Protein 1HKH (pdb70)

Secondary structure (DSSP, 8-state):
-EEEEEEETTEEEEEEEEEESSSEEEEEEPPTT--GGGGHHHHHHHHHTTEEEEEEPPTTSTTS---SS--SHHHHHHHHHHHHHHHT--SEEEEEETHHHHHHHHHHHHH-STTEEEEEEES---SB-B-BTTBTTSB-HHHHHHHHHHHHH-HHHHHHHHHHHHHTHHHHBTTTB-HHHHHHHHHHHHTS-TTHHHHTHHHHT-B-HHHHHHHHHH---EEEEEETT-SSS-TTTTHHHHHHH-TTSEEEEETT--TTHHHHTHHHHHHHHHHHHH-/-EEEEEEETTEEEEEEEEEEESSEEEEEEPPTT--GGGGHHHHHHHHHTTEEEEEEPPTTSTTS---SS--SHHHHHHHHHHHHHHHT--SEEEEEETHHHHHHHHHHHHH-STTEEEEEEES---SB-B-BTTBTTSBPHHHHHHHHHHHHH-HHHHHHHHHHHHHTHHHHBTTTB-HHHHHHHHHHHHTS-TTHHHHTHHHHT-B-HHHHHHHHHH---EEEEEETT-SSS-TTTTHHHHHHHSTTSEEEEETT--TTHHHHTHHHHHHHHHHHHH-

Organism: NCBI:txid191216

Nearest PDB structures (foldseek):
  1hkh-assembly1_A  TM=1.004E+00  e=1.654E-62  Microbacterium
  1a8u-assembly1_B  TM=9.931E-01  e=9.295E-49  Kitasatospora aureofaciens
  1brt-assembly1_A  TM=9.909E-01  e=6.986E-48  Kitasatospora aureofaciens
  5h3h-assembly1_A  TM=9.441E-01  e=5.767E-27  Exiguobacterium antarcticum B7
  7jqx-assembly1_A  TM=7.399E-01  e=2.344E-17  Burkholderia cenocepacia J2315

B-factor: mean 16.14, std 8.52, range [4.95, 80.89]

Radius of gyration: 26.36 Å; Cα contacts (8 Å, |Δi|>4): 1163; chains: 2; bounding box: 48×46×86 Å

CATH classification: 3.40.50.1820

InterPro domains:
  IPR000073 Alpha/beta hydrolase fold-1 [PF00561] (26-267)
  IPR000073 Alpha/beta hydrolase fold-1 [PR00111] (51-66)
  IPR000073 Alpha/beta hydrolase fold-1 [PR00111] (95-108)
  IPR000073 Alpha/beta hydrolase fold-1 [PR00111] (223-237)
  IPR000639 Epoxide hydrolase-like [PR00412] (31-49)
  IPR000639 Epoxide hydrolase-like [PR00412] (51-66)
  IPR000639 Epoxide hydrolase-like [PR00412] (255-277)
  IPR029058 Alpha/Beta hydrolase fold [G3DSA:3.40.50.1820] (2-278)
  IPR029058 Alpha/Beta hydrolase fold [SSF53474] (3-279)
  IPR050471 AB hydrolase [PTHR43433] (10-278)

Sequence (558 aa):
GYITVGNENSTPIELYYEDQGSGQPVVLIHGYPLDGHSWERQTRELLAQGYRVITYDRRGFGGSSKVNTGYDYDTFAADLHTVLETLDLRDVVLVGFSMGTGELARYVARYGHERVAKLAFLASLEPFLVQRDDNPEGVPQEVFDGIEAAAKGDRFAWFTDFYKNFYNLDENLGSRISEQAVTGSWNVAIGSAPVAAYAVVPAWIEDFRSDVEAVRAAGKPTLILHGTKDNILPIDATARRFHQAVPEADYVEVEGAPHGLLWTHADEVNAALKTFLAKGYITVGNENSTPIELYYEDQGSGQPVVLIHGYPLDGHSWERQTRELLAQGYRVITYDRRGFGGSSKVNTGYDYDTFAADLHTVLETLDLRDVVLVGFSMGTGELARYVARYGHERVAKLAFLASLEPFLVQRDDNPEGVPQEVFDGIEAAAKGDRFAWFTDFYKNFYNLDENLGSRISEQAVTGSWNVAIGSAPVAAYAVVPAWIEDFRSDVEAVRAAGKPTLILHGTKDNILPIDATARRFHQAVPEADYVEVEGAPHGLLWTHADEVNAALKTFLAK

Foldseek 3Di:
DWFFQQDDVPGTWIKAKDKDFADAEEEEEEAPPFFQCLLVLQVVLCRVVGYTYMYIGQDQFFPTPNDQDDLAQVSSLSSVVRVCVVVVAAQYEYEYAQLGLSNVLSNCVPPNDRRYQEYEYELHLPAFAEDDPVQNLHDHPVVLVVQLCLLLVPVLVSLVVVVCQQFVCVPPDPPQDDPVVSVVRSVRNVPGRSNSSRSNSVNSRDHSNVSLVSVLVSPHAYAYEYECAARVRHCSSHRVVSCVSRVNYHYYYHYPGYSSCCRRVVVVVNVVVVVRVVD/DWFFLQDDVPGTWIKDKDKDAADAEEEEEEAPPFFQCLLVLQVVLVNVVRYTYMYIGQGQFFPTPNDQDDLAQLSSLSSVVRVCVVVVAACYEYEYAQLGLSNVLSNCVPPNCGRYQEYEYELDLPAFAEDDPVQNLHDHPVVLVVQLCLLLVPVLVSLVVVVCLQFVCVPPDPPQDDPVVSVVRSVRNVPGRSNSSRVNSVNSRDHSLVSLLSVQVSPHAYAYEYECAARPRHCSSHRVVSCVSNVNYHYYYHYPGYSSCCRRVVVVVNVVVVVSVVD

Solvent-accessible surface area: 21507 Å² total; per-residue (Å²): 54,128,7,77,27,33,105,39,136,113,72,72,6,62,0,58,36,34,63,76,57,88,46,50,14,0,0,0,0,0,0,4,1,14,18,6,104,26,0,83,67,0,20,136,68,3,55,88,61,44,26,64,2,0,8,2,4,2,10,0,0,20,37,1,28,95,3,104,66,16,18,51,0,57,33,1,0,37,5,0,54,38,0,0,76,84,34,80,2,129,88,0,0,0,0,0,2,8,2,0,0,0,1,0,0,20,6,3,10,121,78,24,17,158,19,4,13,17,0,0,0,0,0,0,4,0,9,16,4,1,76,103,160,93,1,85,102,8,25,65,49,125,72,9,65,41,39,65,64,45,2,138,62,70,37,94,50,23,0,64,78,14,1,113,82,3,10,16,21,163,87,5,74,71,87,103,6,50,112,139,26,25,76,35,11,70,90,49,0,50,46,2,2,84,29,0,0,58,20,0,4,72,2,21,19,40,50,0,45,23,6,4,19,2,2,82,30,12,68,60,63,10,3,0,0,0,0,46,96,8,96,49,5,52,13,92,8,0,0,93,36,0,66,156,38,4,73,121,9,48,56,49,62,7,156,17,0,0,1,3,0,10,58,7,8,10,115,75,0,23,59,14,1,122,88,4,7,83,156,53,132,5,75,25,26,109,46,148,112,70,61,8,62,0,58,36,36,61,77,56,88,46,57,15,0,0,0,0,0,0,5,0,12,18,6,101,25,0,83,68,0,20,140,69,2,56,86,60,45,26,65,2,0,8,2,4,2,12,0,0,20,40,1,26,94,3,94,84,15,15,53,0,59,33,0,0,34,4,0,55,37,0,0,70,84,35,85,3,124,97,0,1,0,0,0,3,9,3,0,0,0,1,0,0,20,2,6,42,136,68,27,82,116,9,4,22,19,0,0,0,0,0,0,5,0,7,16,3,0,77,103,156,94,0,85,80,7,22,56,52,124,71,10,70,42,39,65,65,46,2,138,64,72,37,94,51,23,0,65,76,12,1,110,81,3,9,15,20,164,90,5,71,72,87,104,6,52,112,139,26,24,76,34,11,70,88,50,0,50,46,3,2,84,31,0,0,55,22,0,5,72,1,20,18,40,63,0,69,80,11,1,117,33,2,133,90,16,65,58,67,6,3,0,0,0,0,42,101,9,100,48,6,48,12,53,5,0,0,6,42,0,5,56,34,6,56,161,8,47,37,48,20,5,114,22,0,0,1,2,0,9,61,7,9,9,116,76,0,24,60,15,1,121,87,3,6,86,155

Structure (mmCIF, N/CA/C/O backbone):
data_1HKH
#
_entry.id   1HKH
#
_cell.length_a   240.874
_cell.length_b   240.874
_cell.length_c   240.874
_cell.angle_alpha   90.00
_cell.angle_beta   90.00
_cell.angle_gamma   90.00
#
_symmetry.space_group_name_H-M   'F 2 3'
#
loop_
_entity.id
_entity.type
_entity.pdbx_description
1 polymer 'GAMMA LACTAMASE'
2 non-polymer 'SULFATE ION'
3 water water
#
loop_
_atom_site.group_PDB
_atom_site.id
_atom_site.type_symbol
_atom_site.label_atom_id
_atom_site.label_alt_id
_atom_site.label_comp_id
_atom_site.label_asym_id
_atom_site.label_entity_id
_atom_site.label_seq_id
_atom_site.pdbx_PDB_ins_code
_atom_site.Cartn_x
_atom_site.Cartn_y
_atom_site.Cartn_z
_atom_site.occupancy
_atom_site.B_iso_or_equiv
_atom_site.auth_seq_id
_atom_site.auth_comp_id
_atom_site.auth_asym_id
_atom_site.auth_atom_id
_atom_site.pdbx_PDB_model_num
ATOM 1 N N . GLY A 1 1 ? 97.970 33.254 86.897 1.00 11.34 1 GLY A N 1
ATOM 2 C CA . GLY A 1 1 ? 97.113 33.533 85.704 1.00 11.86 1 GLY A CA 1
ATOM 3 C C . GLY A 1 1 ? 96.612 32.220 85.123 1.00 11.55 1 GLY A C 1
ATOM 4 O O . GLY A 1 1 ? 97.156 31.160 85.433 1.00 11.05 1 GLY A O 1
ATOM 5 N N . TYR A 1 2 ? 95.602 32.302 84.255 1.00 11.72 2 TYR A N 1
ATOM 6 C CA . TYR A 1 2 ? 95.146 31.126 83.499 1.00 12.12 2 TYR A CA 1
ATOM 7 C C . TYR A 1 2 ? 94.919 31.459 82.049 1.00 12.18 2 TYR A C 1
ATOM 8 O O . TYR A 1 2 ? 94.435 32.563 81.714 1.00 12.85 2 TYR A O 1
ATOM 17 N N . ILE A 1 3 ? 95.238 30.484 81.201 1.00 12.02 3 ILE A N 1
ATOM 18 C CA . ILE A 1 3 ? 94.958 30.550 79.768 1.00 11.92 3 ILE A CA 1
ATOM 19 C C . ILE A 1 3 ? 94.121 29.337 79.379 1.00 12.23 3 ILE A C 1
ATOM 20 O O . ILE A 1 3 ? 94.473 28.196 79.692 1.00 12.16 3 ILE A O 1
ATOM 25 N N . THR A 1 4 ? 92.987 29.601 78.733 1.00 11.79 4 THR A N 1
ATOM 26 C CA . THR A 1 4 ? 92.108 28.525 78.293 1.00 12.48 4 THR A CA 1
ATOM 27 C C . THR A 1 4 ? 92.626 27.901 76.998 1.00 12.20 4 THR A C 1
ATOM 28 O O . THR A 1 4 ? 92.869 28.627 76.023 1.00 12.25 4 THR A O 1
ATOM 32 N N . VAL A 1 5 ? 92.737 26.575 76.975 1.00 10.94 5 VAL A N 1
ATOM 33 C CA . VAL A 1 5 ? 93.326 25.880 75.828 1.00 12.15 5 VAL A CA 1
ATOM 34 C C . VAL A 1 5 ? 92.383 24.865 75.195 1.00 12.93 5 VAL A C 1
ATOM 35 O O . VAL A 1 5 ? 92.729 24.216 74.194 1.00 14.31 5 VAL A O 1
ATOM 39 N N . GLY A 1 6 ? 91.197 24.718 75.771 1.00 12.71 6 GLY A N 1
ATOM 40 C CA . GLY A 1 6 ? 90.266 23.723 75.269 1.00 12.72 6 GLY A CA 1
ATOM 41 C C . GLY A 1 6 ? 89.145 23.469 76.255 1.00 13.02 6 GLY A C 1
ATOM 42 O O . GLY A 1 6 ? 88.909 24.290 77.158 1.00 12.57 6 GLY A O 1
ATOM 43 N N . ASN A 1 7 ? 88.430 22.361 76.044 1.00 13.26 7 ASN A N 1
ATOM 44 C CA . ASN A 1 7 ? 87.378 21.949 76.978 1.00 13.55 7 ASN A CA 1
ATOM 45 C C . ASN A 1 7 ? 87.422 20.463 77.210 1.00 13.32 7 ASN A C 1
ATOM 46 O O . ASN A 1 7 ? 87.760 19.692 76.298 1.00 13.68 7 ASN A O 1
ATOM 55 N N . GLU A 1 8 ? 87.079 20.066 78.434 1.00 12.63 8 GLU A N 1
ATOM 56 C CA . GLU A 1 8 ? 86.871 18.660 78.734 1.00 12.19 8 GLU A CA 1
ATOM 57 C C . GLU A 1 8 ? 85.436 18.578 79.215 1.00 12.11 8 GLU A C 1
ATOM 58 O O . GLU A 1 8 ? 85.112 19.074 80.297 1.00 11.67 8 GLU A O 1
ATOM 64 N N . ASN A 1 9 ? 84.562 18.037 78.363 1.00 11.84 9 ASN A N 1
ATOM 65 C CA . ASN A 1 9 ? 83.121 18.041 78.651 1.00 12.30 9 ASN A CA 1
ATOM 66 C C . ASN A 1 9 ? 82.655 19.462 79.020 1.00 12.46 9 ASN A C 1
ATOM 67 O O . ASN A 1 9 ? 82.944 20.401 78.268 1.00 12.27 9 ASN A O 1
ATOM 72 N N . SER A 1 10 ? 81.989 19.643 80.164 1.00 11.57 10 SER A N 1
ATOM 73 C CA . SER A 1 10 ? 81.440 20.944 80.554 1.00 12.57 10 SER A CA 1
ATOM 74 C C . SER A 1 10 ? 82.471 21.923 81.142 1.00 12.59 10 SER A C 1
ATOM 75 O O . SER A 1 10 ? 82.104 23.044 81.518 1.00 13.46 10 SER A O 1
ATOM 78 N N . THR A 1 11 ? 83.736 21.516 81.217 1.00 12.03 11 THR A N 1
ATOM 79 C CA . THR A 1 11 ? 84.753 22.348 81.898 1.00 12.01 11 THR A CA 1
ATOM 80 C C . THR A 1 11 ? 85.784 22.892 80.927 1.00 12.55 11 THR A C 1
ATOM 81 O O . THR A 1 11 ? 86.281 22.163 80.085 1.00 13.38 11 THR A O 1
ATOM 85 N N . PRO A 1 12 ? 86.161 24.153 81.080 1.00 12.66 12 PRO A N 1
ATOM 86 C CA . PRO A 1 12 ? 87.271 24.678 80.281 1.00 12.40 12 PRO A CA 1
ATOM 87 C C . PRO A 1 12 ? 88.584 24.057 80.761 1.00 11.82 12 PRO A C 1
ATOM 88 O O . PRO A 1 12 ? 88.735 23.780 81.966 1.00 11.45 12 PRO A O 1
ATOM 92 N N . ILE A 1 13 ? 89.502 23.806 79.828 1.00 11.29 13 ILE A N 1
ATOM 93 C CA . ILE A 1 13 ? 90.839 23.346 80.214 1.00 10.83 13 ILE A CA 1
ATOM 94 C C . ILE A 1 13 ? 91.690 24.607 80.351 1.00 10.86 13 ILE A C 1
ATOM 95 O O . ILE A 1 13 ? 91.863 25.354 79.384 1.00 10.83 13 ILE A O 1
ATOM 100 N N . GLU A 1 14 ? 92.129 24.880 81.576 1.00 11.14 14 GLU A N 1
ATOM 101 C CA . GLU A 1 14 ? 92.837 26.118 81.895 1.00 11.61 14 GLU A CA 1
ATOM 102 C C . GLU A 1 14 ? 94.241 25.764 82.358 1.00 11.29 14 GLU A C 1
ATOM 103 O O . GLU A 1 14 ? 94.403 24.902 83.246 1.00 11.95 14 GLU A O 1
ATOM 109 N N . LEU A 1 15 ? 95.235 26.438 81.777 1.00 9.82 15 LEU A N 1
ATOM 110 C CA . LEU A 1 15 ? 96.620 26.260 82.211 1.00 9.72 15 LEU A CA 1
ATOM 111 C C . LEU A 1 15 ? 97.015 27.409 83.112 1.00 9.57 15 LEU A C 1
ATOM 112 O O . LEU A 1 15 ? 96.828 28.590 82.767 1.00 9.10 15 LEU A O 1
ATOM 117 N N . TYR A 1 16 ? 97.526 27.053 84.290 1.00 8.80 16 TYR A N 1
ATOM 118 C CA . TYR A 1 16 ? 98.047 28.051 85.214 1.00 9.07 16 TYR A CA 1
ATOM 119 C C . TYR A 1 16 ? 99.362 28.569 84.644 1.00 9.27 16 TYR A C 1
ATOM 120 O O . TYR A 1 16 ? 100.185 27.777 84.132 1.00 10.24 16 TYR A O 1
ATOM 129 N N . TYR A 1 17 ? 99.581 29.885 84.735 1.00 9.83 17 TYR A N 1
ATOM 130 C CA . TYR A 1 17 ? 100.864 30.430 84.288 1.00 9.66 17 TYR A CA 1
ATOM 131 C C . TYR A 1 17 ? 101.255 31.665 85.078 1.00 9.78 17 TYR A C 1
ATOM 132 O O . TYR A 1 17 ? 100.415 32.275 85.768 1.00 10.18 17 TYR A O 1
ATOM 141 N N . GLU A 1 18 ? 102.546 31.994 84.999 1.00 9.93 18 GLU A N 1
ATOM 142 C CA . GLU A 1 18 ? 103.111 33.163 85.665 1.00 10.21 18 GLU A CA 1
ATOM 143 C C . GLU A 1 18 ? 103.872 33.952 84.621 1.00 10.29 18 GLU A C 1
ATOM 144 O O . GLU A 1 18 ? 104.456 33.368 83.711 1.00 10.38 18 GLU A O 1
ATOM 150 N N . ASP A 1 19 ? 103.874 35.274 84.758 1.00 10.28 19 ASP A N 1
ATOM 151 C CA . ASP A 1 19 ? 104.417 36.146 83.710 1.00 10.42 19 ASP A CA 1
ATOM 152 C C . ASP A 1 19 ? 105.084 37.301 84.433 1.00 11.15 19 ASP A C 1
ATOM 153 O O . ASP A 1 19 ? 104.401 38.186 84.967 1.00 11.06 19 ASP A O 1
ATOM 158 N N . GLN A 1 20 ? 106.416 37.274 84.468 1.00 11.39 20 GLN A N 1
ATOM 159 C CA . GLN A 1 20 ? 107.164 38.127 85.397 1.00 11.44 20 GLN A CA 1
ATOM 160 C C . GLN A 1 20 ? 108.300 38.859 84.698 1.00 12.88 20 GLN A C 1
ATOM 161 O O . GLN A 1 20 ? 108.853 38.363 83.725 1.00 12.33 20 GLN A O 1
ATOM 167 N N . GLY A 1 21 ? 108.649 40.041 85.215 1.00 13.59 21 GLY A N 1
ATOM 168 C CA . GLY A 1 21 ? 109.778 40.787 84.669 1.00 15.27 21 GLY A CA 1
ATOM 169 C C . GLY A 1 21 ? 109.486 41.541 83.382 1.00 16.11 21 GLY A C 1
ATOM 170 O O . GLY A 1 21 ? 108.331 41.671 82.947 1.00 16.43 21 GLY A O 1
ATOM 171 N N . SER A 1 22 ? 110.551 42.042 82.758 1.00 16.44 22 SER A N 1
ATOM 172 C CA . SER A 1 22 ? 110.427 42.749 81.481 1.00 17.28 22 SER A CA 1
ATOM 173 C C . SER A 1 22 ? 111.638 42.413 80.633 1.00 17.15 22 SER A C 1
ATOM 174 O O . SER A 1 22 ? 112.706 42.117 81.175 1.00 18.70 22 SER A O 1
ATOM 179 N N . GLY A 1 23 ? 111.478 42.480 79.325 1.00 16.82 23 GLY A N 1
ATOM 180 C CA . GLY A 1 23 ? 112.572 42.151 78.424 1.00 16.58 23 GLY A CA 1
ATOM 181 C C . GLY A 1 23 ? 112.122 41.091 77.448 1.00 16.28 23 GLY A C 1
ATOM 182 O O . GLY A 1 23 ? 110.927 40.840 77.289 1.00 16.35 23 GLY A O 1
ATOM 183 N N . GLN A 1 24 ? 113.090 40.466 76.788 1.00 15.51 24 GLN A N 1
ATOM 184 C CA . GLN A 1 24 ? 112.783 39.433 75.821 1.00 14.92 24 GLN A CA 1
ATOM 185 C C . GLN A 1 24 ? 112.081 38.299 76.584 1.00 14.33 24 GLN A C 1
ATOM 186 O O . GLN A 1 24 ? 112.542 37.921 77.671 1.00 14.39 24 GLN A O 1
ATOM 192 N N . PRO A 1 25 ? 111.001 37.754 76.028 1.00 14.21 25 PRO A N 1
ATOM 193 C CA . PRO A 1 25 ? 110.267 36.679 76.720 1.00 13.53 25 PRO A CA 1
ATOM 194 C C . PRO A 1 25 ? 110.983 35.348 76.657 1.00 13.33 25 PRO A C 1
ATOM 195 O O . PRO A 1 25 ? 111.542 34.976 75.612 1.00 13.21 25 PRO A O 1
ATOM 199 N N . VAL A 1 26 ? 110.957 34.637 77.783 1.00 12.00 26 VAL A N 1
ATOM 200 C CA . VAL A 1 26 ? 111.563 33.322 77.890 1.00 12.50 26 VAL A CA 1
ATOM 201 C C . VAL A 1 26 ? 110.484 32.469 78.527 1.00 11.74 26 VAL A C 1
ATOM 202 O O . VAL A 1 26 ? 109.969 32.831 79.594 1.00 12.71 26 VAL A O 1
ATOM 206 N N . VAL A 1 27 ? 110.131 31.367 77.868 1.00 10.50 27 VAL A N 1
ATOM 207 C CA . VAL A 1 27 ? 109.077 30.486 78.383 1.00 10.40 27 VAL A CA 1
ATOM 208 C C . VAL A 1 27 ? 109.746 29.208 78.858 1.00 10.57 27 VAL A C 1
ATOM 209 O O . VAL A 1 27 ? 110.434 28.551 78.080 1.00 11.09 27 VAL A O 1
ATOM 213 N N . LEU A 1 28 ? 109.557 28.865 80.137 1.00 9.98 28 LEU A N 1
ATOM 214 C CA . LEU A 1 28 ? 110.176 27.668 80.723 1.00 9.74 28 LEU A CA 1
ATOM 215 C C . LEU A 1 28 ? 109.082 26.627 80.926 1.00 10.15 28 LEU A C 1
ATOM 216 O O . LEU A 1 28 ? 108.035 26.935 81.505 1.00 10.60 28 LEU A O 1
ATOM 221 N N . ILE A 1 29 ? 109.330 25.421 80.415 1.00 9.13 29 ILE A N 1
ATOM 222 C CA . ILE A 1 29 ? 108.319 24.353 80.376 1.00 9.07 29 ILE A CA 1
ATOM 223 C C . ILE A 1 29 ? 108.836 23.174 81.195 1.00 8.97 29 ILE A C 1
ATOM 224 O O . ILE A 1 29 ? 109.780 22.477 80.805 1.00 9.09 29 ILE A O 1
ATOM 229 N N . HIS A 1 30 ? 108.199 22.982 82.349 1.00 8.83 30 HIS A N 1
ATOM 230 C CA . HIS A 1 30 ? 108.681 22.069 83.393 1.00 8.74 30 HIS A CA 1
ATOM 231 C C . HIS A 1 30 ? 108.573 20.584 83.054 1.00 9.10 30 HIS A C 1
ATOM 232 O O . HIS A 1 30 ? 107.900 20.188 82.073 1.00 9.80 30 HIS A O 1
ATOM 239 N N . GLY A 1 31 ? 109.216 19.768 83.895 1.00 9.10 31 GLY A N 1
ATOM 240 C CA . GLY A 1 31 ? 109.184 18.319 83.742 1.00 9.66 31 GLY A CA 1
ATOM 241 C C . GLY A 1 31 ? 108.171 17.641 84.642 1.00 9.74 31 GLY A C 1
ATOM 242 O O . GLY A 1 31 ? 107.601 18.246 85.544 1.00 9.39 31 GLY A O 1
ATOM 243 N N . TYR A 1 32 ? 107.990 16.344 84.408 1.00 10.43 32 TYR A N 1
ATOM 244 C CA . TYR A 1 32 ? 107.113 15.516 85.235 1.00 10.40 32 TYR A CA 1
ATOM 245 C C . TYR A 1 32 ? 107.794 15.223 86.569 1.00 10.69 32 TYR A C 1
ATOM 246 O O . TYR A 1 32 ? 109.009 14.944 86.582 1.00 11.33 32 TYR A O 1
ATOM 255 N N . PRO A 1 33 ? 107.062 15.214 87.692 1.00 10.79 33 PRO A N 1
ATOM 256 C CA . PRO A 1 33 ? 105.648 15.576 87.823 1.00 10.72 33 PRO A CA 1
ATOM 257 C C . PRO A 1 33 ? 105.505 16.891 88.615 1.00 10.85 33 PRO A C 1
ATOM 258 O O . PRO A 1 33 ? 104.696 17.008 89.557 1.00 11.82 33 PRO A O 1
ATOM 262 N N . LEU A 1 34 ? 106.310 17.876 88.219 1.00 10.26 34 LEU A N 1
ATOM 263 C CA . LEU A 1 34 ? 106.474 19.112 88.983 1.00 9.78 34 LEU A CA 1
ATOM 264 C C . LEU A 1 34 ? 105.578 20.201 88.400 1.00 10.27 34 LEU A C 1
ATOM 265 O O . LEU A 1 34 ? 104.519 19.897 87.835 1.00 11.15 34 LEU A O 1
ATOM 270 N N . ASP A 1 35 ? 105.961 21.459 88.594 1.00 9.80 35 ASP A N 1
ATOM 271 C CA . ASP A 1 35 ? 105.201 22.583 88.045 1.00 9.31 35 ASP A CA 1
ATOM 272 C C . ASP A 1 35 ? 106.148 23.738 87.754 1.00 9.19 35 ASP A C 1
ATOM 273 O O . ASP A 1 35 ? 107.372 23.561 87.835 1.00 9.64 35 ASP A O 1
ATOM 278 N N . GLY A 1 36 ? 105.605 24.905 87.399 1.00 9.36 36 GLY A N 1
ATOM 279 C CA . GLY A 1 36 ? 106.468 26.019 86.984 1.00 9.53 36 GLY A CA 1
ATOM 280 C C . GLY A 1 36 ? 107.438 26.508 88.063 1.00 9.78 36 GLY A C 1
ATOM 281 O O . GLY A 1 36 ? 108.488 27.080 87.744 1.00 9.22 36 GLY A O 1
ATOM 282 N N . HIS A 1 37 ? 107.103 26.285 89.333 1.00 9.31 37 HIS A N 1
ATOM 283 C CA . HIS A 1 37 ? 107.994 26.709 90.436 1.00 8.87 37 HIS A CA 1
ATOM 284 C C . HIS A 1 37 ? 109.259 25.865 90.526 1.00 9.54 37 HIS A C 1
ATOM 285 O O . HIS A 1 37 ? 110.227 26.275 91.179 1.00 10.14 37 HIS A O 1
ATOM 292 N N . SER A 1 38 ? 109.273 24.713 89.853 1.00 8.94 38 SER A N 1
ATOM 293 C CA . SER A 1 38 ? 110.476 23.871 89.850 1.00 9.20 38 SER A CA 1
ATOM 294 C C . SER A 1 38 ? 111.656 24.576 89.185 1.00 10.01 38 SER A C 1
ATOM 295 O O . SER A 1 38 ? 112.798 24.182 89.412 1.00 10.13 38 SER A O 1
ATOM 298 N N . TRP A 1 39 ? 111.361 25.621 88.403 1.00 9.54 39 TRP A N 1
ATOM 299 C CA . TRP A 1 39 ? 112.373 26.437 87.734 1.00 9.56 39 TRP A CA 1
ATOM 300 C C . TRP A 1 39 ? 112.966 27.523 88.624 1.00 9.72 39 TRP A C 1
ATOM 301 O O . TRP A 1 39 ? 113.777 28.321 88.162 1.00 10.43 39 TRP A O 1
ATOM 312 N N . GLU A 1 40 ? 112.584 27.563 89.901 1.00 9.48 40 GLU A N 1
ATOM 313 C CA . GLU A 1 40 ? 112.880 28.758 90.701 1.00 9.77 40 GLU A CA 1
ATOM 314 C C . GLU A 1 40 ? 114.363 29.202 90.684 1.00 9.69 40 GLU A C 1
ATOM 315 O O . GLU A 1 40 ? 114.641 30.403 90.658 1.00 10.13 40 GLU A O 1
ATOM 321 N N . ARG A 1 41 ? 115.296 28.251 90.689 1.00 9.70 41 ARG A N 1
ATOM 322 C CA . ARG A 1 41 ? 116.715 28.631 90.682 1.00 10.27 41 ARG A CA 1
ATOM 323 C C . ARG A 1 41 ? 117.172 29.208 89.342 1.00 10.41 41 ARG A C 1
ATOM 324 O O . ARG A 1 41 ? 118.154 29.973 89.297 1.00 11.54 41 ARG A O 1
ATOM 339 N N . GLN A 1 42 ? 116.447 28.886 88.271 1.00 10.45 42 GLN A N 1
ATOM 340 C CA . GLN A 1 42 ? 116.710 29.477 86.960 1.00 10.71 42 GLN A CA 1
ATOM 341 C C . GLN A 1 42 ? 115.932 30.779 86.763 1.00 11.03 42 GLN A C 1
ATOM 342 O O . GLN A 1 42 ? 116.462 31.760 86.253 1.00 11.54 42 GLN A O 1
ATOM 348 N N . THR A 1 43 ? 114.655 30.765 87.127 1.00 10.78 43 THR A N 1
ATOM 349 C CA . THR A 1 43 ? 113.791 31.932 86.973 1.00 10.82 43 THR A CA 1
ATOM 350 C C . THR A 1 43 ? 114.415 33.183 87.572 1.00 11.79 43 THR A C 1
ATOM 351 O O . THR A 1 43 ? 114.490 34.236 86.911 1.00 12.21 43 THR A O 1
ATOM 355 N N . ARG A 1 44 ? 114.886 33.076 88.809 1.00 12.09 44 ARG A N 1
ATOM 356 C CA . ARG A 1 44 ? 115.361 34.278 89.470 1.00 12.53 44 ARG A CA 1
ATOM 357 C C . ARG A 1 44 ? 116.610 34.855 88.797 1.00 13.38 44 ARG A C 1
ATOM 358 O O . ARG A 1 44 ? 116.787 36.090 88.804 1.00 12.68 44 ARG A O 1
ATOM 366 N N . GLU A 1 45 ? 117.443 33.984 88.202 1.00 13.33 45 GLU A N 1
ATOM 367 C CA . GLU A 1 45 ? 118.626 34.460 87.483 1.00 14.51 45 GLU A CA 1
ATOM 368 C C . GLU A 1 45 ? 118.251 35.102 86.153 1.00 14.29 45 GLU A C 1
ATOM 369 O O . GLU A 1 45 ? 118.795 36.144 85.775 1.00 14.27 45 GLU A O 1
ATOM 375 N N . LEU A 1 46 ? 117.303 34.496 85.440 1.00 13.18 46 LEU A N 1
ATOM 376 C CA . LEU A 1 46 ? 116.878 35.076 84.176 1.00 13.56 46 LEU A CA 1
ATOM 377 C C . LEU A 1 46 ? 116.203 36.416 84.377 1.00 13.62 46 LEU A C 1
ATOM 378 O O . LEU A 1 46 ? 116.413 37.329 83.589 1.00 14.14 46 LEU A O 1
ATOM 383 N N . LEU A 1 47 ? 115.413 36.540 85.441 1.00 13.61 47 LEU A N 1
ATOM 384 C CA . LEU A 1 47 ? 114.804 37.829 85.757 1.00 14.25 47 LEU A CA 1
ATOM 385 C C . LEU A 1 47 ? 115.893 38.877 86.036 1.00 15.73 47 LEU A C 1
ATOM 386 O O . LEU A 1 47 ? 115.814 40.007 85.520 1.00 16.07 47 LEU A O 1
ATOM 391 N N . ALA A 1 48 ? 116.905 38.494 86.817 1.00 16.39 48 ALA A N 1
ATOM 392 C CA . ALA A 1 48 ? 118.006 39.420 87.151 1.00 17.50 48 ALA A CA 1
ATOM 393 C C . ALA A 1 48 ? 118.799 39.847 85.910 1.00 18.22 48 ALA A C 1
ATOM 394 O O . ALA A 1 48 ? 119.363 40.955 85.892 1.00 19.55 48 ALA A O 1
ATOM 396 N N . GLN A 1 49 ? 118.822 38.996 84.883 1.00 17.46 49 GLN A N 1
ATOM 397 C CA . GLN A 1 49 ? 119.516 39.275 83.622 1.00 18.23 49 GLN A CA 1
ATOM 398 C C . GLN A 1 49 ? 118.696 40.143 82.679 1.00 18.27 49 GLN A C 1
ATOM 399 O O . GLN A 1 49 ? 119.157 40.475 81.581 1.00 19.10 49 GLN A O 1
ATOM 405 N N . GLY A 1 50 ? 117.474 40.487 83.074 1.00 17.39 50 GLY A N 1
ATOM 406 C CA . GLY A 1 50 ? 116.642 41.362 82.262 1.00 17.02 50 GLY A CA 1
ATOM 407 C C . GLY A 1 50 ? 115.785 40.676 81.218 1.00 16.56 50 GLY A C 1
ATOM 408 O O . GLY A 1 50 ? 115.520 41.246 80.151 1.00 17.14 50 GLY A O 1
ATOM 409 N N . TYR A 1 51 ? 115.345 39.450 81.516 1.00 14.94 51 TYR A N 1
ATOM 410 C CA . TYR A 1 51 ? 114.374 38.755 80.676 1.00 14.31 51 TYR A CA 1
ATOM 411 C C . TYR A 1 51 ? 113.002 38.771 81.326 1.00 13.71 51 TYR A C 1
ATOM 412 O O . TYR A 1 51 ? 112.891 38.892 82.550 1.00 15.11 51 TYR A O 1
ATOM 421 N N . ARG A 1 52 ? 111.975 38.662 80.491 1.00 13.22 52 ARG A N 1
ATOM 422 C CA . ARG A 1 52 ? 110.613 38.458 80.948 1.00 13.33 52 ARG A CA 1
ATOM 423 C C . ARG A 1 52 ? 110.419 36.946 81.027 1.00 12.70 52 ARG A C 1
ATOM 424 O O . ARG A 1 52 ? 110.504 36.262 79.999 1.00 13.94 52 ARG A O 1
ATOM 432 N N . VAL A 1 53 ? 110.172 36.418 82.224 1.00 12.18 53 VAL A N 1
ATOM 433 C CA . VAL A 1 53 ? 110.144 34.957 82.388 1.00 10.98 53 VAL A CA 1
ATOM 434 C C . VAL A 1 53 ? 108.710 34.492 82.600 1.00 11.03 53 VAL A C 1
ATOM 435 O O . VAL A 1 53 ? 108.029 34.949 83.525 1.00 11.15 53 VAL A O 1
ATOM 439 N N . ILE A 1 54 ? 108.268 33.584 81.737 1.00 10.04 54 ILE A N 1
ATOM 440 C CA . ILE A 1 54 ? 106.924 33.022 81.790 1.00 10.18 54 ILE A CA 1
ATOM 441 C C . ILE A 1 54 ? 107.091 31.530 82.052 1.00 10.15 54 ILE A C 1
ATOM 442 O O . ILE A 1 54 ? 107.931 30.868 81.417 1.00 10.65 54 ILE A O 1
ATOM 447 N N . THR A 1 55 ? 106.311 31.005 82.992 1.00 9.12 55 THR A N 1
ATOM 448 C CA . THR A 1 55 ? 106.193 29.549 83.119 1.00 9.44 55 THR A CA 1
ATOM 449 C C . THR A 1 55 ? 104.738 29.210 83.060 1.00 9.30 55 THR A C 1
ATOM 450 O O . THR A 1 55 ? 103.887 30.040 83.377 1.00 9.70 55 THR A O 1
ATOM 454 N N . TYR A 1 56 ? 104.425 27.994 82.636 1.00 9.61 56 TYR A N 1
ATOM 455 C CA . TYR A 1 56 ? 103.064 27.519 82.801 1.00 9.33 56 TYR A CA 1
ATOM 456 C C . TYR A 1 56 ? 103.099 26.077 83.241 1.00 9.70 56 TYR A C 1
ATOM 457 O O . TYR A 1 56 ? 104.133 25.413 83.127 1.00 9.97 56 TYR A O 1
ATOM 466 N N . ASP A 1 57 ? 101.971 25.606 83.768 1.00 9.28 57 ASP A N 1
ATOM 467 C CA . ASP A 1 57 ? 101.898 24.228 84.239 1.00 8.87 57 ASP A CA 1
ATOM 468 C C . ASP A 1 57 ? 101.210 23.374 83.185 1.00 8.63 57 ASP A C 1
ATOM 469 O O . ASP A 1 57 ? 100.130 23.724 82.684 1.00 8.77 57 ASP A O 1
ATOM 474 N N . ARG A 1 58 ? 101.848 22.262 82.835 1.00 8.05 58 ARG A N 1
ATOM 475 C CA . ARG A 1 58 ? 101.286 21.342 81.848 1.00 8.38 58 ARG A CA 1
ATOM 476 C C . ARG A 1 58 ? 99.922 20.842 82.325 1.00 9.21 58 ARG A C 1
ATOM 477 O O . ARG A 1 58 ? 99.704 20.640 83.534 1.00 8.94 58 ARG A O 1
ATOM 485 N N . ARG A 1 59 ? 99.001 20.625 81.379 1.00 8.87 59 ARG A N 1
ATOM 486 C CA . ARG A 1 59 ? 97.706 20.058 81.766 1.00 9.30 59 ARG A CA 1
ATOM 487 C C . ARG A 1 59 ? 97.896 18.825 82.653 1.00 9.68 59 ARG A C 1
ATOM 488 O O . ARG A 1 59 ? 98.773 17.989 82.412 1.00 9.43 59 ARG A O 1
ATOM 496 N N . GLY A 1 60 ? 97.057 18.730 83.680 1.00 9.59 60 GLY A N 1
ATOM 497 C CA . GLY A 1 60 ? 97.156 17.670 84.668 1.00 9.26 60 GLY A CA 1
ATOM 498 C C . GLY A 1 60 ? 98.092 17.926 85.836 1.00 9.75 60 GLY A C 1
ATOM 499 O O . GLY A 1 60 ? 98.041 17.169 86.811 1.00 9.71 60 GLY A O 1
ATOM 500 N N . PHE A 1 61 ? 98.931 18.961 85.741 1.00 9.15 61 PHE A N 1
ATOM 501 C CA . PHE A 1 61 ? 99.973 19.213 86.744 1.00 9.30 61 PHE A CA 1
ATOM 502 C C . PHE A 1 61 ? 99.833 20.571 87.408 1.00 9.82 61 PHE A C 1
ATOM 503 O O . PHE A 1 61 ? 99.228 21.482 86.844 1.00 9.39 61 PHE A O 1
ATOM 511 N N . GLY A 1 62 ? 100.401 20.701 88.607 1.00 9.69 62 GLY A N 1
ATOM 512 C CA . GLY A 1 62 ? 100.454 22.015 89.245 1.00 9.93 62 GLY A CA 1
ATOM 513 C C . GLY A 1 62 ? 99.069 22.630 89.400 1.00 10.33 62 GLY A C 1
ATOM 514 O O . GLY A 1 62 ? 98.139 21.970 89.895 1.00 10.96 62 GLY A O 1
ATOM 515 N N . GLY A 1 63 ? 98.938 23.880 88.959 1.00 9.49 63 GLY A N 1
ATOM 516 C CA . GLY A 1 63 ? 97.676 24.596 89.045 1.00 10.30 63 GLY A CA 1
ATOM 517 C C . GLY A 1 63 ? 96.738 24.449 87.861 1.00 9.91 63 GLY A C 1
ATOM 518 O O . GLY A 1 63 ? 95.685 25.098 87.821 1.00 9.78 63 GLY A O 1
ATOM 519 N N . SER A 1 64 ? 97.101 23.599 86.898 1.00 9.66 64 SER A N 1
ATOM 520 C CA . SER A 1 64 ? 96.310 23.475 85.667 1.00 9.18 64 SER A CA 1
ATOM 521 C C . SER A 1 64 ? 95.181 22.442 85.765 1.00 8.63 64 SER A C 1
ATOM 522 O O . SER A 1 64 ? 95.171 21.609 86.671 1.00 9.77 64 SER A O 1
ATOM 525 N N . SER A 1 65 ? 94.232 22.506 84.832 1.00 8.83 65 SER A N 1
ATOM 526 C CA . SER A 1 65 ? 93.086 21.594 84.867 1.00 9.26 65 SER A CA 1
ATOM 527 C C . SER A 1 65 ? 93.507 20.131 85.004 1.00 9.02 65 SER A C 1
ATOM 528 O O . SER A 1 65 ? 94.428 19.662 84.311 1.00 9.50 65 SER A O 1
ATOM 531 N N . LYS A 1 66 ? 92.812 19.408 85.878 1.00 8.77 66 LYS A N 1
ATOM 532 C CA . LYS A 1 66 ? 93.178 18.024 86.184 1.00 9.10 66 LYS A CA 1
ATOM 533 C C . LYS A 1 66 ? 92.378 17.105 85.255 1.00 10.13 66 LYS A C 1
ATOM 534 O O . LYS A 1 66 ? 91.474 16.366 85.679 1.00 11.22 66 LYS A O 1
ATOM 540 N N . VAL A 1 67 ? 92.724 17.170 83.969 1.00 10.56 67 VAL A N 1
ATOM 541 C CA . VAL A 1 67 ? 91.974 16.487 82.929 1.00 11.27 67 VAL A CA 1
ATOM 542 C C . VAL A 1 67 ? 92.258 14.994 82.838 1.00 11.13 67 VAL A C 1
ATOM 543 O O . VAL A 1 67 ? 93.239 14.484 83.391 1.00 11.45 67 VAL A O 1
ATOM 547 N N . ASN A 1 68 ? 91.396 14.300 82.110 1.00 11.18 68 ASN A N 1
ATOM 548 C CA . ASN A 1 68 ? 91.609 12.891 81.822 1.00 11.72 68 ASN A CA 1
ATOM 549 C C . ASN A 1 68 ? 92.146 12.667 80.416 1.00 13.09 68 ASN A C 1
ATOM 550 O O . ASN A 1 68 ? 92.707 11.601 80.126 1.00 14.80 68 ASN A O 1
ATOM 555 N N . THR A 1 69 ? 91.982 13.672 79.568 1.00 14.41 69 THR A N 1
ATOM 556 C CA . THR A 1 69 ? 92.194 13.527 78.132 1.00 15.55 69 THR A CA 1
ATOM 557 C C . THR A 1 69 ? 93.379 14.372 77.653 1.00 13.29 69 THR A C 1
ATOM 558 O O . THR A 1 69 ? 93.688 15.401 78.246 1.00 12.66 69 THR A O 1
ATOM 562 N N . GLY A 1 70 ? 94.040 13.929 76.582 1.00 12.66 70 GLY A N 1
ATOM 563 C CA . GLY A 1 70 ? 95.016 14.756 75.895 1.00 11.61 70 GLY A CA 1
ATOM 564 C C . GLY A 1 70 ? 96.444 14.671 76.410 1.00 11.46 70 GLY A C 1
ATOM 565 O O . GLY A 1 70 ? 97.218 15.615 76.216 1.00 11.71 70 GLY A O 1
ATOM 566 N N . TYR A 1 71 ? 96.794 13.565 77.068 1.00 10.78 71 TYR A N 1
ATOM 567 C CA . TYR A 1 71 ? 98.173 13.374 77.525 1.00 10.78 71 TYR A CA 1
ATOM 568 C C . TYR A 1 71 ? 98.990 12.787 76.383 1.00 11.20 71 TYR A C 1
ATOM 569 O O . TYR A 1 71 ? 99.382 11.608 76.399 1.00 11.98 71 TYR A O 1
ATOM 578 N N . ASP A 1 72 ? 99.214 13.637 75.381 1.00 10.76 72 ASP A N 1
ATOM 579 C CA . ASP A 1 72 ? 99.999 13.284 74.208 1.00 10.72 72 ASP A CA 1
ATOM 580 C C . ASP A 1 72 ? 100.646 14.542 73.677 1.00 10.10 72 ASP A C 1
ATOM 581 O O . ASP A 1 72 ? 100.155 15.643 73.929 1.00 10.48 72 ASP A O 1
ATOM 586 N N . TYR A 1 73 ? 101.758 14.405 72.957 1.00 9.48 73 TYR A N 1
ATOM 587 C CA . TYR A 1 73 ? 102.485 15.604 72.557 1.00 10.04 73 TYR A CA 1
ATOM 588 C C . TYR A 1 73 ? 101.803 16.469 71.492 1.00 10.10 73 TYR A C 1
ATOM 589 O O . TYR A 1 73 ? 102.046 17.676 71.456 1.00 10.59 73 TYR A O 1
ATOM 598 N N . ASP A 1 74 ? 100.928 15.893 70.656 1.00 10.50 74 ASP A N 1
ATOM 599 C CA . ASP A 1 74 ? 100.159 16.775 69.754 1.00 10.78 74 ASP A CA 1
ATOM 600 C C . ASP A 1 74 ? 99.322 17.759 70.582 1.00 10.69 74 ASP A C 1
ATOM 601 O O . ASP A 1 74 ? 99.262 18.957 70.288 1.00 10.86 74 ASP A O 1
ATOM 606 N N . THR A 1 75 ? 98.711 17.249 71.643 1.00 10.17 75 THR A N 1
ATOM 607 C CA . THR A 1 75 ? 97.904 18.100 72.519 1.00 10.24 75 THR A CA 1
ATOM 608 C C . THR A 1 75 ? 98.790 19.042 73.333 1.00 10.15 75 THR A C 1
ATOM 609 O O . THR A 1 75 ? 98.486 20.237 73.463 1.00 9.82 75 THR A O 1
ATOM 613 N N . PHE A 1 76 ? 99.881 18.515 73.890 1.00 10.46 76 PHE A N 1
ATOM 614 C CA . PHE A 1 76 ? 100.772 19.383 74.686 1.00 9.73 76 PHE A CA 1
ATOM 615 C C . PHE A 1 76 ? 101.330 20.519 73.831 1.00 9.94 76 PHE A C 1
ATOM 616 O O . PHE A 1 76 ? 101.491 21.654 74.307 1.00 9.97 76 PHE A O 1
ATOM 624 N N . ALA A 1 77 ? 101.624 20.227 72.558 1.00 10.42 77 ALA A N 1
ATOM 625 C CA . ALA A 1 77 ? 102.103 21.273 71.654 1.00 10.24 77 ALA A CA 1
ATOM 626 C C . ALA A 1 77 ? 101.012 22.279 71.289 1.00 10.04 77 ALA A C 1
ATOM 627 O O . ALA A 1 77 ? 101.287 23.474 71.162 1.00 10.34 77 ALA A O 1
ATOM 629 N N . ALA A 1 78 ? 99.785 21.796 71.119 1.00 9.86 78 ALA A N 1
ATOM 630 C CA . ALA A 1 78 ? 98.660 22.692 70.851 1.00 10.61 78 ALA A CA 1
ATOM 631 C C . ALA A 1 78 ? 98.421 23.614 72.041 1.00 10.52 78 ALA A C 1
ATOM 632 O O . ALA A 1 78 ? 98.064 24.764 71.873 1.00 10.87 78 ALA A O 1
ATOM 634 N N . ASP A 1 79 ? 98.600 23.091 73.258 1.00 10.17 79 ASP A N 1
ATOM 635 C CA . ASP A 1 79 ? 98.486 23.915 74.461 1.00 9.65 79 ASP A CA 1
ATOM 636 C C . ASP A 1 79 ? 99.533 25.041 74.434 1.00 9.69 79 ASP A C 1
ATOM 637 O O . ASP A 1 79 ? 99.210 26.214 74.694 1.00 10.58 79 ASP A O 1
ATOM 642 N N . LEU A 1 80 ? 100.779 24.677 74.119 1.00 10.27 80 LEU A N 1
ATOM 643 C CA . LEU A 1 80 ? 101.854 25.659 74.045 1.00 10.34 80 LEU A CA 1
ATOM 644 C C . LEU A 1 80 ? 101.533 26.702 72.964 1.00 11.03 80 LEU A C 1
ATOM 645 O O . LEU A 1 80 ? 101.677 27.912 73.190 1.00 10.89 80 LEU A O 1
ATOM 650 N N . HIS A 1 81 ? 101.072 26.227 71.813 1.00 10.94 81 HIS A N 1
ATOM 651 C CA . HIS A 1 81 ? 100.652 27.131 70.735 1.00 12.07 81 HIS A CA 1
ATOM 652 C C . HIS A 1 81 ? 99.644 28.165 71.244 1.00 12.46 81 HIS A C 1
ATOM 653 O O . HIS A 1 81 ? 99.789 29.374 71.024 1.00 11.69 81 HIS A O 1
ATOM 660 N N . THR A 1 82 ? 98.634 27.694 71.961 1.00 11.59 82 THR A N 1
ATOM 661 C CA . THR A 1 82 ? 97.626 28.601 72.502 1.00 12.23 82 THR A CA 1
ATOM 662 C C . THR A 1 82 ? 98.225 29.599 73.502 1.00 12.14 82 THR A C 1
ATOM 663 O O . THR A 1 82 ? 97.868 30.781 73.501 1.00 12.22 82 THR A O 1
ATOM 667 N N . VAL A 1 83 ? 99.163 29.139 74.329 1.00 11.97 83 VAL A N 1
ATOM 668 C CA . VAL A 1 83 ? 99.834 30.059 75.255 1.00 12.11 83 VAL A CA 1
ATOM 669 C C . VAL A 1 83 ? 100.568 31.163 74.488 1.00 12.30 83 VAL A C 1
ATOM 670 O O . VAL A 1 83 ? 100.419 32.353 74.792 1.00 12.20 83 VAL A O 1
ATOM 674 N N . LEU A 1 84 ? 101.351 30.771 73.480 1.00 11.93 84 LEU A N 1
ATOM 675 C CA . LEU A 1 84 ? 102.135 31.748 72.734 1.00 12.46 84 LEU A CA 1
ATOM 676 C C . LEU A 1 84 ? 101.238 32.713 71.939 1.00 12.86 84 LEU A C 1
ATOM 677 O O . LEU A 1 84 ? 101.537 33.899 71.858 1.00 13.62 84 LEU A O 1
ATOM 682 N N . GLU A 1 85 ? 100.163 32.200 71.362 1.00 13.38 85 GLU A N 1
ATOM 683 C CA . GLU A 1 85 ? 99.230 33.052 70.603 1.00 14.47 85 GLU A CA 1
ATOM 684 C C . GLU A 1 85 ? 98.449 33.989 71.517 1.00 14.48 85 GLU A C 1
ATOM 685 O O . GLU A 1 85 ? 98.291 35.191 71.215 1.00 14.76 85 GLU A O 1
ATOM 691 N N . THR A 1 86 ? 97.985 33.456 72.645 1.00 14.15 86 THR A N 1
ATOM 692 C CA . THR A 1 86 ? 97.214 34.264 73.602 1.00 14.19 86 THR A CA 1
ATOM 693 C C . THR A 1 86 ? 98.025 35.426 74.142 1.00 14.09 86 THR A C 1
ATOM 694 O O . THR A 1 86 ? 97.515 36.576 74.236 1.00 14.89 86 THR A O 1
ATOM 698 N N . LEU A 1 87 ? 99.280 35.156 74.486 1.00 13.75 87 LEU A N 1
ATOM 699 C CA . LEU A 1 87 ? 100.157 36.197 75.021 1.00 13.76 87 LEU A CA 1
ATOM 700 C C . LEU A 1 87 ? 100.836 36.993 73.905 1.00 14.55 87 LEU A C 1
ATOM 701 O O . LEU A 1 87 ? 101.516 37.989 74.178 1.00 14.37 87 LEU A O 1
ATOM 706 N N . ASP A 1 88 ? 100.648 36.542 72.667 1.00 15.28 88 ASP A N 1
ATOM 707 C CA . ASP A 1 88 ? 101.261 37.164 71.483 1.00 16.54 88 ASP A CA 1
ATOM 708 C C . ASP A 1 88 ? 102.754 37.387 71.682 1.00 16.84 88 ASP A C 1
ATOM 709 O O . ASP A 1 88 ? 103.299 38.499 71.479 1.00 17.51 88 ASP A O 1
ATOM 714 N N . LEU A 1 89 ? 103.438 36.330 72.101 1.00 16.27 89 LEU A N 1
ATOM 715 C CA . LEU A 1 89 ? 104.865 36.442 72.345 1.00 16.12 89 LEU A CA 1
ATOM 716 C C . LEU A 1 89 ? 105.657 36.402 71.044 1.00 16.97 89 LEU A C 1
ATOM 717 O O . LEU A 1 89 ? 105.396 35.559 70.172 1.00 17.60 89 LEU A O 1
ATOM 722 N N . ARG A 1 90 ? 106.629 37.302 70.940 1.00 16.79 90 ARG A N 1
ATOM 723 C CA . ARG A 1 90 ? 107.522 37.347 69.783 1.00 18.23 90 ARG A CA 1
ATOM 724 C C . ARG A 1 90 ? 108.964 37.270 70.237 1.00 17.27 90 ARG A C 1
ATOM 725 O O . ARG A 1 90 ? 109.300 37.698 71.353 1.00 16.93 90 ARG A O 1
ATOM 733 N N . ASP A 1 91 ? 109.824 36.738 69.358 1.00 16.77 91 ASP A N 1
ATOM 734 C CA . ASP A 1 91 ? 111.246 36.550 69.648 1.00 17.23 91 ASP A CA 1
ATOM 735 C C . ASP A 1 91 ? 111.429 35.816 70.971 1.00 16.22 91 ASP A C 1
ATOM 736 O O . ASP A 1 91 ? 112.248 36.180 71.805 1.00 16.24 91 ASP A O 1
ATOM 745 N N . VAL A 1 92 ? 110.631 34.775 71.148 1.00 14.78 92 VAL A N 1
ATOM 746 C CA . VAL A 1 92 ? 110.611 34.055 72.421 1.00 14.00 92 VAL A CA 1
ATOM 747 C C . VAL A 1 92 ? 111.716 33.007 72.502 1.00 13.76 92 VAL A C 1
ATOM 748 O O . VAL A 1 92 ? 111.983 32.299 71.525 1.00 14.05 92 VAL A O 1
ATOM 755 N N . VAL A 1 93 ? 112.339 32.888 73.675 1.00 13.05 93 VAL A N 1
ATOM 756 C CA . VAL A 1 93 ? 113.257 31.785 73.944 1.00 13.07 93 VAL A CA 1
ATOM 757 C C . VAL A 1 93 ? 112.437 30.689 74.607 1.00 13.20 93 VAL A C 1
ATOM 758 O O . VAL A 1 93 ? 111.853 30.926 75.664 1.00 13.57 93 VAL A O 1
ATOM 762 N N . LEU A 1 94 ? 112.370 29.510 73.987 1.00 11.49 94 LEU A N 1
ATOM 763 C CA . LEU A 1 94 ? 111.674 28.375 74.605 1.00 11.10 94 LEU A CA 1
ATOM 764 C C . LEU A 1 94 ? 112.695 27.498 75.293 1.00 10.93 94 LEU A C 1
ATOM 765 O O . LEU A 1 94 ? 113.711 27.135 74.688 1.00 11.22 94 LEU A O 1
ATOM 770 N N . VAL A 1 95 ? 112.409 27.125 76.540 1.00 10.03 95 VAL A N 1
ATOM 771 C CA . VAL A 1 95 ? 113.310 26.269 77.311 1.00 10.18 95 VAL A CA 1
ATOM 772 C C . VAL A 1 95 ? 112.468 25.130 77.873 1.00 10.29 95 VAL A C 1
ATOM 773 O O . VAL A 1 95 ? 111.486 25.371 78.584 1.00 10.74 95 VAL A O 1
ATOM 777 N N . GLY A 1 96 ? 112.844 23.898 77.530 1.00 10.05 96 GLY A N 1
ATOM 778 C CA . GLY A 1 96 ? 112.135 22.736 78.057 1.00 9.73 96 GLY A CA 1
ATOM 779 C C . GLY A 1 96 ? 113.040 21.919 78.965 1.00 9.53 96 GLY A C 1
ATOM 780 O O . GLY A 1 96 ? 114.241 21.847 78.736 1.00 10.07 96 GLY A O 1
ATOM 781 N N . PHE A 1 97 ? 112.459 21.320 80.009 1.00 9.10 97 PHE A N 1
ATOM 782 C CA . PHE A 1 97 ? 113.182 20.372 80.847 1.00 9.70 97 PHE A CA 1
ATOM 783 C C . PHE A 1 97 ? 112.395 19.060 80.849 1.00 10.03 97 PHE A C 1
ATOM 784 O O . PHE A 1 97 ? 111.185 19.055 81.128 1.00 9.54 97 PHE A O 1
ATOM 792 N N . SER A 1 98 ? 113.091 17.959 80.566 1.00 10.04 98 SER A N 1
ATOM 793 C CA . SER A 1 98 ? 112.501 16.621 80.608 1.00 10.37 98 SER A CA 1
ATOM 794 C C . SER A 1 98 ? 111.217 16.582 79.731 1.00 10.66 98 SER A C 1
ATOM 795 O O . SER A 1 98 ? 111.335 16.817 78.537 1.00 10.36 98 SER A O 1
ATOM 800 N N . MET A 1 99 ? 110.015 16.358 80.270 1.00 9.54 99 MET A N 1
ATOM 801 C CA . MET A 1 99 ? 108.824 16.417 79.398 1.00 8.97 99 MET A CA 1
ATOM 802 C C . MET A 1 99 ? 108.741 17.685 78.538 1.00 9.36 99 MET A C 1
ATOM 803 O O . MET A 1 99 ? 108.249 17.619 77.424 1.00 9.45 99 MET A O 1
ATOM 808 N N . GLY A 1 100 ? 109.225 18.819 79.059 1.00 9.11 100 GLY A N 1
ATOM 809 C CA . GLY A 1 100 ? 109.133 20.077 78.344 1.00 9.03 100 GLY A CA 1
ATOM 810 C C . GLY A 1 100 ? 109.921 20.070 77.039 1.00 9.24 100 GLY A C 1
ATOM 811 O O . GLY A 1 100 ? 109.624 20.864 76.140 1.00 10.59 100 GLY A O 1
ATOM 812 N N . THR A 1 101 ? 110.927 19.200 76.931 1.00 9.28 101 THR A N 1
ATOM 813 C CA . THR A 1 101 ? 111.670 19.116 75.659 1.00 10.02 101 THR A CA 1
ATOM 814 C C . THR A 1 101 ? 110.808 18.566 74.531 1.00 10.39 101 THR A C 1
ATOM 815 O O . THR A 1 101 ? 111.102 18.817 73.357 1.00 10.47 101 THR A O 1
ATOM 819 N N . GLY A 1 102 ? 109.769 17.808 74.887 1.00 9.63 102 GLY A N 1
ATOM 820 C CA . GLY A 1 102 ? 108.812 17.314 73.908 1.00 10.14 102 GLY A CA 1
ATOM 821 C C . GLY A 1 102 ? 107.962 18.442 73.348 1.00 10.60 102 GLY A C 1
ATOM 822 O O . GLY A 1 102 ? 107.736 18.503 72.129 1.00 10.62 102 GLY A O 1
ATOM 823 N N . GLU A 1 103 ? 107.462 19.346 74.213 1.00 9.52 103 GLU A N 1
ATOM 824 C CA . GLU A 1 103 ? 106.697 20.486 73.693 1.00 9.42 103 GLU A CA 1
ATOM 825 C C . GLU A 1 103 ? 107.509 21.259 72.658 1.00 9.88 103 GLU A C 1
ATOM 826 O O . GLU A 1 103 ? 106.958 21.651 71.621 1.00 10.52 103 GLU A O 1
ATOM 832 N N . LEU A 1 104 ? 108.791 21.509 72.935 1.00 9.93 104 LEU A N 1
ATOM 833 C CA . LEU A 1 104 ? 109.582 22.361 72.040 1.00 10.05 104 LEU A CA 1
ATOM 834 C C . LEU A 1 104 ? 109.640 21.781 70.634 1.00 10.60 104 LEU A C 1
ATOM 835 O O . LEU A 1 104 ? 109.371 22.482 69.652 1.00 10.17 104 LEU A O 1
ATOM 840 N N . ALA A 1 105 ? 109.983 20.504 70.540 1.00 10.06 105 ALA A N 1
ATOM 841 C CA . ALA A 1 105 ? 110.168 19.904 69.220 1.00 10.41 105 ALA A CA 1
ATOM 842 C C . ALA A 1 105 ? 108.842 19.717 68.495 1.00 10.94 105 ALA A C 1
ATOM 843 O O . ALA A 1 105 ? 108.731 19.995 67.283 1.00 10.54 105 ALA A O 1
ATOM 845 N N . ARG A 1 106 ? 107.823 19.260 69.221 1.00 9.84 106 ARG A N 1
ATOM 846 C CA . ARG A 1 106 ? 106.530 19.026 68.572 1.00 10.50 106 ARG A CA 1
ATOM 847 C C . ARG A 1 106 ? 105.915 20.350 68.146 1.00 10.59 106 ARG A C 1
ATOM 848 O O . ARG A 1 106 ? 105.294 20.426 67.080 1.00 10.81 106 ARG A O 1
ATOM 856 N N . TYR A 1 107 ? 106.101 21.401 68.953 1.00 10.74 107 TYR A N 1
ATOM 857 C CA . TYR A 1 107 ? 105.589 22.724 68.587 1.00 10.72 107 TYR A CA 1
ATOM 858 C C . TYR A 1 107 ? 106.197 23.211 67.260 1.00 11.35 107 TYR A C 1
ATOM 859 O O . TYR A 1 107 ? 105.471 23.679 66.356 1.00 11.08 107 TYR A O 1
ATOM 868 N N . VAL A 1 108 ? 107.515 23.098 67.141 1.00 10.75 108 VAL A N 1
ATOM 869 C CA . VAL A 1 108 ? 108.169 23.591 65.923 1.00 12.03 108 VAL A CA 1
ATOM 870 C C . VAL A 1 108 ? 107.640 22.764 64.750 1.00 11.85 108 VAL A C 1
ATOM 871 O O . VAL A 1 108 ? 107.295 23.309 63.692 1.00 11.92 108 VAL A O 1
ATOM 875 N N . ALA A 1 109 ? 107.541 21.451 64.941 1.00 11.74 109 ALA A N 1
ATOM 876 C CA . ALA A 1 109 ? 107.060 20.576 63.866 1.00 12.47 109 ALA A CA 1
ATOM 877 C C . ALA A 1 109 ? 105.651 20.920 63.395 1.00 13.01 109 ALA A C 1
ATOM 878 O O . ALA A 1 109 ? 105.363 20.893 62.184 1.00 13.76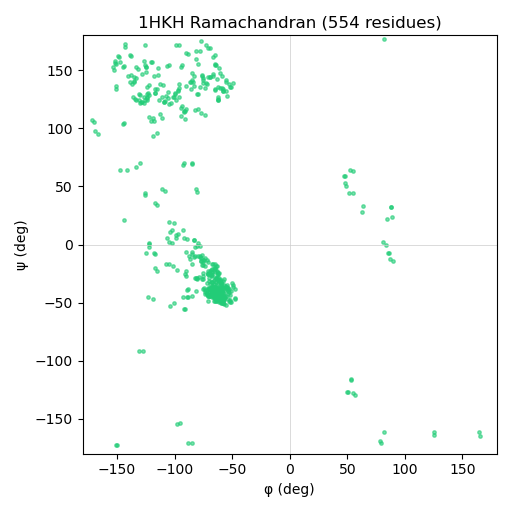 109 ALA A O 1
ATOM 880 N N . ARG A 1 110 ? 104.761 21.226 64.339 1.00 12.36 110 ARG A N 1
ATOM 881 C CA . ARG A 1 110 ? 103.357 21.408 63.997 1.00 13.19 110 ARG A CA 1
ATOM 882 C C . ARG A 1 110 ? 102.993 22.833 63.642 1.00 13.12 110 ARG A C 1
ATOM 883 O O . ARG A 1 110 ? 102.035 23.042 62.869 1.00 13.73 110 ARG A O 1
ATOM 898 N N . TYR A 1 111 ? 103.731 23.797 64.188 1.00 13.25 111 TYR A N 1
ATOM 899 C CA . TYR A 1 111 ? 103.361 25.205 64.078 1.00 13.52 111 TYR A CA 1
ATOM 900 C C . TYR A 1 111 ? 104.416 26.119 63.497 1.00 13.56 111 TYR A C 1
ATOM 901 O O . TYR A 1 111 ? 104.130 27.301 63.255 1.00 14.65 111 TYR A O 1
ATOM 910 N N . GLY A 1 112 ? 105.624 25.605 63.277 1.00 13.92 112 GLY A N 1
ATOM 911 C CA . GLY A 1 112 ? 106.725 26.429 62.808 1.00 13.77 112 GLY A CA 1
ATOM 912 C C . GLY A 1 112 ? 107.399 27.198 63.927 1.00 14.56 112 GLY A C 1
ATOM 913 O O . GLY A 1 112 ? 107.272 26.841 65.111 1.00 15.15 112 GLY A O 1
ATOM 914 N N . HIS A 1 113 ? 108.143 28.237 63.566 1.00 14.75 113 HIS A N 1
ATOM 915 C CA . HIS A 1 113 ? 109.018 28.893 64.529 1.00 14.92 113 HIS A CA 1
ATOM 916 C C . HIS A 1 113 ? 109.105 30.414 64.351 1.00 15.02 113 HIS A C 1
ATOM 917 O O . HIS A 1 113 ? 110.050 31.032 64.825 1.00 15.44 113 HIS A O 1
ATOM 924 N N . GLU A 1 114 ? 108.108 30.998 63.695 1.00 16.28 114 GLU A N 1
ATOM 925 C CA . GLU A 1 114 ? 108.064 32.445 63.466 1.00 17.64 114 GLU A CA 1
ATOM 926 C C . GLU A 1 114 ? 108.194 33.239 64.771 1.00 17.19 114 GLU A C 1
ATOM 927 O O . GLU A 1 114 ? 108.854 34.281 64.801 1.00 17.61 114 GLU A O 1
ATOM 938 N N . ARG A 1 115 ? 107.584 32.742 65.845 1.00 16.10 115 ARG A N 1
ATOM 939 C CA . ARG A 1 115 ? 107.627 33.455 67.123 1.00 15.91 115 ARG A CA 1
ATOM 940 C C . ARG A 1 115 ? 108.902 33.185 67.922 1.00 16.13 115 ARG A C 1
ATOM 941 O O . ARG A 1 115 ? 109.158 33.859 68.918 1.00 16.59 115 ARG A O 1
ATOM 949 N N . VAL A 1 116 ? 109.688 32.198 67.499 1.00 15.19 116 VAL A N 1
ATOM 950 C CA . VAL A 1 116 ? 110.772 31.657 68.325 1.00 15.44 116 VAL A CA 1
ATOM 951 C C . VAL A 1 116 ? 112.159 32.214 67.991 1.00 15.57 116 VAL A C 1
ATOM 952 O O . VAL A 1 116 ? 112.604 32.144 66.832 1.00 16.74 116 VAL A O 1
ATOM 956 N N . ALA A 1 117 ? 112.831 32.771 68.993 1.00 15.23 117 ALA A N 1
ATOM 957 C CA . ALA A 1 117 ? 114.224 33.232 68.837 1.00 14.55 117 ALA A CA 1
ATOM 958 C C . ALA A 1 117 ? 115.239 32.104 69.043 1.00 14.38 117 ALA A C 1
ATOM 959 O O . ALA A 1 117 ? 116.204 31.984 68.272 1.00 14.80 117 ALA A O 1
ATOM 961 N N . LYS A 1 118 ? 115.040 31.277 70.084 1.00 13.17 118 LYS A N 1
ATOM 962 C CA . LYS A 1 118 ? 116.036 30.272 70.474 1.00 12.79 118 LYS A CA 1
ATOM 963 C C . LYS A 1 118 ? 115.328 29.103 71.126 1.00 12.70 118 LYS A C 1
ATOM 964 O O . LYS A 1 118 ? 114.228 29.267 71.646 1.00 12.62 118 LYS A O 1
ATOM 970 N N . LEU A 1 119 ? 115.981 27.943 71.127 1.00 11.99 119 LEU A N 1
ATOM 971 C CA . LEU A 1 119 ? 115.425 26.734 71.727 1.00 12.17 119 LEU A CA 1
ATOM 972 C C . LEU A 1 119 ? 116.472 26.133 72.657 1.00 12.16 119 LEU A C 1
ATOM 973 O O . LEU A 1 119 ? 117.609 25.920 72.231 1.00 13.30 119 LEU A O 1
ATOM 978 N N . ALA A 1 120 ? 116.092 25.837 73.912 1.00 11.19 120 ALA A N 1
ATOM 979 C CA . ALA A 1 120 ? 117.005 25.146 74.817 1.00 10.57 120 ALA A CA 1
ATOM 980 C C . ALA A 1 120 ? 116.343 23.882 75.332 1.00 10.86 120 ALA A C 1
ATOM 981 O O . ALA A 1 120 ? 115.249 23.939 75.896 1.00 10.46 120 ALA A O 1
ATOM 983 N N . PHE A 1 121 ? 117.026 22.759 75.130 1.00 10.25 121 PHE A N 1
ATOM 984 C CA . PHE A 1 121 ? 116.523 21.427 75.491 1.00 10.61 121 PHE A CA 1
ATOM 985 C C . PHE A 1 121 ? 117.362 20.909 76.646 1.00 10.35 121 PHE A C 1
ATOM 986 O O . PHE A 1 121 ? 118.541 20.587 76.470 1.00 10.21 121 PHE A O 1
ATOM 994 N N . LEU A 1 122 ? 116.765 20.842 77.841 1.00 9.97 122 LEU A N 1
ATOM 995 C CA . LEU A 1 122 ? 117.494 20.386 79.027 1.00 10.31 122 LEU A CA 1
ATOM 996 C C . LEU A 1 122 ? 116.944 19.027 79.455 1.00 10.57 122 LEU A C 1
ATOM 997 O O . LEU A 1 122 ? 115.735 18.897 79.655 1.00 10.39 122 LEU A O 1
ATOM 1002 N N . ALA A 1 123 ? 117.826 18.029 79.617 1.00 10.41 123 ALA A N 1
ATOM 1003 C CA . ALA A 1 123 ? 117.413 16.657 79.959 1.00 10.69 123 ALA A CA 1
ATOM 1004 C C . ALA A 1 123 ? 116.339 16.169 78.972 1.00 11.54 123 ALA A C 1
ATOM 1005 O O . ALA A 1 123 ? 115.190 15.890 79.353 1.00 11.75 123 ALA A O 1
ATOM 1007 N N . SER A 1 124 ? 116.741 16.057 77.705 1.00 11.40 124 SER A N 1
ATOM 1008 C CA . SER A 1 124 ? 115.824 15.815 76.571 1.00 11.40 124 SER A CA 1
ATOM 1009 C C . SER A 1 124 ? 115.305 14.380 76.443 1.00 11.57 124 SER A C 1
ATOM 1010 O O . SER A 1 124 ? 116.028 13.410 76.705 1.00 11.75 124 SER A O 1
ATOM 1013 N N . LEU A 1 125 ? 114.054 14.264 75.994 1.00 10.26 125 LEU A N 1
ATOM 1014 C CA . LEU A 1 125 ? 113.453 12.975 75.612 1.00 10.57 125 LEU A CA 1
ATOM 1015 C C . LEU A 1 125 ? 113.955 12.508 74.253 1.00 10.40 125 LEU A C 1
ATOM 1016 O O . LEU A 1 125 ? 114.002 11.303 73.987 1.00 11.16 125 LEU A O 1
ATOM 1021 N N . GLU A 1 126 ? 114.296 13.481 73.402 1.00 10.56 126 GLU A N 1
ATOM 1022 C CA . GLU A 1 126 ? 114.613 13.224 71.987 1.00 10.68 126 GLU A CA 1
ATOM 1023 C C . GLU A 1 126 ? 115.823 12.312 71.855 1.00 10.89 126 GLU A C 1
ATOM 1024 O O . GLU A 1 126 ? 116.714 12.353 72.688 1.00 11.01 126 GLU A O 1
ATOM 1030 N N . PRO A 1 127 ? 115.911 11.549 70.772 1.00 11.05 127 PRO A N 1
ATOM 1031 C CA . PRO A 1 127 ? 114.951 11.542 69.663 1.00 11.41 127 PRO A CA 1
ATOM 1032 C C . PRO A 1 127 ? 113.784 10.568 69.718 1.00 11.26 127 PRO A C 1
ATOM 1033 O O . PRO A 1 127 ? 112.792 10.826 69.025 1.00 11.61 127 PRO A O 1
ATOM 1037 N N . PHE A 1 128 ? 113.920 9.454 70.436 1.00 10.36 128 PHE A N 1
ATOM 1038 C CA . PHE A 1 128 ? 112.896 8.408 70.462 1.00 10.64 128 PHE A CA 1
ATOM 1039 C C . PHE A 1 128 ? 113.314 7.418 71.526 1.00 10.65 128 PHE A C 1
ATOM 1040 O O . PHE A 1 128 ? 114.275 6.675 71.351 1.00 10.63 128 PHE A O 1
ATOM 1048 N N . LEU A 1 129 ? 112.608 7.420 72.653 1.00 11.28 129 LEU A N 1
ATOM 1049 C CA . LEU A 1 129 ? 113.149 6.792 73.862 1.00 11.35 129 LEU A CA 1
ATOM 1050 C C . LEU A 1 129 ? 112.993 5.278 73.921 1.00 12.19 129 LEU A C 1
ATOM 1051 O O . LEU A 1 129 ? 113.823 4.603 74.545 1.00 12.78 129 LEU A O 1
ATOM 1056 N N . VAL A 1 130 ? 111.944 4.745 73.290 1.00 12.29 130 VAL A N 1
ATOM 1057 C CA . VAL A 1 130 ? 111.630 3.329 73.450 1.00 12.21 130 VAL A CA 1
ATOM 1058 C C . VAL A 1 130 ? 112.214 2.488 72.305 1.00 13.10 130 VAL A C 1
ATOM 1059 O O . VAL A 1 130 ? 112.110 2.855 71.136 1.00 12.89 130 VAL A O 1
ATOM 1063 N N . GLN A 1 131 ? 112.828 1.365 72.662 1.00 13.55 131 GLN A N 1
ATOM 1064 C CA . GLN A 1 131 ? 113.417 0.480 71.666 1.00 15.01 131 GLN A CA 1
ATOM 1065 C C . GLN A 1 131 ? 112.356 -0.118 70.749 1.00 15.54 131 GLN A C 1
ATOM 1066 O O . GLN A 1 131 ? 111.298 -0.595 71.213 1.00 16.11 131 GLN A O 1
ATOM 1072 N N . ARG A 1 132 ? 112.638 -0.081 69.441 1.00 15.43 132 ARG A N 1
ATOM 1073 C CA . ARG A 1 132 ? 111.781 -0.694 68.423 1.00 16.07 132 ARG A CA 1
ATOM 1074 C C . ARG A 1 132 ? 112.696 -1.286 67.358 1.00 16.43 132 ARG A C 1
ATOM 1075 O O . ARG A 1 132 ? 113.888 -1.009 67.331 1.00 15.65 132 ARG A O 1
ATOM 1083 N N . ASP A 1 133 ? 112.124 -2.073 66.448 1.00 17.60 133 ASP A N 1
ATOM 1084 C CA . ASP A 1 133 ? 112.940 -2.637 65.368 1.00 18.67 133 ASP A CA 1
ATOM 1085 C C . ASP A 1 133 ? 113.685 -1.550 64.575 1.00 18.04 133 ASP A C 1
ATOM 1086 O O . ASP A 1 133 ? 114.840 -1.752 64.158 1.00 18.67 133 ASP A O 1
ATOM 1091 N N . ASP A 1 134 ? 113.040 -0.395 64.387 1.00 16.85 134 ASP A N 1
ATOM 1092 C CA . ASP A 1 134 ? 113.644 0.727 63.663 1.00 16.43 134 ASP A CA 1
ATOM 1093 C C . ASP A 1 134 ? 114.280 1.766 64.594 1.00 15.37 134 ASP A C 1
ATOM 1094 O O . ASP A 1 134 ? 114.681 2.849 64.147 1.00 15.08 134 ASP A O 1
ATOM 1099 N N . ASN A 1 135 ? 114.368 1.421 65.880 1.00 14.38 135 ASN A N 1
ATOM 1100 C CA . ASN A 1 135 ? 114.983 2.290 66.881 1.00 13.77 135 ASN A CA 1
ATOM 1101 C C . ASN A 1 135 ? 115.787 1.468 67.889 1.00 13.99 135 ASN A C 1
ATOM 1102 O O . ASN A 1 135 ? 115.446 1.382 69.083 1.00 13.00 135 ASN A O 1
ATOM 1107 N N . PRO A 1 136 ? 116.838 0.804 67.415 1.00 14.33 136 PRO A N 1
ATOM 1108 C CA . PRO A 1 136 ? 117.580 -0.121 68.277 1.00 14.01 136 PRO A CA 1
ATOM 1109 C C . PRO A 1 136 ? 118.281 0.561 69.461 1.00 14.55 136 PRO A C 1
ATOM 1110 O O . PRO A 1 136 ? 118.635 -0.134 70.421 1.00 14.50 136 PRO A O 1
ATOM 1114 N N . GLU A 1 137 ? 118.484 1.881 69.400 1.00 14.22 137 GLU A N 1
ATOM 1115 C CA . GLU A 1 137 ? 119.179 2.597 70.479 1.00 14.68 137 GLU A CA 1
ATOM 1116 C C . GLU A 1 137 ? 118.310 2.871 71.715 1.00 14.79 137 GLU A C 1
ATOM 1117 O O . GLU A 1 137 ? 118.817 3.297 72.773 1.00 15.29 137 GLU A O 1
ATOM 1128 N N . GLY A 1 138 ? 117.011 2.625 71.582 1.00 14.32 138 GLY A N 1
ATOM 1129 C CA . GLY A 1 138 ? 116.069 2.956 72.642 1.00 14.38 138 GLY A CA 1
ATOM 1130 C C . GLY A 1 138 ? 116.084 1.982 73.808 1.00 13.93 138 GLY A C 1
ATOM 1131 O O . GLY A 1 138 ? 116.779 0.958 73.798 1.00 15.14 138 GLY A O 1
ATOM 1132 N N . VAL A 1 139 ? 115.313 2.326 74.831 1.00 13.68 139 VAL A N 1
ATOM 1133 C CA . VAL A 1 139 ? 115.196 1.554 76.067 1.00 13.26 139 VAL A CA 1
ATOM 1134 C C . VAL A 1 139 ? 114.058 0.545 75.909 1.00 13.28 139 VAL A C 1
ATOM 1135 O O . VAL A 1 139 ? 112.996 0.917 75.402 1.00 12.99 139 VAL A O 1
ATOM 1139 N N . PRO A 1 140 ? 114.223 -0.716 76.332 1.00 13.90 140 PRO A N 1
ATOM 1140 C CA . PRO A 1 140 ? 113.143 -1.706 76.138 1.00 14.24 140 PRO A CA 1
ATOM 1141 C C . PRO A 1 140 ? 111.792 -1.281 76.736 1.00 14.47 140 PRO A C 1
ATOM 1142 O O . PRO A 1 140 ? 111.735 -0.692 77.817 1.00 14.27 140 PRO A O 1
ATOM 1146 N N . GLN A 1 141 ? 110.730 -1.580 75.991 1.00 14.38 141 GLN A N 1
ATOM 1147 C CA . GLN A 1 141 ? 109.353 -1.233 76.351 1.00 15.56 141 GLN A CA 1
ATOM 1148 C C . GLN A 1 141 ? 108.992 -1.625 77.785 1.00 16.21 141 GLN A C 1
ATOM 1149 O O . GLN A 1 141 ? 108.234 -0.932 78.470 1.00 15.06 141 GLN A O 1
ATOM 1160 N N . GLU A 1 142 ? 109.523 -2.761 78.226 1.00 16.49 142 GLU A N 1
ATOM 1161 C CA . GLU A 1 142 ? 109.167 -3.306 79.528 1.00 17.43 142 GLU A CA 1
ATOM 1162 C C . GLU A 1 142 ? 109.449 -2.326 80.666 1.00 16.34 142 GLU A C 1
ATOM 1163 O O . GLU A 1 142 ? 108.742 -2.329 81.690 1.00 16.17 142 GLU A O 1
ATOM 1174 N N . VAL A 1 143 ? 110.459 -1.475 80.485 1.00 15.01 143 VAL A N 1
ATOM 1175 C CA . VAL A 1 143 ? 110.783 -0.445 81.469 1.00 14.91 143 VAL A CA 1
ATOM 1176 C C . VAL A 1 143 ? 109.580 0.482 81.646 1.00 14.40 143 VAL A C 1
ATOM 1177 O O . VAL A 1 143 ? 109.198 0.795 82.781 1.00 13.71 143 VAL A O 1
ATOM 1181 N N . PHE A 1 144 ? 108.981 0.878 80.521 1.00 13.79 144 PHE A N 1
ATOM 1182 C CA . PHE A 1 144 ? 107.872 1.834 80.537 1.00 13.59 144 PHE A CA 1
ATOM 1183 C C . PHE A 1 144 ? 106.599 1.161 81.000 1.00 13.82 144 PHE A C 1
ATOM 1184 O O . PHE A 1 144 ? 105.818 1.753 81.759 1.00 13.79 144 PHE A O 1
ATOM 1192 N N . ASP A 1 145 ? 106.396 -0.088 80.591 1.00 13.75 145 ASP A N 1
ATOM 1193 C CA . ASP A 1 145 ? 105.270 -0.853 81.134 1.00 14.80 145 ASP A CA 1
ATOM 1194 C C . ASP A 1 145 ? 105.320 -0.946 82.652 1.00 14.84 145 ASP A C 1
ATOM 1195 O O . ASP A 1 145 ? 104.281 -0.805 83.313 1.00 15.06 145 ASP A O 1
ATOM 1200 N N . GLY A 1 146 ? 106.519 -1.179 83.201 1.00 15.09 146 GLY A N 1
ATOM 1201 C CA . GLY A 1 146 ? 106.699 -1.272 84.642 1.00 14.99 146 GLY A CA 1
ATOM 1202 C C . GLY A 1 146 ? 106.421 0.049 85.335 1.00 14.92 146 GLY A C 1
ATOM 1203 O O . GLY A 1 146 ? 105.795 0.078 86.406 1.00 14.37 146 GLY A O 1
ATOM 1204 N N . ILE A 1 147 ? 106.891 1.143 84.734 1.00 14.26 147 ILE A N 1
ATOM 1205 C CA . ILE A 1 147 ? 106.647 2.467 85.293 1.00 14.56 147 ILE A CA 1
ATOM 1206 C C . ILE A 1 147 ? 105.154 2.793 85.284 1.00 14.20 147 ILE A C 1
ATOM 1207 O O . ILE A 1 147 ? 104.601 3.296 86.278 1.00 14.04 147 ILE A O 1
ATOM 1212 N N . GLU A 1 148 ? 104.508 2.537 84.151 1.00 13.55 148 GLU A N 1
ATOM 1213 C CA . GLU A 1 148 ? 103.083 2.791 84.034 1.00 15.21 148 GLU A CA 1
ATOM 1214 C C . GLU A 1 148 ? 102.328 2.008 85.109 1.00 14.52 148 GLU A C 1
ATOM 1215 O O . GLU A 1 148 ? 101.443 2.557 85.772 1.00 14.87 148 GLU A O 1
ATOM 1221 N N . ALA A 1 149 ? 102.686 0.736 85.300 1.00 14.10 149 ALA A N 1
ATOM 1222 C CA . ALA A 1 149 ? 102.010 -0.088 86.313 1.00 14.53 149 ALA A CA 1
ATOM 1223 C C . ALA A 1 149 ? 102.242 0.415 87.738 1.00 14.34 149 ALA A C 1
ATOM 1224 O O . ALA A 1 149 ? 101.337 0.326 88.579 1.00 14.53 149 ALA A O 1
ATOM 1226 N N . ALA A 1 150 ? 103.447 0.906 88.014 1.00 13.98 150 ALA A N 1
ATOM 1227 C CA . ALA A 1 150 ? 103.763 1.417 89.351 1.00 14.20 150 ALA A CA 1
ATOM 1228 C C . ALA A 1 150 ? 103.017 2.715 89.639 1.00 14.06 150 ALA A C 1
ATOM 1229 O O . ALA A 1 150 ? 102.488 2.902 90.750 1.00 13.76 150 ALA A O 1
ATOM 1231 N N . ALA A 1 151 ? 103.001 3.612 88.648 1.00 13.29 151 ALA A N 1
ATOM 1232 C CA . ALA A 1 151 ? 102.361 4.929 88.783 1.00 13.15 151 ALA A CA 1
ATOM 1233 C C . ALA A 1 151 ? 100.841 4.789 88.890 1.00 13.75 151 ALA A C 1
ATOM 1234 O O . ALA A 1 151 ? 100.188 5.533 89.637 1.00 14.54 151 ALA A O 1
ATOM 1236 N N . LYS A 1 152 ? 100.286 3.828 88.158 1.00 12.93 152 LYS A N 1
ATOM 1237 C CA . LYS A 1 152 ? 98.859 3.504 88.289 1.00 13.67 152 LYS A CA 1
ATOM 1238 C C . LYS A 1 152 ? 98.581 2.741 89.592 1.00 13.96 152 LYS A C 1
ATOM 1239 O O . LYS A 1 152 ? 97.557 2.986 90.258 1.00 15.47 152 LYS A O 1
ATOM 1245 N N . GLY A 1 153 ? 99.504 1.869 89.972 1.00 13.72 153 GLY A N 1
ATOM 1246 C CA . GLY A 1 153 ? 99.360 1.019 91.147 1.00 13.95 153 GLY A CA 1
ATOM 1247 C C . GLY A 1 153 ? 99.217 1.754 92.475 1.00 14.28 153 GLY A C 1
ATOM 1248 O O . GLY A 1 153 ? 98.386 1.370 93.320 1.00 14.99 153 GLY A O 1
ATOM 1249 N N . ASP A 1 154 ? 100.031 2.790 92.670 1.00 12.34 154 ASP A N 1
ATOM 1250 C CA . ASP A 1 154 ? 99.934 3.623 93.869 1.00 11.51 154 ASP A CA 1
ATOM 1251 C C . ASP A 1 154 ? 100.818 4.819 93.560 1.00 11.21 154 ASP A C 1
ATOM 1252 O O . ASP A 1 154 ? 102.047 4.750 93.718 1.00 11.24 154 ASP A O 1
ATOM 1257 N N . ARG A 1 155 ? 100.204 5.910 93.122 1.00 9.91 155 ARG A N 1
ATOM 1258 C CA . ARG A 1 155 ? 101.012 7.045 92.657 1.00 9.88 155 ARG A CA 1
ATOM 1259 C C . ARG A 1 155 ? 101.780 7.681 93.806 1.00 9.74 155 ARG A C 1
ATOM 1260 O O . ARG A 1 155 ? 102.852 8.258 93.592 1.00 9.91 155 ARG A O 1
ATOM 1268 N N . PHE A 1 156 ? 101.242 7.562 95.019 1.00 9.30 156 PHE A N 1
ATOM 1269 C CA . PHE A 1 156 ? 101.873 8.169 96.199 1.00 9.32 156 PHE A CA 1
ATOM 1270 C C . PHE A 1 156 ? 103.216 7.508 96.495 1.00 9.90 156 PHE A C 1
ATOM 1271 O O . PHE A 1 156 ? 104.219 8.185 96.672 1.00 10.83 156 PHE A O 1
ATOM 1279 N N . ALA A 1 157 ? 103.221 6.182 96.523 1.00 10.39 157 ALA A N 1
ATOM 1280 C CA . ALA A 1 157 ? 104.463 5.436 96.749 1.00 10.92 157 ALA A CA 1
ATOM 1281 C C . ALA A 1 157 ? 105.371 5.564 95.531 1.00 10.71 157 ALA A C 1
ATOM 1282 O O . ALA A 1 157 ? 106.593 5.659 95.665 1.00 11.13 157 ALA A O 1
ATOM 1284 N N . TRP A 1 158 ? 104.773 5.550 94.339 1.00 10.58 158 TRP A N 1
ATOM 1285 C CA . TRP A 1 158 ? 105.536 5.704 93.097 1.00 10.54 158 TRP A CA 1
ATOM 1286 C C . TRP A 1 158 ? 106.339 7.009 93.101 1.00 10.86 158 TRP A C 1
ATOM 1287 O O . TRP A 1 158 ? 107.520 7.021 92.729 1.00 10.76 158 TRP A O 1
ATOM 1298 N N . PHE A 1 159 ? 105.725 8.119 93.509 1.00 10.28 159 PHE A N 1
ATOM 1299 C CA . PHE A 1 159 ? 106.489 9.374 93.405 1.00 10.50 159 PHE A CA 1
ATOM 1300 C C . PHE A 1 159 ? 107.724 9.355 94.302 1.00 10.91 159 PHE A C 1
ATOM 1301 O O . PHE A 1 159 ? 108.780 9.883 93.933 1.00 11.04 159 PHE A O 1
ATOM 1309 N N . THR A 1 160 ? 107.598 8.736 95.473 1.00 11.33 160 THR A N 1
ATOM 1310 C CA . THR A 1 160 ? 108.762 8.564 96.343 1.00 12.51 160 THR A CA 1
ATOM 1311 C C . THR A 1 160 ? 109.870 7.805 95.623 1.00 12.74 160 THR A C 1
ATOM 1312 O O . THR A 1 160 ? 111.039 8.238 95.621 1.00 12.84 160 THR A O 1
ATOM 1316 N N . ASP A 1 161 ? 109.522 6.670 95.030 1.00 12.10 161 ASP A N 1
ATOM 1317 C CA . ASP A 1 161 ? 110.523 5.858 94.335 1.00 13.17 161 ASP A CA 1
ATOM 1318 C C . ASP A 1 161 ? 111.121 6.613 93.159 1.00 13.33 161 ASP A C 1
ATOM 1319 O O . ASP A 1 161 ? 112.332 6.562 92.927 1.00 13.74 161 ASP A O 1
ATOM 1324 N N . PHE A 1 162 ? 110.269 7.317 92.426 1.00 12.25 162 PHE A N 1
ATOM 1325 C CA . PHE A 1 162 ? 110.703 8.069 91.248 1.00 12.52 162 PHE A CA 1
ATOM 1326 C C . PHE A 1 162 ? 111.723 9.148 91.624 1.00 12.47 162 PHE A C 1
ATOM 1327 O O . PHE A 1 162 ? 112.762 9.281 90.972 1.00 12.29 162 PHE A O 1
ATOM 1335 N N . TYR A 1 163 ? 111.454 9.888 92.696 1.00 11.49 163 TYR A N 1
ATOM 1336 C CA . TYR A 1 163 ? 112.354 10.975 93.056 1.00 11.56 163 TYR A CA 1
ATOM 1337 C C . TYR A 1 163 ? 113.738 10.500 93.522 1.00 11.65 163 TYR A C 1
ATOM 1338 O O . TYR A 1 163 ? 114.725 11.212 93.369 1.00 11.96 163 TYR A O 1
ATOM 1347 N N . LYS A 1 164 ? 113.808 9.284 94.061 1.00 12.75 164 LYS A N 1
ATOM 1348 C CA . LYS A 1 164 ? 115.107 8.710 94.417 1.00 13.95 164 LYS A CA 1
ATOM 1349 C C . LYS A 1 164 ? 115.997 8.649 93.184 1.00 14.04 164 LYS A C 1
ATOM 1350 O O . LYS A 1 164 ? 117.160 9.040 93.236 1.00 14.67 164 LYS A O 1
ATOM 1356 N N . ASN A 1 165 ? 115.433 8.176 92.076 1.00 13.77 165 ASN A N 1
ATOM 1357 C CA . ASN A 1 165 ? 116.185 8.070 90.833 1.00 14.78 165 ASN A CA 1
ATOM 1358 C C . ASN A 1 165 ? 116.281 9.396 90.107 1.00 13.88 165 ASN A C 1
ATOM 1359 O O . ASN A 1 165 ? 117.233 9.631 89.375 1.00 14.63 165 ASN A O 1
ATOM 1364 N N . PHE A 1 166 ? 115.280 10.260 90.295 1.00 11.85 166 PHE A N 1
ATOM 1365 C CA . PHE A 1 166 ? 115.270 11.583 89.659 1.00 10.98 166 PHE A CA 1
ATOM 1366 C C . PHE A 1 166 ? 116.477 12.407 90.125 1.00 10.97 166 PHE A C 1
ATOM 1367 O O . PHE A 1 166 ? 117.162 13.072 89.314 1.00 10.32 166 PHE A O 1
ATOM 1375 N N . TYR A 1 167 ? 116.722 12.377 91.433 1.00 10.98 167 TYR A N 1
ATOM 1376 C CA . TYR A 1 167 ? 117.755 13.218 92.002 1.00 11.21 167 TYR A CA 1
ATOM 1377 C C . TYR A 1 167 ? 119.059 12.476 92.317 1.00 12.03 167 TYR A C 1
ATOM 1378 O O . TYR A 1 167 ? 119.987 13.105 92.820 1.00 11.97 167 TYR A O 1
ATOM 1387 N N . ASN A 1 168 ? 119.121 11.169 92.018 1.00 12.00 168 ASN A N 1
ATOM 1388 C CA . ASN A 1 168 ? 120.203 10.287 92.524 1.00 12.73 168 ASN A CA 1
ATOM 1389 C C . ASN A 1 168 ? 120.414 10.489 94.016 1.00 12.75 168 ASN A C 1
ATOM 1390 O O . ASN A 1 168 ? 121.504 10.873 94.461 1.00 13.32 168 ASN A O 1
ATOM 1395 N N . LEU A 1 169 ? 119.367 10.255 94.799 1.00 12.51 169 LEU A N 1
ATOM 1396 C CA . LEU A 1 169 ? 119.424 10.581 96.220 1.00 13.01 169 LEU A CA 1
ATOM 1397 C C . LEU A 1 169 ? 120.512 9.869 97.031 1.00 14.03 169 LEU A C 1
ATOM 1398 O O . LEU A 1 169 ? 121.035 10.441 97.979 1.00 14.27 169 LEU A O 1
ATOM 1403 N N . ASP A 1 170 ? 120.854 8.632 96.655 1.00 15.53 170 ASP A N 1
ATOM 1404 C CA . ASP A 1 170 ? 121.939 7.927 97.346 1.00 17.64 170 ASP A CA 1
ATOM 1405 C C . ASP A 1 170 ? 123.220 8.768 97.331 1.00 17.49 170 ASP A C 1
ATOM 1406 O O . ASP A 1 170 ? 123.982 8.775 98.309 1.00 18.64 170 ASP A O 1
ATOM 1411 N N . GLU A 1 171 ? 123.448 9.475 96.229 1.00 16.08 171 GLU A N 1
ATOM 1412 C CA . GLU A 1 171 ? 124.616 10.332 96.082 1.00 16.52 171 GLU A CA 1
ATOM 1413 C C . GLU A 1 171 ? 124.367 11.762 96.575 1.00 16.16 171 GLU A C 1
ATOM 1414 O O . GLU A 1 171 ? 125.248 12.386 97.184 1.00 16.39 171 GLU A O 1
ATOM 1420 N N . ASN A 1 172 ? 123.174 12.287 96.302 1.00 14.92 172 ASN A N 1
ATOM 1421 C CA . ASN A 1 172 ? 122.948 13.728 96.426 1.00 14.43 172 ASN A CA 1
ATOM 1422 C C . ASN A 1 172 ? 122.159 14.227 97.624 1.00 14.35 172 ASN A C 1
ATOM 1423 O O . ASN A 1 172 ? 122.182 15.414 97.906 1.00 14.65 172 ASN A O 1
ATOM 1428 N N . LEU A 1 173 ? 121.435 13.342 98.294 1.00 14.83 173 LEU A N 1
ATOM 1429 C CA . LEU A 1 173 ? 120.656 13.759 99.463 1.00 15.37 173 LEU A CA 1
ATOM 1430 C C . LEU A 1 173 ? 121.613 14.276 100.537 1.00 16.67 173 LEU A C 1
ATOM 1431 O O . LEU A 1 173 ? 122.571 13.578 100.910 1.00 17.17 173 LEU A O 1
ATOM 1436 N N . GLY A 1 174 ? 121.354 15.488 101.024 1.00 16.79 174 GLY A N 1
ATOM 1437 C CA . GLY A 1 174 ? 122.189 16.108 102.041 1.00 17.72 174 GLY A CA 1
ATOM 1438 C C . GLY A 1 174 ? 123.414 16.855 101.528 1.00 18.28 174 GLY A C 1
ATOM 1439 O O . GLY A 1 174 ? 124.099 17.502 102.329 1.00 19.50 174 GLY A O 1
ATOM 1440 N N . SER A 1 175 ? 123.709 16.770 100.225 1.00 17.82 175 SER A N 1
ATOM 1441 C CA . SER A 1 175 ? 124.842 17.491 99.634 1.00 17.29 175 SER A CA 1
ATOM 1442 C C . SER A 1 175 ? 124.406 18.400 98.498 1.00 16.93 175 SER A C 1
ATOM 1443 O O . SER A 1 175 ? 124.839 19.555 98.422 1.00 17.88 175 SER A O 1
ATOM 1446 N N . ARG A 1 176 ? 123.559 17.883 97.609 1.00 14.96 176 ARG A N 1
ATOM 1447 C CA . ARG A 1 176 ? 123.018 18.733 96.551 1.00 14.04 176 ARG A CA 1
ATOM 1448 C C . ARG A 1 176 ? 121.500 18.896 96.593 1.00 13.81 176 ARG A C 1
ATOM 1449 O O . ARG A 1 176 ? 120.952 19.684 95.825 1.00 14.06 176 ARG A O 1
ATOM 1457 N N . ILE A 1 177 ? 120.824 18.156 97.462 1.00 13.17 177 ILE A N 1
ATOM 1458 C CA . ILE A 1 177 ? 119.394 18.448 97.699 1.00 12.47 177 ILE A CA 1
ATOM 1459 C C . ILE A 1 177 ? 119.014 18.057 99.114 1.00 12.54 177 ILE A C 1
ATOM 1460 O O . ILE A 1 177 ? 119.414 17.010 99.596 1.00 12.63 177 ILE A O 1
ATOM 1465 N N . SER A 1 178 ? 118.245 18.911 99.790 1.00 11.84 178 SER A N 1
ATOM 1466 C CA . SER A 1 178 ? 117.845 18.612 101.159 1.00 11.76 178 SER A CA 1
ATOM 1467 C C . SER A 1 178 ? 116.655 17.666 101.200 1.00 11.67 178 SER A C 1
ATOM 1468 O O . SER A 1 178 ? 115.898 17.546 100.229 1.00 11.33 178 SER A O 1
ATOM 1471 N N . GLU A 1 179 ? 116.474 17.010 102.343 1.00 11.20 179 GLU A N 1
ATOM 1472 C CA . GLU A 1 179 ? 115.294 16.174 102.550 1.00 12.50 179 GLU A CA 1
ATOM 1473 C C . GLU A 1 179 ? 114.019 17.010 102.354 1.00 11.60 179 GLU A C 1
ATOM 1474 O O . GLU A 1 179 ? 113.024 16.533 101.783 1.00 10.24 179 GLU A O 1
ATOM 1485 N N . GLN A 1 180 ? 114.069 18.259 102.809 1.00 10.95 180 GLN A N 1
ATOM 1486 C CA . GLN A 1 180 ? 112.910 19.147 102.717 1.00 10.96 180 GLN A CA 1
ATOM 1487 C C . GLN A 1 180 ? 112.561 19.517 101.276 1.00 10.41 180 GLN A C 1
ATOM 1488 O O . GLN A 1 180 ? 111.375 19.579 100.923 1.00 11.16 180 GLN A O 1
ATOM 1494 N N . ALA A 1 181 ? 113.577 19.752 100.450 1.00 10.68 181 ALA A N 1
ATOM 1495 C CA . ALA A 1 181 ? 113.324 20.013 99.037 1.00 10.13 181 ALA A CA 1
ATOM 1496 C C . ALA A 1 181 ? 112.727 18.769 98.348 1.00 11.06 181 ALA A C 1
ATOM 1497 O O . ALA A 1 181 ? 111.835 18.898 97.497 1.00 10.68 181 ALA A O 1
ATOM 1499 N N . VAL A 1 182 ? 113.195 17.575 98.722 1.00 10.29 182 VAL A N 1
ATOM 1500 C CA . VAL A 1 182 ? 112.609 16.352 98.183 1.00 11.34 182 VAL A CA 1
ATOM 1501 C C . VAL A 1 182 ? 111.135 16.268 98.571 1.00 11.62 182 VAL A C 1
ATOM 1502 O O . VAL A 1 182 ? 110.287 15.935 97.741 1.00 10.98 182 VAL A O 1
ATOM 1506 N N . THR A 1 183 ? 110.835 16.577 99.831 1.00 11.01 183 THR A N 1
ATOM 1507 C CA . THR A 1 183 ? 109.446 16.569 100.277 1.00 11.12 183 THR A CA 1
ATOM 1508 C C . THR A 1 183 ? 108.604 17.582 99.488 1.00 10.63 183 THR A C 1
ATOM 1509 O O . THR A 1 183 ? 107.471 17.271 99.089 1.00 10.56 183 THR A O 1
ATOM 1513 N N . GLY A 1 184 ? 109.160 18.759 99.218 1.00 10.33 184 GLY A N 1
ATOM 1514 C CA . GLY A 1 184 ? 108.466 19.742 98.392 1.00 10.81 184 GLY A CA 1
ATOM 1515 C C . GLY A 1 184 ? 108.145 19.195 96.996 1.00 10.76 184 GLY A C 1
ATOM 1516 O O . GLY A 1 184 ? 107.049 19.435 96.459 1.00 10.83 184 GLY A O 1
ATOM 1517 N N . SER A 1 185 ? 109.088 18.458 96.405 1.00 10.87 185 SER A N 1
ATOM 1518 C CA . SER A 1 185 ? 108.838 17.816 95.111 1.00 10.53 185 SER A CA 1
ATOM 1519 C C . SER A 1 185 ? 107.681 16.816 95.198 1.00 10.45 185 SER A C 1
ATOM 1520 O O . SER A 1 185 ? 106.875 16.708 94.261 1.00 10.21 185 SER A O 1
ATOM 1523 N N . TRP A 1 186 ? 107.607 16.088 96.305 1.00 10.04 186 TRP A N 1
ATOM 1524 C CA . TRP A 1 186 ? 106.566 15.078 96.464 1.00 10.17 186 TRP A CA 1
ATOM 1525 C C . TRP A 1 186 ? 105.200 15.745 96.679 1.00 10.93 186 TRP A C 1
ATOM 1526 O O . TRP A 1 186 ? 104.185 15.318 96.095 1.00 10.25 186 TRP A O 1
ATOM 1537 N N . ASN A 1 187 ? 105.165 16.797 97.497 1.00 10.63 187 ASN A N 1
ATOM 1538 C CA . ASN A 1 187 ? 103.897 17.496 97.722 1.00 11.46 187 ASN A CA 1
ATOM 1539 C C . ASN A 1 187 ? 103.336 18.042 96.409 1.00 11.50 187 ASN A C 1
ATOM 1540 O O . ASN A 1 187 ? 102.113 17.964 96.174 1.00 12.22 187 ASN A O 1
ATOM 1545 N N . VAL A 1 188 ? 104.195 18.603 95.556 1.00 10.32 188 VAL A N 1
ATOM 1546 C CA . VAL A 1 188 ? 103.727 19.092 94.252 1.00 10.36 188 VAL A CA 1
ATOM 1547 C C . VAL A 1 188 ? 103.234 17.925 93.374 1.00 10.51 188 VAL A C 1
ATOM 1548 O O . VAL A 1 188 ? 102.172 18.024 92.722 1.00 9.66 188 VAL A O 1
ATOM 1552 N N . ALA A 1 189 ? 103.999 16.835 93.373 1.00 9.68 189 ALA A N 1
ATOM 1553 C CA . ALA A 1 189 ? 103.646 15.675 92.547 1.00 10.01 189 ALA A CA 1
ATOM 1554 C C . ALA A 1 189 ? 102.254 15.149 92.880 1.00 9.51 189 ALA A C 1
ATOM 1555 O O . ALA A 1 189 ? 101.469 14.863 91.964 1.00 9.98 189 ALA A O 1
ATOM 1557 N N . ILE A 1 190 ? 101.931 14.999 94.166 1.00 9.52 190 ILE A N 1
ATOM 1558 C CA . ILE A 1 190 ? 100.658 14.334 94.481 1.00 9.46 190 ILE A CA 1
ATOM 1559 C C . ILE A 1 190 ? 99.449 15.221 94.203 1.00 9.82 190 ILE A C 1
ATOM 1560 O O . ILE A 1 190 ? 98.314 14.743 94.201 1.00 10.24 190 ILE A O 1
ATOM 1565 N N . GLY A 1 191 ? 99.699 16.507 93.955 1.00 9.91 191 GLY A N 1
ATOM 1566 C CA . GLY A 1 191 ? 98.625 17.411 93.561 1.00 10.04 191 GLY A CA 1
ATOM 1567 C C . GLY A 1 191 ? 98.193 17.261 92.113 1.00 10.40 191 GLY A C 1
ATOM 1568 O O . GLY A 1 191 ? 97.121 17.757 91.720 1.00 11.14 191 GLY A O 1
ATOM 1569 N N . SER A 1 192 ? 99.000 16.571 91.308 1.00 9.85 192 SER A N 1
ATOM 1570 C CA . SER A 1 192 ? 98.640 16.350 89.909 1.00 9.91 192 SER A CA 1
ATOM 1571 C C . SER A 1 192 ? 97.400 15.431 89.795 1.00 9.56 192 SER A C 1
ATOM 1572 O O . SER A 1 192 ? 97.006 14.736 90.759 1.00 9.55 192 SER A O 1
ATOM 1575 N N . ALA A 1 193 ? 96.752 15.455 88.635 1.00 8.91 193 ALA A N 1
ATOM 1576 C CA . ALA A 1 193 ? 95.577 14.598 88.416 1.00 9.25 193 ALA A CA 1
ATOM 1577 C C . ALA A 1 193 ? 96.007 13.146 88.639 1.00 9.09 193 ALA A C 1
ATOM 1578 O O . ALA A 1 193 ? 97.070 12.731 88.162 1.00 9.57 193 ALA A O 1
ATOM 1580 N N . PRO A 1 194 ? 95.241 12.360 89.384 1.00 9.04 194 PRO A N 1
ATOM 1581 C CA . PRO A 1 194 ? 95.615 10.952 89.563 1.00 9.12 194 PRO A CA 1
ATOM 1582 C C . PRO A 1 194 ? 95.989 10.252 88.242 1.00 9.85 194 PRO A C 1
ATOM 1583 O O . PRO A 1 194 ? 97.021 9.574 88.182 1.00 10.09 194 PRO A O 1
ATOM 1587 N N . VAL A 1 195 ? 95.183 10.443 87.202 1.00 9.53 195 VAL A N 1
ATOM 1588 C CA . VAL A 1 195 ? 95.429 9.770 85.929 1.00 9.86 195 VAL A CA 1
ATOM 1589 C C . VAL A 1 195 ? 96.743 10.247 85.294 1.00 9.91 195 VAL A C 1
ATOM 1590 O O . VAL A 1 195 ? 97.399 9.467 84.602 1.00 10.57 195 VAL A O 1
ATOM 1594 N N . ALA A 1 196 ? 97.136 11.501 85.549 1.00 10.39 196 ALA A N 1
ATOM 1595 C CA . ALA A 1 196 ? 98.355 12.051 84.930 1.00 10.33 196 ALA A CA 1
ATOM 1596 C C . ALA A 1 196 ? 99.628 11.335 85.390 1.00 10.49 196 ALA A C 1
ATOM 1597 O O . ALA A 1 196 ? 100.655 11.408 84.696 1.00 10.57 196 ALA A O 1
ATOM 1599 N N . ALA A 1 197 ? 99.578 10.657 86.546 1.00 10.27 197 ALA A N 1
ATOM 1600 C CA . ALA A 1 197 ? 100.764 9.939 87.028 1.00 10.24 197 ALA A CA 1
ATOM 1601 C C . ALA A 1 197 ? 101.237 8.914 85.995 1.00 10.19 197 ALA A C 1
ATOM 1602 O O . ALA A 1 197 ? 102.442 8.710 85.852 1.00 10.50 197 ALA A O 1
ATOM 1604 N N . TYR A 1 198 ? 100.295 8.255 85.309 1.00 9.75 198 TYR A N 1
ATOM 1605 C CA . TYR A 1 198 ? 100.659 7.211 84.341 1.00 10.63 198 TYR A CA 1
ATOM 1606 C C . TYR A 1 198 ? 100.249 7.529 82.904 1.00 10.97 198 TYR A C 1
ATOM 1607 O O . TYR A 1 198 ? 100.827 6.969 81.968 1.00 10.69 198 TYR A O 1
ATOM 1616 N N . ALA A 1 199 ? 99.290 8.440 82.716 1.00 10.87 199 ALA A N 1
ATOM 1617 C CA . ALA A 1 199 ? 98.801 8.713 81.350 1.00 11.24 199 ALA A CA 1
ATOM 1618 C C . ALA A 1 199 ? 99.901 9.317 80.485 1.00 10.93 199 ALA A C 1
ATOM 1619 O O . ALA A 1 199 ? 99.838 9.226 79.257 1.00 11.34 199 ALA A O 1
ATOM 1621 N N . VAL A 1 200 ? 100.900 9.943 81.115 1.00 10.67 200 VAL A N 1
ATOM 1622 C CA . VAL A 1 200 ? 101.991 10.561 80.356 1.00 10.16 200 VAL A CA 1
ATOM 1623 C C . VAL A 1 200 ? 103.014 9.556 79.828 1.00 10.49 200 VAL A C 1
ATOM 1624 O O . VAL A 1 200 ? 103.826 9.919 78.989 1.00 10.19 200 VAL A O 1
ATOM 1628 N N . VAL A 1 201 ? 102.992 8.315 80.320 1.00 10.71 201 VAL A N 1
ATOM 1629 C CA . VAL A 1 201 ? 104.028 7.352 79.911 1.00 11.64 201 VAL A CA 1
ATOM 1630 C C . VAL A 1 201 ? 104.089 7.159 78.383 1.00 11.28 201 VAL A C 1
ATOM 1631 O O . VAL A 1 201 ? 105.180 7.260 77.791 1.00 10.36 201 VAL A O 1
ATOM 1635 N N . PRO A 1 202 ? 102.961 6.887 77.720 1.00 12.26 202 PRO A N 1
ATOM 1636 C CA . PRO A 1 202 ? 103.008 6.783 76.253 1.00 12.67 202 PRO A CA 1
ATOM 1637 C C . PRO A 1 202 ? 103.486 8.067 75.560 1.00 12.95 202 PRO A C 1
ATOM 1638 O O . PRO A 1 202 ? 104.139 7.986 74.503 1.00 12.45 202 PRO A O 1
ATOM 1642 N N . ALA A 1 203 ? 103.192 9.233 76.138 1.00 11.64 203 ALA A N 1
ATOM 1643 C CA . ALA A 1 203 ? 103.676 10.488 75.563 1.00 11.19 203 ALA A CA 1
ATOM 1644 C C . ALA A 1 203 ? 105.207 10.572 75.609 1.00 11.41 203 ALA A C 1
ATOM 1645 O O . ALA A 1 203 ? 105.827 10.998 74.626 1.00 11.17 203 ALA A O 1
ATOM 1647 N N . TRP A 1 204 ? 105.807 10.161 76.733 1.00 10.90 204 TRP A N 1
ATOM 1648 C CA . TRP A 1 204 ? 107.267 10.211 76.897 1.00 11.81 204 TRP A CA 1
ATOM 1649 C C . TRP A 1 204 ? 107.973 9.460 75.779 1.00 11.77 204 TRP A C 1
ATOM 1650 O O . TRP A 1 204 ? 109.059 9.863 75.355 1.00 12.35 204 TRP A O 1
ATOM 1661 N N . ILE A 1 205 ? 107.362 8.358 75.344 1.00 11.52 205 ILE A N 1
ATOM 1662 C CA . ILE A 1 205 ? 108.024 7.457 74.389 1.00 11.35 205 ILE A CA 1
ATOM 1663 C C . ILE A 1 205 ? 107.554 7.647 72.963 1.00 11.37 205 ILE A C 1
ATOM 1664 O O . ILE A 1 205 ? 107.770 6.764 72.107 1.00 12.15 205 ILE A O 1
ATOM 1669 N N . GLU A 1 206 ? 106.940 8.795 72.684 1.00 10.88 206 GLU A N 1
ATOM 1670 C CA . GLU A 1 206 ? 106.601 9.109 71.289 1.00 11.01 206 GLU A CA 1
ATOM 1671 C C . GLU A 1 206 ? 107.871 9.244 70.449 1.00 11.37 206 GLU A C 1
ATOM 1672 O O . GLU A 1 206 ? 108.952 9.573 70.942 1.00 11.55 206 GLU A O 1
ATOM 1678 N N . ASP A 1 207 ? 107.714 8.998 69.156 1.00 11.80 207 ASP A N 1
ATOM 1679 C CA . ASP A 1 207 ? 108.821 9.197 68.227 1.00 12.12 207 ASP A CA 1
ATOM 1680 C C . ASP A 1 207 ? 108.947 10.680 67.896 1.00 11.61 207 ASP A C 1
ATOM 1681 O O . ASP A 1 207 ? 108.026 11.273 67.293 1.00 13.38 207 ASP A O 1
ATOM 1686 N N . PHE A 1 208 ? 110.078 11.285 68.268 1.00 10.68 208 PHE A N 1
ATOM 1687 C CA . PHE A 1 208 ? 110.322 12.697 67.970 1.00 10.71 208 PHE A CA 1
ATOM 1688 C C . PHE A 1 208 ? 111.302 12.871 66.814 1.00 10.44 208 PHE A C 1
ATOM 1689 O O . PHE A 1 208 ? 111.774 13.972 66.577 1.00 10.68 208 PHE A O 1
ATOM 1697 N N . ARG A 1 209 ? 111.628 11.794 66.099 1.00 10.77 209 ARG A N 1
ATOM 1698 C CA . ARG A 1 209 ? 112.711 11.925 65.116 1.00 11.21 209 ARG A CA 1
ATOM 1699 C C . ARG A 1 209 ? 112.340 12.879 63.985 1.00 11.44 209 ARG A C 1
ATOM 1700 O O . ARG A 1 209 ? 113.202 13.642 63.513 1.00 11.46 209 ARG A O 1
ATOM 1708 N N . SER A 1 210 ? 111.086 12.828 63.530 1.00 12.04 210 SER A N 1
ATOM 1709 C CA . SER A 1 210 ? 110.686 13.808 62.504 1.00 12.39 210 SER A CA 1
ATOM 1710 C C . SER A 1 210 ? 110.598 15.221 63.076 1.00 12.40 210 SER A C 1
ATOM 1711 O O . SER A 1 210 ? 110.920 16.194 62.387 1.00 11.70 210 SER A O 1
ATOM 1716 N N . ASP A 1 211 ? 110.244 15.347 64.356 1.00 11.76 211 ASP A N 1
ATOM 1717 C CA . ASP A 1 211 ? 110.243 16.672 64.973 1.00 12.77 211 ASP A CA 1
ATOM 1718 C C . ASP A 1 211 ? 111.655 17.231 65.079 1.00 12.65 211 ASP A C 1
ATOM 1719 O O . ASP A 1 211 ? 111.872 18.440 64.918 1.00 13.53 211 ASP A O 1
ATOM 1724 N N . VAL A 1 212 ? 112.619 16.354 65.347 1.00 11.98 212 VAL A N 1
ATOM 1725 C CA . VAL A 1 212 ? 114.014 16.769 65.408 1.00 11.39 212 VAL A CA 1
ATOM 1726 C C . VAL A 1 212 ? 114.458 17.337 64.043 1.00 11.18 212 VAL A C 1
ATOM 1727 O O . VAL A 1 212 ? 115.189 18.331 63.990 1.00 10.69 212 VAL A O 1
ATOM 1731 N N . GLU A 1 213 ? 113.976 16.728 62.956 1.00 10.89 213 GLU A N 1
ATOM 1732 C CA . GLU A 1 213 ? 114.245 17.296 61.610 1.00 11.81 213 GLU A CA 1
ATOM 1733 C C . GLU A 1 213 ? 113.712 18.715 61.463 1.00 12.18 213 GLU A C 1
ATOM 1734 O O . GLU A 1 213 ? 114.395 19.595 60.901 1.00 12.38 213 GLU A O 1
ATOM 1740 N N . ALA A 1 214 ? 112.504 18.957 61.965 1.00 12.11 214 ALA A N 1
ATOM 1741 C CA . ALA A 1 214 ? 111.937 20.307 61.926 1.00 12.10 214 ALA A CA 1
ATOM 1742 C C . ALA A 1 214 ? 112.771 21.291 62.726 1.00 12.45 214 ALA A C 1
ATOM 1743 O O . ALA A 1 214 ? 113.020 22.410 62.283 1.00 12.49 214 ALA A O 1
ATOM 1745 N N . VAL A 1 215 ? 113.183 20.880 63.926 1.00 12.71 215 VAL A N 1
ATOM 1746 C CA . VAL A 1 215 ? 114.018 21.731 64.774 1.00 12.90 215 VAL A CA 1
ATOM 1747 C C . VAL A 1 215 ? 115.338 22.081 64.081 1.00 13.67 215 VAL A C 1
ATOM 1748 O O . VAL A 1 215 ? 115.741 23.259 64.028 1.00 14.68 215 VAL A O 1
ATOM 1752 N N . ARG A 1 216 ? 115.994 21.075 63.529 1.00 14.16 216 ARG A N 1
ATOM 1753 C CA . ARG A 1 216 ? 117.282 21.313 62.896 1.00 14.45 216 ARG A CA 1
ATOM 1754 C C . ARG A 1 216 ? 117.129 22.251 61.692 1.00 14.01 216 ARG A C 1
ATOM 1755 O O . ARG A 1 216 ? 117.916 23.206 61.528 1.00 13.40 216 ARG A O 1
ATOM 1763 N N . ALA A 1 217 ? 116.088 22.010 60.893 1.00 14.18 217 ALA A N 1
ATOM 1764 C CA . ALA A 1 217 ? 115.852 22.802 59.681 1.00 14.57 217 ALA A CA 1
ATOM 1765 C C . ALA A 1 217 ? 115.454 24.248 59.980 1.00 15.48 217 ALA A C 1
ATOM 1766 O O . ALA A 1 217 ? 115.637 25.128 59.134 1.00 15.88 217 ALA A O 1
ATOM 1768 N N . ALA A 1 218 ? 114.942 24.514 61.187 1.00 14.98 218 ALA A N 1
ATOM 1769 C CA . ALA A 1 218 ? 114.610 25.883 61.583 1.00 15.59 218 ALA A CA 1
ATOM 1770 C C . ALA A 1 218 ? 115.830 26.805 61.602 1.00 15.58 218 ALA A C 1
ATOM 1771 O O . ALA A 1 218 ? 115.694 28.006 61.347 1.00 16.33 218 ALA A O 1
ATOM 1773 N N . GLY A 1 219 ? 117.003 26.247 61.906 1.00 15.66 219 GLY A N 1
ATOM 1774 C CA . GLY A 1 219 ? 118.254 27.001 61.927 1.00 16.88 219 GLY A CA 1
ATOM 1775 C C . GLY A 1 219 ? 118.292 28.116 62.970 1.00 17.22 219 GLY A C 1
ATOM 1776 O O . GLY A 1 219 ? 118.982 29.121 62.784 1.00 17.87 219 GLY A O 1
ATOM 1777 N N . LYS A 1 220 ? 117.541 27.947 64.068 1.00 16.89 220 LYS A N 1
ATOM 1778 C CA . LYS A 1 220 ? 117.538 28.936 65.150 1.00 16.43 220 LYS A CA 1
ATOM 1779 C C . LYS A 1 220 ? 118.559 28.455 66.174 1.00 15.69 220 LYS A C 1
ATOM 1780 O O . LYS A 1 220 ? 118.815 27.246 66.253 1.00 15.97 220 LYS A O 1
ATOM 1786 N N . PRO A 1 221 ? 119.159 29.368 66.947 1.00 15.37 221 PRO A N 1
ATOM 1787 C CA . PRO A 1 221 ? 120.140 28.960 67.963 1.00 14.63 221 PRO A CA 1
ATOM 1788 C C . PRO A 1 221 ? 119.499 27.932 68.893 1.00 14.25 221 PRO A C 1
ATOM 1789 O O . PRO A 1 221 ? 118.377 28.147 69.352 1.00 13.77 221 PRO A O 1
ATOM 1793 N N . THR A 1 222 ? 120.221 26.848 69.131 1.00 13.99 222 THR A N 1
ATOM 1794 C CA . THR A 1 222 ? 119.714 25.693 69.867 1.00 13.45 222 THR A CA 1
ATOM 1795 C C . THR A 1 222 ? 120.765 25.238 70.856 1.00 13.49 222 THR A C 1
ATOM 1796 O O . THR A 1 222 ? 121.964 25.197 70.539 1.00 13.94 222 THR A O 1
ATOM 1800 N N . LEU A 1 223 ? 120.307 24.868 72.056 1.00 12.89 223 LEU A N 1
ATOM 1801 C CA . LEU A 1 223 ? 121.158 24.336 73.105 1.00 12.40 223 LEU A CA 1
ATOM 1802 C C . LEU A 1 223 ? 120.605 22.972 73.525 1.00 11.69 223 LEU A C 1
ATOM 1803 O O . LEU A 1 223 ? 119.384 22.803 73.694 1.00 12.07 223 LEU A O 1
ATOM 1808 N N . ILE A 1 224 ? 121.498 22.001 73.681 1.00 11.64 224 ILE A N 1
ATOM 1809 C CA . ILE A 1 224 ? 121.125 20.699 74.222 1.00 11.33 224 ILE A CA 1
ATOM 1810 C C . ILE A 1 224 ? 122.031 20.458 75.427 1.00 11.98 224 ILE A C 1
ATOM 1811 O O . ILE A 1 224 ? 123.253 20.535 75.309 1.00 11.91 224 ILE A O 1
ATOM 1816 N N . LEU A 1 225 ? 121.437 20.170 76.584 1.00 11.43 225 LEU A N 1
ATOM 1817 C CA . LEU A 1 225 ? 122.204 20.040 77.830 1.00 11.16 225 LEU A CA 1
ATOM 1818 C C . LEU A 1 225 ? 121.691 18.826 78.596 1.00 11.39 225 LEU A C 1
ATOM 1819 O O . LEU A 1 225 ? 120.486 18.598 78.658 1.00 11.74 225 LEU A O 1
ATOM 1824 N N . HIS A 1 226 ? 122.594 18.036 79.175 1.00 11.54 226 HIS A N 1
ATOM 1825 C CA . HIS A 1 226 ? 122.192 16.793 79.853 1.00 11.49 226 HIS A CA 1
ATOM 1826 C C . HIS A 1 226 ? 123.183 16.465 80.943 1.00 12.30 226 HIS A C 1
ATOM 1827 O O . HIS A 1 226 ? 124.359 16.812 80.825 1.00 12.10 226 HIS A O 1
ATOM 1834 N N . GLY A 1 227 ? 122.717 15.797 82.003 1.00 12.44 227 GLY A N 1
ATOM 1835 C CA . GLY A 1 227 ? 123.610 15.322 83.053 1.00 12.05 227 GLY A CA 1
ATOM 1836 C C . GLY A 1 227 ? 124.207 13.977 82.682 1.00 12.97 227 GLY A C 1
ATOM 1837 O O . GLY A 1 227 ? 123.518 13.106 82.136 1.00 13.07 227 GLY A O 1
ATOM 1838 N N . THR A 1 228 ? 125.480 13.767 83.004 1.00 12.22 228 THR A N 1
ATOM 1839 C CA . THR A 1 228 ? 126.076 12.461 82.678 1.00 13.15 228 THR A CA 1
ATOM 1840 C C . THR A 1 228 ? 125.635 11.311 83.576 1.00 13.56 228 THR A C 1
ATOM 1841 O O . THR A 1 228 ? 125.935 10.148 83.257 1.00 15.65 228 THR A O 1
ATOM 1845 N N . LYS A 1 229 ? 124.988 11.604 84.709 1.00 12.95 229 LYS A N 1
ATOM 1846 C CA . LYS A 1 229 ? 124.506 10.552 85.594 1.00 12.79 229 LYS A CA 1
ATOM 1847 C C . LYS A 1 229 ? 122.982 10.592 85.645 1.00 12.32 229 LYS A C 1
ATOM 1848 O O . LYS A 1 229 ? 122.374 10.282 86.659 1.00 12.75 229 LYS A O 1
ATOM 1854 N N . ASP A 1 230 ? 122.378 10.946 84.515 1.00 12.33 230 ASP A N 1
ATOM 1855 C CA . ASP A 1 230 ? 120.922 10.940 84.417 1.00 12.59 230 ASP A CA 1
ATOM 1856 C C . ASP A 1 230 ? 120.426 9.489 84.344 1.00 13.20 230 ASP A C 1
ATOM 1857 O O . ASP A 1 230 ? 120.669 8.788 83.358 1.00 13.91 230 ASP A O 1
ATOM 1862 N N . ASN A 1 231 ? 119.743 9.048 85.396 1.00 12.96 231 ASN A N 1
ATOM 1863 C CA . ASN A 1 231 ? 119.221 7.685 85.468 1.00 14.25 231 ASN A CA 1
ATOM 1864 C C . ASN A 1 231 ? 117.747 7.563 85.096 1.00 15.03 231 ASN A C 1
ATOM 1865 O O . ASN A 1 231 ? 117.154 6.469 85.188 1.00 15.96 231 ASN A O 1
ATOM 1870 N N . ILE A 1 232 ? 117.172 8.674 84.644 1.00 13.31 232 ILE A N 1
ATOM 1871 C CA . ILE A 1 232 ? 115.802 8.696 84.144 1.00 13.59 232 ILE A CA 1
ATOM 1872 C C . ILE A 1 232 ? 115.844 8.666 82.617 1.00 13.27 232 ILE A C 1
ATOM 1873 O O . ILE A 1 232 ? 115.174 7.838 81.979 1.00 14.63 232 ILE A O 1
ATOM 1878 N N . LEU A 1 233 ? 116.641 9.567 82.038 1.00 12.52 233 LEU A N 1
ATOM 1879 C CA . LEU A 1 233 ? 116.827 9.638 80.591 1.00 12.58 233 LEU A CA 1
ATOM 1880 C C . LEU A 1 233 ? 118.310 9.380 80.306 1.00 12.32 233 LEU A C 1
ATOM 1881 O O . LEU A 1 233 ? 119.136 10.288 80.360 1.00 12.94 233 LEU A O 1
ATOM 1886 N N . PRO A 1 234 ? 118.667 8.132 80.034 1.00 12.96 234 PRO A N 1
ATOM 1887 C CA . PRO A 1 234 ? 120.088 7.780 79.877 1.00 13.06 234 PRO A CA 1
ATOM 1888 C C . PRO A 1 234 ? 120.710 8.625 78.772 1.00 12.78 234 PRO A C 1
ATOM 1889 O O . PRO A 1 234 ? 120.148 8.764 77.684 1.00 12.86 234 PRO A O 1
ATOM 1893 N N . ILE A 1 235 ? 121.863 9.204 79.058 1.00 12.41 235 ILE A N 1
ATOM 1894 C CA . ILE A 1 235 ? 122.470 10.162 78.144 1.00 12.17 235 ILE A CA 1
ATOM 1895 C C . ILE A 1 235 ? 122.768 9.575 76.752 1.00 12.17 235 ILE A C 1
ATOM 1896 O O . ILE A 1 235 ? 122.648 10.270 75.751 1.00 11.99 235 ILE A O 1
ATOM 1901 N N . ASP A 1 236 ? 123.108 8.288 76.689 1.00 13.28 236 ASP A N 1
ATOM 1902 C CA . ASP A 1 236 ? 123.383 7.667 75.382 1.00 13.80 236 ASP A CA 1
ATOM 1903 C C . ASP A 1 236 ? 122.116 7.397 74.585 1.00 14.58 236 ASP A C 1
ATOM 1904 O O . ASP A 1 236 ? 122.168 7.305 73.358 1.00 15.63 236 ASP A O 1
ATOM 1909 N N . ALA A 1 237 ? 120.989 7.256 75.277 1.00 14.51 237 ALA A N 1
ATOM 1910 C CA . ALA A 1 237 ? 119.719 7.005 74.594 1.00 13.83 237 ALA A CA 1
ATOM 1911 C C . ALA A 1 237 ? 119.013 8.302 74.172 1.00 14.09 237 ALA A C 1
ATOM 1912 O O . ALA A 1 237 ? 118.027 8.256 73.430 1.00 13.74 237 ALA A O 1
ATOM 1914 N N . THR A 1 238 ? 119.514 9.443 74.641 1.00 12.78 238 THR A N 1
ATOM 1915 C CA . THR A 1 238 ? 118.849 10.729 74.406 1.00 12.26 238 THR A CA 1
ATOM 1916 C C . THR A 1 238 ? 119.817 11.790 73.890 1.00 12.33 238 THR A C 1
ATOM 1917 O O . THR A 1 238 ? 120.022 11.902 72.684 1.00 12.85 238 THR A O 1
ATOM 1921 N N . ALA A 1 239 ? 120.420 12.559 74.801 1.00 12.15 239 ALA A N 1
ATOM 1922 C CA . ALA A 1 239 ? 121.204 13.725 74.416 1.00 11.76 239 ALA A CA 1
ATOM 1923 C C . ALA A 1 239 ? 122.295 13.420 73.389 1.00 12.41 239 ALA A C 1
ATOM 1924 O O . ALA A 1 239 ? 122.489 14.195 72.465 1.00 11.88 239 ALA A O 1
ATOM 1926 N N . ARG A 1 240 ? 123.015 12.313 73.555 1.00 12.27 240 ARG A N 1
ATOM 1927 C CA . ARG A 1 240 ? 124.129 12.067 72.622 1.00 12.27 240 ARG A CA 1
ATOM 1928 C C . ARG A 1 240 ? 123.604 11.785 71.205 1.00 12.80 240 ARG A C 1
ATOM 1929 O O . ARG A 1 240 ? 124.235 12.167 70.202 1.00 14.36 240 ARG A O 1
ATOM 1937 N N . ARG A 1 241 ? 122.437 11.159 71.118 1.00 12.39 241 ARG A N 1
ATOM 1938 C CA . ARG A 1 241 ? 121.802 10.939 69.821 1.00 12.90 241 ARG A CA 1
ATOM 1939 C C . ARG A 1 241 ? 121.252 12.234 69.249 1.00 13.83 241 ARG A C 1
ATOM 1940 O O . ARG A 1 241 ? 121.362 12.497 68.051 1.00 14.40 241 ARG A O 1
ATOM 1948 N N . PHE A 1 242 ? 120.633 13.039 70.116 1.00 13.46 242 PHE A N 1
ATOM 1949 C CA . PHE A 1 242 ? 120.075 14.335 69.739 1.00 13.76 242 PHE A CA 1
ATOM 1950 C C . PHE A 1 242 ? 121.195 15.242 69.170 1.00 14.21 242 PHE A C 1
ATOM 1951 O O . PHE A 1 242 ? 121.004 15.867 68.124 1.00 14.70 242 PHE A O 1
ATOM 1959 N N . HIS A 1 243 ? 122.349 15.250 69.848 1.00 14.90 243 HIS A N 1
ATOM 1960 C CA . HIS A 1 243 ? 123.565 15.997 69.459 1.00 17.17 243 HIS A CA 1
ATOM 1961 C C . HIS A 1 243 ? 124.051 15.504 68.085 1.00 17.95 243 HIS A C 1
ATOM 1962 O O . HIS A 1 243 ? 124.375 16.311 67.207 1.00 17.61 243 HIS A O 1
ATOM 1969 N N . GLN A 1 244 ? 124.058 14.193 67.887 1.00 18.29 244 GLN A N 1
ATOM 1970 C CA . GLN A 1 244 ? 124.485 13.637 66.594 1.00 20.60 244 GLN A CA 1
ATOM 1971 C C . GLN A 1 244 ? 123.545 14.105 65.481 1.00 20.15 244 GLN A C 1
ATOM 1972 O O . GLN A 1 244 ? 123.988 14.450 64.369 1.00 20.67 244 GLN A O 1
ATOM 1978 N N . ALA A 1 245 ? 122.246 14.154 65.786 1.00 19.84 245 ALA A N 1
ATOM 1979 C CA . ALA A 1 245 ? 121.230 14.559 64.822 1.00 19.40 245 ALA A CA 1
ATOM 1980 C C . ALA A 1 245 ? 121.179 16.051 64.555 1.00 20.20 245 ALA A C 1
ATOM 1981 O O . ALA A 1 245 ? 120.743 16.459 63.485 1.00 20.86 245 ALA A O 1
ATOM 1983 N N . VAL A 1 246 ? 121.598 16.863 65.526 1.00 18.85 246 VAL A N 1
ATOM 1984 C CA . VAL A 1 246 ? 121.563 18.323 65.387 1.00 18.27 246 VAL A CA 1
ATOM 1985 C C . VAL A 1 246 ? 122.941 18.865 65.767 1.00 18.56 246 VAL A C 1
ATOM 1986 O O . VAL A 1 246 ? 123.117 19.477 66.822 1.00 16.86 246 VAL A O 1
ATOM 1990 N N . PRO A 1 247 ? 123.942 18.614 64.923 1.00 18.44 247 PRO A N 1
ATOM 1991 C CA . PRO A 1 247 ? 125.318 18.955 65.291 1.00 19.22 247 PRO A CA 1
ATOM 1992 C C . PRO A 1 247 ? 125.559 20.461 65.418 1.00 18.93 247 PRO A C 1
ATOM 1993 O O . PRO A 1 247 ? 126.571 20.836 66.015 1.00 19.49 247 PRO A O 1
ATOM 1997 N N . GLU A 1 248 ? 124.664 21.284 64.880 1.00 18.85 248 GLU A N 1
ATOM 1998 C CA . GLU A 1 248 ? 124.785 22.741 64.951 1.00 19.44 248 GLU A CA 1
ATOM 1999 C C . GLU A 1 248 ? 124.415 23.293 66.329 1.00 18.87 248 GLU A C 1
ATOM 2000 O O . GLU A 1 248 ? 124.742 24.440 66.663 1.00 19.24 248 GLU A O 1
ATOM 2006 N N . ALA A 1 249 ? 123.708 22.492 67.125 1.00 17.60 249 ALA A N 1
ATOM 2007 C CA . ALA A 1 249 ? 123.327 22.944 68.459 1.00 16.14 249 ALA A CA 1
ATOM 2008 C C . ALA A 1 249 ? 124.527 23.059 69.380 1.00 15.89 249 ALA A C 1
ATOM 2009 O O . ALA A 1 249 ? 125.465 22.252 69.305 1.00 15.85 249 ALA A O 1
ATOM 2011 N N . ASP A 1 250 ? 124.503 24.064 70.258 1.00 14.42 250 ASP A N 1
ATOM 2012 C CA . ASP A 1 250 ? 125.441 24.089 71.367 1.00 15.03 250 ASP A CA 1
ATOM 2013 C C . ASP A 1 250 ? 125.146 22.870 72.239 1.00 14.91 250 ASP A C 1
ATOM 2014 O O . ASP A 1 250 ? 123.982 22.489 72.415 1.00 14.64 250 ASP A O 1
ATOM 2019 N N . TYR A 1 251 ? 126.188 22.252 72.775 1.00 14.54 251 TYR A N 1
ATOM 2020 C CA . TYR A 1 251 ? 126.008 20.985 73.468 1.00 14.45 251 TYR A CA 1
ATOM 2021 C C . TYR A 1 251 ? 126.762 20.970 74.782 1.00 14.47 251 TYR A C 1
ATOM 2022 O O . TYR A 1 251 ? 127.978 21.225 74.808 1.00 14.64 251 TYR A O 1
ATOM 2031 N N . VAL A 1 252 ? 126.053 20.683 75.876 1.00 13.84 252 VAL A N 1
ATOM 2032 C CA . VAL A 1 252 ? 126.676 20.691 77.204 1.00 13.48 252 VAL A CA 1
ATOM 2033 C C . VAL A 1 252 ? 126.367 19.406 77.953 1.00 13.84 252 VAL A C 1
ATOM 2034 O O . VAL A 1 252 ? 125.192 19.086 78.161 1.00 14.30 252 VAL A O 1
ATOM 2038 N N . GLU A 1 253 ? 127.408 18.680 78.376 1.00 13.19 253 GLU A N 1
ATOM 2039 C CA . GLU A 1 253 ? 127.237 17.563 79.313 1.00 13.37 253 GLU A CA 1
ATOM 2040 C C . GLU A 1 253 ? 127.683 18.011 80.695 1.00 13.99 253 GLU A C 1
ATOM 2041 O O . GLU A 1 253 ? 128.827 18.470 80.875 1.00 14.46 253 GLU A O 1
ATOM 2047 N N . VAL A 1 254 ? 126.765 17.933 81.654 1.00 12.93 254 VAL A N 1
ATOM 2048 C CA . VAL A 1 254 ? 127.061 18.368 83.027 1.00 12.99 254 VAL A CA 1
ATOM 2049 C C . VAL A 1 254 ? 127.569 17.168 83.780 1.00 13.47 254 VAL A C 1
ATOM 2050 O O . VAL A 1 254 ? 126.823 16.239 84.081 1.00 13.60 254 VAL A O 1
ATOM 2054 N N . GLU A 1 255 ? 128.872 17.179 84.065 1.00 14.76 255 GLU A N 1
ATOM 2055 C CA . GLU A 1 255 ? 129.524 16.024 84.662 1.00 15.79 255 GLU A CA 1
ATOM 2056 C C . GLU A 1 255 ? 128.962 15.708 86.031 1.00 15.35 255 GLU A C 1
ATOM 2057 O O . GLU A 1 255 ? 128.961 16.571 86.895 1.00 16.55 255 GLU A O 1
ATOM 2068 N N . GLY A 1 256 ? 128.505 14.469 86.202 1.00 15.05 256 GLY A N 1
ATOM 2069 C CA . GLY A 1 256 ? 128.058 13.959 87.485 1.00 14.93 256 GLY A CA 1
ATOM 2070 C C . GLY A 1 256 ? 126.622 14.301 87.830 1.00 14.26 256 GLY A C 1
ATOM 2071 O O . GLY A 1 256 ? 126.145 13.907 88.899 1.00 15.01 256 GLY A O 1
ATOM 2072 N N . ALA A 1 257 ? 125.938 15.022 86.942 1.00 13.60 257 ALA A N 1
ATOM 2073 C CA . ALA A 1 257 ? 124.584 15.525 87.264 1.00 12.93 257 ALA A CA 1
ATOM 2074 C C . ALA A 1 257 ? 123.504 14.468 87.007 1.00 12.40 257 ALA A C 1
ATOM 2075 O O . ALA A 1 257 ? 123.612 13.671 86.071 1.00 12.33 257 ALA A O 1
ATOM 2077 N N . PRO A 1 258 ? 122.468 14.461 87.856 1.00 11.83 258 PRO A N 1
ATOM 2078 C CA . PRO A 1 258 ? 121.345 13.546 87.705 1.00 11.61 258 PRO A CA 1
ATOM 2079 C C . PRO A 1 258 ? 120.316 14.121 86.729 1.00 11.93 258 PRO A C 1
ATOM 2080 O O . PRO A 1 258 ? 120.561 15.165 86.094 1.00 11.84 258 PRO A O 1
ATOM 2084 N N . HIS A 1 259 ? 119.159 13.473 86.661 1.00 11.10 259 HIS A N 1
ATOM 2085 C CA . HIS A 1 259 ? 118.049 14.012 85.886 1.00 11.35 259 HIS A CA 1
ATOM 2086 C C . HIS A 1 259 ? 117.580 15.347 86.464 1.00 11.51 259 HIS A C 1
ATOM 2087 O O . HIS A 1 259 ? 117.343 16.302 85.709 1.00 12.07 259 HIS A O 1
ATOM 2094 N N . GLY A 1 260 ? 117.492 15.416 87.794 1.00 11.66 260 GLY A N 1
ATOM 2095 C CA . GLY A 1 260 ? 116.952 16.588 88.494 1.00 11.90 260 GLY A CA 1
ATOM 2096 C C . GLY A 1 260 ? 117.936 17.730 88.644 1.00 11.71 260 GLY A C 1
ATOM 2097 O O . GLY A 1 260 ? 118.066 18.330 89.720 1.00 12.10 260 GLY A O 1
ATOM 2098 N N . LEU A 1 261 ? 118.634 18.039 87.560 1.00 10.95 261 LEU A N 1
ATOM 2099 C CA . LEU A 1 261 ? 119.770 18.946 87.638 1.00 10.79 261 LEU A CA 1
ATOM 2100 C C . LEU A 1 261 ? 119.409 20.434 87.684 1.00 11.11 261 LEU A C 1
ATOM 2101 O O . LEU A 1 261 ? 120.281 21.259 87.986 1.00 11.51 261 LEU A O 1
ATOM 2110 N N . LEU A 1 262 ? 118.135 20.797 87.440 1.00 10.79 262 LEU A N 1
ATOM 2111 C CA . LEU A 1 262 ? 117.758 22.207 87.621 1.00 10.53 262 LEU A CA 1
ATOM 2112 C C . LEU A 1 262 ? 118.017 22.599 89.053 1.00 10.65 262 LEU A C 1
ATOM 2113 O O . LEU A 1 262 ? 118.362 23.755 89.333 1.00 11.50 262 LEU A O 1
ATOM 2118 N N . TRP A 1 263 ? 117.826 21.645 89.968 1.00 9.96 263 TRP A N 1
ATOM 2119 C CA . TRP A 1 263 ? 118.080 21.933 91.374 1.00 10.82 263 TRP A CA 1
ATOM 2120 C C . TRP A 1 263 ? 119.518 21.583 91.766 1.00 10.77 263 TRP A C 1
ATOM 2121 O O . TRP A 1 263 ? 120.262 22.434 92.274 1.00 11.30 263 TRP A O 1
ATOM 2132 N N . THR A 1 264 ? 119.925 20.337 91.523 1.00 10.62 264 THR A N 1
ATOM 2133 C CA . THR A 1 264 ? 121.207 19.869 92.084 1.00 10.94 264 THR A CA 1
ATOM 2134 C C . THR A 1 264 ? 122.411 20.559 91.471 1.00 11.29 264 THR A C 1
ATOM 2135 O O . THR A 1 264 ? 123.447 20.694 92.143 1.00 12.44 264 THR A O 1
ATOM 2139 N N . HIS A 1 265 ? 122.296 20.928 90.192 1.00 11.02 265 HIS A N 1
ATOM 2140 C CA . HIS A 1 265 ? 123.385 21.578 89.465 1.00 11.45 265 HIS A CA 1
ATOM 2141 C C . HIS A 1 265 ? 122.864 22.875 88.870 1.00 11.47 265 HIS A C 1
ATOM 2142 O O . HIS A 1 265 ? 123.131 23.232 87.722 1.00 11.58 265 HIS A O 1
ATOM 2149 N N . ALA A 1 266 ? 122.120 23.618 89.683 1.00 11.33 266 ALA A N 1
ATOM 2150 C CA . ALA A 1 266 ? 121.583 24.896 89.230 1.00 11.81 266 ALA A CA 1
ATOM 2151 C C . ALA A 1 266 ? 122.660 25.831 88.679 1.00 12.04 266 ALA A C 1
ATOM 2152 O O . ALA A 1 266 ? 122.416 26.521 87.688 1.00 11.51 266 ALA A O 1
ATOM 2154 N N . ASP A 1 267 ? 123.829 25.864 89.321 1.00 13.00 267 ASP A N 1
ATOM 2155 C CA . ASP A 1 267 ? 124.888 26.774 88.878 1.00 14.61 267 ASP A CA 1
ATOM 2156 C C . ASP A 1 267 ? 125.323 26.462 87.439 1.00 14.18 267 ASP A C 1
ATOM 2157 O O . ASP A 1 267 ? 125.454 27.371 86.615 1.00 14.42 267 ASP A O 1
ATOM 2162 N N . GLU A 1 268 ? 125.527 25.179 87.141 1.00 13.87 268 GLU A N 1
ATOM 2163 C CA . GLU A 1 268 ? 125.966 24.775 85.806 1.00 13.80 268 GLU A CA 1
ATOM 2164 C C . GLU A 1 268 ? 124.890 25.033 84.769 1.00 13.40 268 GLU A C 1
ATOM 2165 O O . GLU A 1 268 ? 125.173 25.483 83.645 1.00 13.27 268 GLU A O 1
ATOM 2171 N N . VAL A 1 269 ? 123.640 24.735 85.137 1.00 12.58 269 VAL A N 1
ATOM 2172 C CA . VAL A 1 269 ? 122.522 25.019 84.228 1.00 11.87 269 VAL A CA 1
ATOM 2173 C C . VAL A 1 269 ? 122.423 26.532 83.959 1.00 11.97 269 VAL A C 1
ATOM 2174 O O . VAL A 1 269 ? 122.258 26.963 82.816 1.00 11.76 269 VAL A O 1
ATOM 2178 N N . ASN A 1 270 ? 122.502 27.323 85.021 1.00 12.12 270 ASN A N 1
ATOM 2179 C CA . ASN A 1 270 ? 122.403 28.769 84.903 1.00 12.41 270 ASN A CA 1
ATOM 2180 C C . ASN A 1 270 ? 123.519 29.353 84.047 1.00 12.49 270 ASN A C 1
ATOM 2181 O O . ASN A 1 270 ? 123.279 30.248 83.238 1.00 12.73 270 ASN A O 1
ATOM 2186 N N . ALA A 1 271 ? 124.725 28.823 84.210 1.00 12.88 271 ALA A N 1
ATOM 2187 C CA . ALA A 1 271 ? 125.880 29.318 83.455 1.00 13.00 271 ALA A CA 1
ATOM 2188 C C . ALA A 1 271 ? 125.670 29.031 81.965 1.00 13.38 271 ALA A C 1
ATOM 2189 O O . ALA A 1 271 ? 125.891 29.908 81.117 1.00 13.77 271 ALA A O 1
ATOM 2191 N N . ALA A 1 272 ? 125.197 27.825 81.655 1.00 13.32 272 ALA A N 1
ATOM 2192 C CA . ALA A 1 272 ? 124.924 27.470 80.259 1.00 13.22 272 ALA A CA 1
ATOM 2193 C C . ALA A 1 272 ? 123.814 28.332 79.655 1.00 13.46 272 ALA A C 1
ATOM 2194 O O . ALA A 1 272 ? 123.939 28.818 78.522 1.00 13.91 272 ALA A O 1
ATOM 2196 N N . LEU A 1 273 ? 122.729 28.540 80.404 1.00 12.90 273 LEU A N 1
ATOM 2197 C CA . LEU A 1 273 ? 121.638 29.367 79.898 1.00 13.15 273 LEU A CA 1
ATOM 2198 C C . LEU A 1 273 ? 122.071 30.823 79.731 1.00 13.62 273 LEU A C 1
ATOM 2199 O O . LEU A 1 273 ? 121.680 31.485 78.773 1.00 13.76 273 LEU A O 1
ATOM 2204 N N . LYS A 1 274 ? 122.891 31.320 80.656 1.00 14.23 274 LYS A N 1
ATOM 2205 C CA . LYS A 1 274 ? 123.310 32.719 80.583 1.00 14.66 274 LYS A CA 1
ATOM 2206 C C . LYS A 1 274 ? 124.111 32.940 79.290 1.00 15.25 274 LYS A C 1
ATOM 2207 O O . LYS A 1 274 ? 123.843 33.873 78.546 1.00 16.51 274 LYS A O 1
ATOM 2213 N N . THR A 1 275 ? 125.079 32.069 79.044 1.00 15.73 275 THR A N 1
ATOM 2214 C CA . THR A 1 275 ? 125.901 32.136 77.832 1.00 16.04 275 THR A CA 1
ATOM 2215 C C . THR A 1 275 ? 125.042 32.046 76.571 1.00 16.06 275 THR A C 1
ATOM 2216 O O . THR A 1 275 ? 125.183 32.848 75.633 1.00 16.02 275 THR A O 1
ATOM 2220 N N . PHE A 1 276 ? 124.131 31.077 76.566 1.00 15.89 276 PHE A N 1
ATOM 2221 C CA . PHE A 1 276 ? 123.302 30.808 75.399 1.00 15.91 276 PHE A CA 1
ATOM 2222 C C . PHE A 1 276 ? 122.355 31.966 75.082 1.00 16.61 276 PHE A C 1
ATOM 2223 O O . PHE A 1 276 ? 122.219 32.354 73.925 1.00 16.26 276 PHE A O 1
ATOM 2231 N N . LEU A 1 277 ? 121.701 32.514 76.104 1.00 17.02 277 LEU A N 1
ATOM 2232 C CA . LEU A 1 277 ? 120.728 33.583 75.882 1.00 18.89 277 LEU A CA 1
ATOM 2233 C C . LEU A 1 277 ? 121.429 34.888 75.481 1.00 18.88 277 LEU A C 1
ATOM 2234 O O . LEU A 1 277 ? 120.819 35.740 74.834 1.00 19.40 277 LEU A O 1
ATOM 2239 N N . ALA A 1 278 ? 122.695 35.030 75.864 1.00 19.64 278 ALA A N 1
ATOM 2240 C CA . ALA A 1 278 ? 123.460 36.248 75.567 1.00 21.62 278 ALA A CA 1
ATOM 2241 C C . ALA A 1 278 ? 123.850 36.317 74.096 1.00 22.86 278 ALA A C 1
ATOM 2242 O O . ALA A 1 278 ? 124.178 37.391 73.596 1.00 23.25 278 ALA A O 1
ATOM 2244 N N . LYS A 1 279 ? 123.803 35.179 73.410 1.00 23.81 279 LYS A N 1
ATOM 2245 C CA . LYS A 1 279 ? 124.127 35.129 71.975 1.00 25.02 279 LYS A CA 1
ATOM 2246 C C . LYS A 1 279 ? 123.073 35.821 71.121 1.00 25.53 279 LYS A C 1
ATOM 2247 O O . LYS A 1 279 ? 121.933 36.108 71.518 1.00 24.57 279 LYS A O 1
ATOM 2254 N N . GLY B 1 1 ? 111.164 18.400 21.303 1.00 10.61 1 GLY B N 1
ATOM 2255 C CA . GLY B 1 1 ? 111.721 17.084 20.869 1.00 10.97 1 GLY B CA 1
ATOM 2256 C C . GLY B 1 1 ? 110.853 15.931 21.358 1.00 10.23 1 GLY B C 1
ATOM 2257 O O . GLY B 1 1 ? 110.009 16.129 22.248 1.00 9.94 1 GLY B O 1
ATOM 2258 N N . TYR B 1 2 ? 111.070 14.737 20.798 1.00 10.05 2 TYR B N 1
ATOM 2259 C CA . TYR B 1 2 ? 110.409 13.524 21.308 1.00 10.61 2 TYR B CA 1
ATOM 2260 C C . TYR B 1 2 ? 111.368 12.369 21.461 1.00 10.40 2 TYR B C 1
ATOM 2261 O O . TYR B 1 2 ? 112.265 12.171 20.620 1.00 12.11 2 TYR B O 1
ATOM 2277 N N . ILE B 1 3 ? 111.155 11.582 22.508 1.00 9.83 3 ILE B N 1
ATOM 2278 C CA . ILE B 1 3 ? 111.876 10.318 22.693 1.00 9.94 3 ILE B CA 1
ATOM 2279 C C . ILE B 1 3 ? 110.856 9.195 22.781 1.00 10.82 3 ILE B C 1
ATOM 2280 O O . ILE B 1 3 ? 109.904 9.267 23.565 1.00 10.12 3 ILE B O 1
ATOM 2285 N N . THR B 1 4 ? 111.056 8.156 21.975 1.00 10.55 4 THR B N 1
ATOM 2286 C CA . THR B 1 4 ? 110.170 6.998 22.017 1.00 11.16 4 THR B CA 1
ATOM 2287 C C . THR B 1 4 ? 110.553 6.084 23.166 1.00 11.54 4 THR B C 1
ATOM 2288 O O . THR B 1 4 ? 111.720 5.693 23.285 1.00 11.77 4 THR B O 1
ATOM 2292 N N . VAL B 1 5 ? 109.574 5.712 23.987 1.00 11.10 5 VAL B N 1
ATOM 2293 C CA . VAL B 1 5 ? 109.848 4.898 25.184 1.00 11.26 5 VAL B CA 1
ATOM 2294 C C . VAL B 1 5 ? 109.068 3.586 25.205 1.00 12.22 5 VAL B C 1
ATOM 2295 O O . VAL B 1 5 ? 109.165 2.801 26.161 1.00 12.96 5 VAL B O 1
ATOM 2299 N N . GLY B 1 6 ? 108.287 3.338 24.163 1.00 11.87 6 GLY B N 1
ATOM 2300 C CA . GLY B 1 6 ? 107.517 2.098 24.123 1.00 12.01 6 GLY B CA 1
ATOM 2301 C C . GLY B 1 6 ? 106.430 2.196 23.074 1.00 11.03 6 GLY B C 1
ATOM 2302 O O . GLY B 1 6 ? 106.503 3.038 22.173 1.00 11.41 6 GLY B O 1
ATOM 2303 N N . ASN B 1 7 ? 105.432 1.329 23.180 1.00 11.33 7 ASN B N 1
ATOM 2304 C CA . ASN B 1 7 ? 104.304 1.368 22.254 1.00 11.67 7 ASN B CA 1
ATOM 2305 C C . ASN B 1 7 ? 103.018 1.103 22.995 1.00 11.42 7 ASN B C 1
ATOM 2306 O O . ASN B 1 7 ? 102.983 0.317 23.964 1.00 12.05 7 ASN B O 1
ATOM 2314 N N . GLU B 1 8 ? 101.968 1.776 22.541 1.00 10.98 8 GLU B N 1
ATOM 2315 C CA . GLU B 1 8 ? 100.606 1.454 22.973 1.00 11.17 8 GLU B CA 1
ATOM 2316 C C . GLU B 1 8 ? 99.870 1.036 21.710 1.00 10.94 8 GLU B C 1
ATOM 2317 O O . GLU B 1 8 ? 99.551 1.870 20.847 1.00 10.56 8 GLU B O 1
ATOM 2323 N N . ASN B 1 9 ? 99.630 -0.269 21.595 1.00 10.99 9 ASN B N 1
ATOM 2324 C CA . ASN B 1 9 ? 99.056 -0.815 20.371 1.00 11.31 9 ASN B CA 1
ATOM 2325 C C . ASN B 1 9 ? 99.822 -0.317 19.158 1.00 11.41 9 ASN B C 1
ATOM 2326 O O . ASN B 1 9 ? 101.066 -0.451 19.135 1.00 12.03 9 ASN B O 1
ATOM 2331 N N . SER B 1 10 ? 99.128 0.269 18.171 1.00 10.89 10 SER B N 1
ATOM 2332 C CA . SER B 1 10 ? 99.782 0.697 16.925 1.00 10.92 10 SER B CA 1
ATOM 2333 C C . SER B 1 10 ? 100.576 2.019 17.035 1.00 11.03 10 SER B C 1
ATOM 2334 O O . SER B 1 10 ? 101.176 2.476 16.033 1.00 11.83 10 SER B O 1
ATOM 2337 N N . THR B 1 11 ? 100.566 2.639 18.221 1.00 11.08 11 THR B N 1
ATOM 2338 C CA . THR B 1 11 ? 101.173 3.967 18.390 1.00 10.88 11 THR B CA 1
ATOM 2339 C C . THR B 1 11 ? 102.439 3.919 19.226 1.00 10.87 11 THR B C 1
ATOM 2340 O O . THR B 1 11 ? 102.481 3.237 20.251 1.00 12.39 11 THR B O 1
ATOM 2344 N N . PRO B 1 12 ? 103.469 4.648 18.814 1.00 10.80 12 PRO B N 1
ATOM 2345 C CA . PRO B 1 12 ? 104.648 4.808 19.672 1.00 10.26 12 PRO B CA 1
ATOM 2346 C C . PRO B 1 12 ? 104.286 5.667 20.882 1.00 10.06 12 PRO B C 1
ATOM 2347 O O . PRO B 1 12 ? 103.487 6.611 20.757 1.00 9.67 12 PRO B O 1
ATOM 2353 N N . ILE B 1 13 ? 104.868 5.341 22.031 1.00 10.14 13 ILE B N 1
ATOM 2354 C CA . ILE B 1 13 ? 104.723 6.194 23.205 1.00 9.60 13 ILE B CA 1
ATOM 2355 C C . ILE B 1 13 ? 105.903 7.134 23.140 1.00 9.89 13 ILE B C 1
ATOM 2356 O O . ILE B 1 13 ? 107.055 6.690 23.240 1.00 10.62 13 ILE B O 1
ATOM 2361 N N . GLU B 1 14 ? 105.607 8.417 22.942 1.00 10.12 14 GLU B N 1
ATOM 2362 C CA . GLU B 1 14 ? 106.623 9.445 22.731 1.00 10.57 14 GLU B CA 1
ATOM 2363 C C . GLU B 1 14 ? 106.561 10.453 23.858 1.00 10.16 14 GLU B C 1
ATOM 2364 O O . GLU B 1 14 ? 105.477 10.981 24.166 1.00 11.39 14 GLU B O 1
ATOM 2370 N N . LEU B 1 15 ? 107.717 10.744 24.459 1.00 9.07 15 LEU B N 1
ATOM 2371 C CA . LEU B 1 15 ? 107.762 11.754 25.506 1.00 8.55 15 LEU B CA 1
ATOM 2372 C C . LEU B 1 15 ? 108.305 13.042 24.923 1.00 8.52 15 LEU B C 1
ATOM 2373 O O . LEU B 1 15 ? 109.377 13.063 24.309 1.00 8.87 15 LEU B O 1
ATOM 2378 N N . TYR B 1 16 ? 107.554 14.118 25.127 1.00 8.93 16 TYR B N 1
ATOM 2379 C CA . TYR B 1 16 ? 108.011 15.436 24.711 1.00 8.48 16 TYR B CA 1
ATOM 2380 C C . TYR B 1 16 ? 109.146 15.876 25.642 1.00 9.18 16 TYR B C 1
ATOM 2381 O O . TYR B 1 16 ? 109.070 15.689 26.860 1.00 9.32 16 TYR B O 1
ATOM 2390 N N . TYR B 1 17 ? 110.194 16.471 25.081 1.00 9.07 17 TYR B N 1
ATOM 2391 C CA . TYR B 1 17 ? 111.271 16.991 25.914 1.00 9.15 17 TYR B CA 1
ATOM 2392 C C . TYR B 1 17 ? 111.920 18.216 25.310 1.00 9.74 17 TYR B C 1
ATOM 2393 O O . TYR B 1 17 ? 111.772 18.482 24.116 1.00 9.50 17 TYR B O 1
ATOM 2402 N N . GLU B 1 18 ? 112.621 18.959 26.168 1.00 9.50 18 GLU B N 1
ATOM 2403 C CA . GLU B 1 18 ? 113.418 20.119 25.769 1.00 9.80 18 GLU B CA 1
ATOM 2404 C C . GLU B 1 18 ? 114.842 19.918 26.271 1.00 9.97 18 GLU B C 1
ATOM 2405 O O . GLU B 1 18 ? 115.049 19.312 27.321 1.00 9.73 18 GLU B O 1
ATOM 2411 N N . ASP B 1 19 ? 115.822 20.448 25.532 1.00 9.61 19 ASP B N 1
ATOM 2412 C CA . ASP B 1 19 ? 117.225 20.141 25.802 1.00 9.79 19 ASP B CA 1
ATOM 2413 C C . ASP B 1 19 ? 117.968 21.423 25.491 1.00 10.45 19 ASP B C 1
ATOM 2414 O O . ASP B 1 19 ? 118.158 21.761 24.331 1.00 10.56 19 ASP B O 1
ATOM 2419 N N . GLN B 1 20 ? 118.381 22.153 26.527 1.00 10.29 20 GLN B N 1
ATOM 2420 C CA . GLN B 1 20 ? 118.812 23.538 26.332 1.00 10.41 20 GLN B CA 1
ATOM 2421 C C . GLN B 1 20 ? 120.113 23.815 27.051 1.00 11.50 20 GLN B C 1
ATOM 2422 O O . GLN B 1 20 ? 120.432 23.150 28.027 1.00 11.20 20 GLN B O 1
ATOM 2428 N N . GLY B 1 21 ? 120.885 24.778 26.554 1.00 12.43 21 GLY B N 1
ATOM 2429 C CA . GLY B 1 21 ? 122.111 25.167 27.256 1.00 13.92 21 GLY B CA 1
ATOM 2430 C C . GLY B 1 21 ? 123.289 24.232 27.020 1.00 14.71 21 GLY B C 1
ATOM 2431 O O . GLY B 1 21 ? 123.236 23.365 26.164 1.00 15.23 21 GLY B O 1
ATOM 2432 N N . SER B 1 22 ? 124.371 24.420 27.772 1.00 15.02 22 SER B N 1
ATOM 2433 C CA . SER B 1 22 ? 125.542 23.552 27.658 1.00 15.93 22 SER B CA 1
ATOM 2434 C C . SER B 1 22 ? 126.137 23.396 29.040 1.00 15.66 22 SER B C 1
ATOM 2435 O O . SER B 1 22 ? 125.993 24.287 29.882 1.00 17.30 22 SER B O 1
ATOM 2439 N N . GLY B 1 23 ? 126.796 22.280 29.257 1.00 15.37 23 GLY B N 1
ATOM 2440 C CA . GLY B 1 23 ? 127.429 22.012 30.545 1.00 14.98 23 GLY B CA 1
ATOM 2441 C C . GLY B 1 23 ? 126.948 20.687 31.090 1.00 14.82 23 GLY B C 1
ATOM 2442 O O . GLY B 1 23 ? 126.448 19.834 30.344 1.00 14.72 23 GLY B O 1
ATOM 2443 N N . GLN B 1 24 ? 127.126 20.496 32.398 1.00 13.50 24 GLN B N 1
ATOM 2444 C CA . GLN B 1 24 ? 126.699 19.270 33.039 1.00 13.13 24 GLN B CA 1
ATOM 2445 C C . GLN B 1 24 ? 125.179 19.140 32.845 1.00 12.50 24 GLN B C 1
ATOM 2446 O O . GLN B 1 24 ? 124.467 20.124 33.020 1.00 13.06 24 GLN B O 1
ATOM 2452 N N . PRO B 1 25 ? 124.695 17.963 32.470 1.00 12.42 25 PRO B N 1
ATOM 2453 C CA . PRO B 1 25 ? 123.249 17.778 32.254 1.00 11.88 25 PRO B CA 1
ATOM 2454 C C . PRO B 1 25 ? 122.469 17.728 33.573 1.00 11.40 25 PRO B C 1
ATOM 2455 O O . PRO B 1 25 ? 122.880 17.062 34.533 1.00 11.76 25 PRO B O 1
ATOM 2459 N N . VAL B 1 26 ? 121.355 18.455 33.593 1.00 10.15 26 VAL B N 1
ATOM 2460 C CA . VAL B 1 26 ? 120.446 18.510 34.736 1.00 10.19 26 VAL B CA 1
ATOM 2461 C C . VAL B 1 26 ? 119.088 18.154 34.135 1.00 10.19 26 VAL B C 1
ATOM 2462 O O . VAL B 1 26 ? 118.641 18.826 33.210 1.00 11.02 26 VAL B O 1
ATOM 2466 N N . VAL B 1 27 ? 118.451 17.099 34.643 1.00 9.54 27 VAL B N 1
ATOM 2467 C CA . VAL B 1 27 ? 117.140 16.678 34.124 1.00 9.31 27 VAL B CA 1
ATOM 2468 C C . VAL B 1 27 ? 116.105 17.010 35.191 1.00 9.17 27 VAL B C 1
ATOM 2469 O O . VAL B 1 27 ? 116.229 16.532 36.321 1.00 10.04 27 VAL B O 1
ATOM 2473 N N . LEU B 1 28 ? 115.107 17.822 34.823 1.00 9.27 28 LEU B N 1
ATOM 2474 C CA . LEU B 1 28 ? 114.070 18.247 35.771 1.00 9.11 28 LEU B CA 1
ATOM 2475 C C . LEU B 1 28 ? 112.793 17.482 35.444 1.00 9.09 28 LEU B C 1
ATOM 2476 O O . LEU B 1 28 ? 112.372 17.465 34.281 1.00 9.64 28 LEU B O 1
ATOM 2481 N N . ILE B 1 29 ? 112.158 16.883 36.458 1.00 8.69 29 ILE B N 1
ATOM 2482 C CA . ILE B 1 29 ? 111.010 16.002 36.237 1.00 8.08 29 ILE B CA 1
ATOM 2483 C C . ILE B 1 29 ? 109.817 16.561 37.014 1.00 8.60 29 ILE B C 1
ATOM 2484 O O . ILE B 1 29 ? 109.802 16.562 38.240 1.00 8.97 29 ILE B O 1
ATOM 2489 N N . HIS B 1 30 ? 108.852 17.075 36.264 1.00 8.38 30 HIS B N 1
ATOM 2490 C CA . HIS B 1 30 ? 107.744 17.860 36.817 1.00 8.69 30 HIS B CA 1
ATOM 2491 C C . HIS B 1 30 ? 106.748 17.063 37.656 1.00 8.90 30 HIS B C 1
ATOM 2492 O O . HIS B 1 30 ? 106.739 15.829 37.669 1.00 9.66 30 HIS B O 1
ATOM 2499 N N . GLY B 1 31 ? 105.885 17.812 38.340 1.00 9.09 31 GLY B N 1
ATOM 2500 C CA . GLY B 1 31 ? 104.812 17.221 39.115 1.00 9.55 31 GLY B CA 1
ATOM 2501 C C . GLY B 1 31 ? 103.480 17.175 38.375 1.00 11.17 31 GLY B C 1
ATOM 2502 O O . GLY B 1 31 ? 103.285 17.772 37.319 1.00 10.53 31 GLY B O 1
ATOM 2503 N N . TYR B 1 32 ? 102.539 16.484 39.000 1.00 11.42 32 TYR B N 1
ATOM 2504 C CA . TYR B 1 32 ? 101.188 16.375 38.504 1.00 11.49 32 TYR B CA 1
ATOM 2505 C C . TYR B 1 32 ? 100.454 17.689 38.779 1.00 11.04 32 TYR B C 1
ATOM 2506 O O . TYR B 1 32 ? 100.629 18.257 39.858 1.00 11.59 32 TYR B O 1
ATOM 2515 N N . PRO B 1 33 ? 99.583 18.159 37.888 1.00 11.56 33 PRO B N 1
ATOM 2516 C CA . PRO B 1 33 ? 99.320 17.609 36.556 1.00 11.80 33 PRO B CA 1
ATOM 2517 C C . PRO B 1 33 ? 99.902 18.568 35.496 1.00 12.02 33 PRO B C 1
ATOM 2518 O O . PRO B 1 33 ? 99.236 18.897 34.493 1.00 12.62 33 PRO B O 1
ATOM 2522 N N . LEU B 1 34 ? 101.138 19.013 35.733 1.00 10.93 34 LEU B N 1
ATOM 2523 C CA . LEU B 1 34 ? 101.750 20.066 34.925 1.00 10.83 34 LEU B CA 1
ATOM 2524 C C . LEU B 1 34 ? 102.622 19.491 33.811 1.00 10.68 34 LEU B C 1
ATOM 2525 O O . LEU B 1 34 ? 102.339 18.407 33.299 1.00 10.98 34 LEU B O 1
ATOM 2530 N N . ASP B 1 35 ? 103.621 20.246 33.377 1.00 9.98 35 ASP B N 1
ATOM 2531 C CA . ASP B 1 35 ? 104.543 19.771 32.334 1.00 9.56 35 ASP B CA 1
ATOM 2532 C C . ASP B 1 35 ? 105.894 20.426 32.544 1.00 9.79 35 ASP B C 1
ATOM 2533 O O . ASP B 1 35 ? 106.111 21.075 33.577 1.00 9.26 35 ASP B O 1
ATOM 2538 N N . GLY B 1 36 ? 106.824 20.239 31.603 1.00 9.03 36 GLY B N 1
ATOM 2539 C CA . GLY B 1 36 ? 108.185 20.738 31.814 1.00 9.26 36 GLY B CA 1
ATOM 2540 C C . GLY B 1 36 ? 108.301 22.249 31.962 1.00 9.09 36 GLY B C 1
ATOM 2541 O O . GLY B 1 36 ? 109.239 22.737 32.585 1.00 9.05 36 GLY B O 1
ATOM 2542 N N . HIS B 1 37 ? 107.353 22.999 31.394 1.00 8.77 37 HIS B N 1
ATOM 2543 C CA . HIS B 1 37 ? 107.369 24.452 31.554 1.00 8.99 37 HIS B CA 1
ATOM 2544 C C . HIS B 1 37 ? 107.104 24.922 32.971 1.00 9.27 37 HIS B C 1
ATOM 2545 O O . HIS B 1 37 ? 107.388 26.079 33.285 1.00 9.86 37 HIS B O 1
ATOM 2552 N N . SER B 1 38 ? 106.567 24.051 33.821 1.00 9.03 38 SER B N 1
ATOM 2553 C CA . SER B 1 38 ? 106.297 24.456 35.207 1.00 9.48 38 SER B CA 1
ATOM 2554 C C . SER B 1 38 ? 107.595 24.766 35.957 1.00 10.28 38 SER B C 1
ATOM 2555 O O . SER B 1 38 ? 107.552 25.384 37.026 1.00 10.40 38 SER B O 1
ATOM 2558 N N . TRP B 1 39 ? 108.724 24.313 35.406 1.00 9.74 39 TRP B N 1
ATOM 2559 C CA . TRP B 1 39 ? 110.052 24.589 35.957 1.00 9.94 39 TRP B CA 1
ATOM 2560 C C . TRP B 1 39 ? 110.610 25.947 35.535 1.00 9.62 39 TRP B C 1
ATOM 2561 O O . TRP B 1 39 ? 111.737 26.277 35.886 1.00 10.75 39 TRP B O 1
ATOM 2572 N N . GLU B 1 40 ? 109.837 26.750 34.811 1.00 9.91 40 GLU B N 1
ATOM 2573 C CA . GLU B 1 40 ? 110.427 27.927 34.164 1.00 9.62 40 GLU B CA 1
ATOM 2574 C C . GLU B 1 40 ? 111.255 28.849 35.067 1.00 10.46 40 GLU B C 1
ATOM 2575 O O . GLU B 1 40 ? 112.280 29.376 34.638 1.00 10.70 40 GLU B O 1
ATOM 2581 N N . ARG B 1 41 ? 110.801 29.072 36.298 1.00 10.55 41 ARG B N 1
ATOM 2582 C CA . ARG B 1 41 ? 111.564 29.944 37.205 1.00 10.33 41 ARG B CA 1
ATOM 2583 C C . ARG B 1 41 ? 112.890 29.342 37.666 1.00 10.73 41 ARG B C 1
ATOM 2584 O O . ARG B 1 41 ? 113.820 30.092 38.030 1.00 11.65 41 ARG B O 1
ATOM 2592 N N . GLN B 1 42 ? 112.997 28.015 37.611 1.00 10.35 42 GLN B N 1
ATOM 2593 C CA . GLN B 1 42 ? 114.246 27.314 37.907 1.00 10.44 42 GLN B CA 1
ATOM 2594 C C . GLN B 1 42 ? 115.107 27.151 36.663 1.00 10.92 42 GLN B C 1
ATOM 2595 O O . GLN B 1 42 ? 116.322 27.338 36.724 1.00 11.73 42 GLN B O 1
ATOM 2601 N N . THR B 1 43 ? 114.482 26.750 35.562 1.00 10.27 43 THR B N 1
ATOM 2602 C CA . THR B 1 43 ? 115.220 26.491 34.322 1.00 10.96 43 THR B CA 1
ATOM 2603 C C . THR B 1 43 ? 116.100 27.679 33.939 1.00 11.07 43 THR B C 1
ATOM 2604 O O . THR B 1 43 ? 117.279 27.504 33.621 1.00 11.89 43 THR B O 1
ATOM 2608 N N . ARG B 1 44 ? 115.537 28.881 33.960 1.00 11.61 44 ARG B N 1
ATOM 2609 C CA . ARG B 1 44 ? 116.304 30.049 33.512 1.00 12.28 44 ARG B CA 1
ATOM 2610 C C . ARG B 1 44 ? 117.541 30.325 34.367 1.00 12.59 44 ARG B C 1
ATOM 2611 O O . ARG B 1 44 ? 118.572 30.775 33.854 1.00 12.92 44 ARG B O 1
ATOM 2619 N N . GLU B 1 45 ? 117.448 30.031 35.666 1.00 12.64 45 GLU B N 1
ATOM 2620 C CA . GLU B 1 45 ? 118.592 30.201 36.555 1.00 13.30 45 GLU B CA 1
ATOM 2621 C C . GLU B 1 45 ? 119.656 29.123 36.342 1.00 12.95 45 GLU B C 1
ATOM 2622 O O . GLU B 1 45 ? 120.852 29.424 36.318 1.00 13.91 45 GLU B O 1
ATOM 2628 N N . LEU B 1 46 ? 119.227 27.875 36.189 1.00 12.66 46 LEU B N 1
ATOM 2629 C CA . LEU B 1 46 ? 120.188 26.787 35.973 1.00 12.62 46 LEU B CA 1
ATOM 2630 C C . LEU B 1 46 ? 120.940 26.988 34.666 1.00 12.69 46 LEU B C 1
ATOM 2631 O O . LEU B 1 46 ? 122.138 26.724 34.611 1.00 13.05 46 LEU B O 1
ATOM 2636 N N . LEU B 1 47 ? 120.240 27.448 33.626 1.00 13.10 47 LEU B N 1
ATOM 2637 C CA . LEU B 1 47 ? 120.909 27.753 32.358 1.00 13.07 47 LEU B CA 1
ATOM 2638 C C . LEU B 1 47 ? 121.951 28.859 32.560 1.00 14.54 47 LEU B C 1
ATOM 2639 O O . LEU B 1 47 ? 123.067 28.779 32.037 1.00 15.40 47 LEU B O 1
ATOM 2644 N N . ALA B 1 48 ? 121.574 29.888 33.312 1.00 15.41 48 ALA B N 1
ATOM 2645 C CA . ALA B 1 48 ? 122.488 31.009 33.598 1.00 16.28 48 ALA B CA 1
ATOM 2646 C C . ALA B 1 48 ? 123.733 30.571 34.385 1.00 16.51 48 ALA B C 1
ATOM 2647 O O . ALA B 1 48 ? 124.826 31.174 34.243 1.00 17.30 48 ALA B O 1
ATOM 2649 N N . GLN B 1 49 ? 123.592 29.506 35.175 1.00 16.12 49 GLN B N 1
ATOM 2650 C CA . GLN B 1 49 ? 124.700 28.932 35.940 1.00 16.05 49 GLN B CA 1
ATOM 2651 C C . GLN B 1 49 ? 125.603 28.023 35.128 1.00 16.24 49 GLN B C 1
ATOM 2652 O O . GLN B 1 49 ? 126.561 27.469 35.670 1.00 17.57 49 GLN B O 1
ATOM 2658 N N . GLY B 1 50 ? 125.289 27.831 33.846 1.00 16.05 50 GLY B N 1
ATOM 2659 C CA . GLY B 1 50 ? 126.153 27.044 32.979 1.00 15.43 50 GLY B CA 1
ATOM 2660 C C . GLY B 1 50 ? 125.856 25.552 32.982 1.00 15.30 50 GLY B C 1
ATOM 2661 O O . GLY B 1 50 ? 126.769 24.734 32.832 1.00 15.66 50 GLY B O 1
ATOM 2662 N N . TYR B 1 51 ? 124.579 25.197 33.166 1.00 14.05 51 TYR B N 1
ATOM 2663 C CA . TYR B 1 51 ? 124.131 23.808 33.074 1.00 13.00 51 TYR B CA 1
ATOM 2664 C C . TYR B 1 51 ? 123.360 23.597 31.785 1.00 12.77 51 TYR B C 1
ATOM 2665 O O . TYR B 1 51 ? 122.777 24.544 31.236 1.00 13.25 51 TYR B O 1
ATOM 2674 N N . ARG B 1 52 ? 123.373 22.355 31.319 1.00 11.70 52 ARG B N 1
ATOM 2675 C CA . ARG B 1 52 ? 122.512 21.939 30.222 1.00 11.87 52 ARG B CA 1
ATOM 2676 C C . ARG B 1 52 ? 121.241 21.427 30.887 1.00 11.77 52 ARG B C 1
ATOM 2677 O O . ARG B 1 52 ? 121.282 20.447 31.615 1.00 12.88 52 ARG B O 1
ATOM 2685 N N . VAL B 1 53 ? 120.135 22.118 30.656 1.00 11.60 53 VAL B N 1
ATOM 2686 C CA . VAL B 1 53 ? 118.887 21.796 31.341 1.00 10.98 53 VAL B CA 1
ATOM 2687 C C . VAL B 1 53 ? 117.928 21.079 30.399 1.00 10.25 53 VAL B C 1
ATOM 2688 O O . VAL B 1 53 ? 117.561 21.601 29.334 1.00 10.71 53 VAL B O 1
ATOM 2692 N N . ILE B 1 54 ? 117.549 19.874 30.796 1.00 9.83 54 ILE B N 1
ATOM 2693 C CA . ILE B 1 54 ? 116.624 19.049 30.035 1.00 9.74 54 ILE B CA 1
ATOM 2694 C C . ILE B 1 54 ? 115.364 18.869 30.882 1.00 10.05 54 ILE B C 1
ATOM 2695 O O . ILE B 1 54 ? 115.457 18.596 32.102 1.00 10.67 54 ILE B O 1
ATOM 2700 N N . THR B 1 55 ? 114.199 19.044 30.260 1.00 9.25 55 THR B N 1
ATOM 2701 C CA . THR B 1 55 ? 112.952 18.644 30.914 1.00 9.28 55 THR B CA 1
ATOM 2702 C C . THR B 1 55 ? 112.231 17.692 29.985 1.00 9.48 55 THR B C 1
ATOM 2703 O O . THR B 1 55 ? 112.414 17.748 28.769 1.00 9.91 55 THR B O 1
ATOM 2707 N N . TYR B 1 56 ? 111.415 16.813 30.546 1.00 8.68 56 TYR B N 1
ATOM 2708 C CA . TYR B 1 56 ? 110.520 16.040 29.701 1.00 8.51 56 TYR B CA 1
ATOM 2709 C C . TYR B 1 56 ? 109.157 15.969 30.369 1.00 8.88 56 TYR B C 1
ATOM 2710 O O . TYR B 1 56 ? 109.032 16.224 31.577 1.00 9.32 56 TYR B O 1
ATOM 2719 N N . ASP B 1 57 ? 108.150 15.634 29.581 1.00 8.50 57 ASP B N 1
ATOM 2720 C CA . ASP B 1 57 ? 106.789 15.528 30.102 1.00 8.59 57 ASP B CA 1
ATOM 2721 C C . ASP B 1 57 ? 106.479 14.061 30.348 1.00 8.80 57 ASP B C 1
ATOM 2722 O O . ASP B 1 57 ? 106.680 13.190 29.477 1.00 8.87 57 ASP B O 1
ATOM 2727 N N . ARG B 1 58 ? 105.976 13.779 31.546 1.00 8.41 58 ARG B N 1
ATOM 2728 C CA . ARG B 1 58 ? 105.625 12.418 31.932 1.00 7.85 58 ARG B CA 1
ATOM 2729 C C . ARG B 1 58 ? 104.555 11.889 30.989 1.00 8.17 58 ARG B C 1
ATOM 2730 O O . ARG B 1 58 ? 103.707 12.661 30.513 1.00 8.34 58 ARG B O 1
ATOM 2738 N N . ARG B 1 59 ? 104.563 10.580 30.726 1.00 7.95 59 ARG B N 1
ATOM 2739 C CA . ARG B 1 59 ? 103.531 10.021 29.861 1.00 8.38 59 ARG B CA 1
ATOM 2740 C C . ARG B 1 59 ? 102.143 10.432 30.365 1.00 9.03 59 ARG B C 1
ATOM 2741 O O . ARG B 1 59 ? 101.901 10.457 31.582 1.00 8.31 59 ARG B O 1
ATOM 2749 N N . GLY B 1 60 ? 101.258 10.797 29.432 1.00 8.91 60 GLY B N 1
ATOM 2750 C CA . GLY B 1 60 ? 99.936 11.272 29.799 1.00 9.03 60 GLY B CA 1
ATOM 2751 C C . GLY B 1 60 ? 99.802 12.765 30.030 1.00 9.84 60 GLY B C 1
ATOM 2752 O O . GLY B 1 60 ? 98.667 13.261 30.053 1.00 10.13 60 GLY B O 1
ATOM 2753 N N . PHE B 1 61 ? 100.929 13.472 30.168 1.00 8.84 61 PHE B N 1
ATOM 2754 C CA . PHE B 1 61 ? 100.928 14.893 30.514 1.00 9.40 61 PHE B CA 1
ATOM 2755 C C . PHE B 1 61 ? 101.591 15.747 29.454 1.00 9.52 61 PHE B C 1
ATOM 2756 O O . PHE B 1 61 ? 102.405 15.249 28.655 1.00 9.32 61 PHE B O 1
ATOM 2764 N N . GLY B 1 62 ? 101.234 17.031 29.443 1.00 9.55 62 GLY B N 1
ATOM 2765 C CA . GLY B 1 62 ? 101.895 17.982 28.551 1.00 9.08 62 GLY B CA 1
ATOM 2766 C C . GLY B 1 62 ? 101.843 17.535 27.102 1.00 9.83 62 GLY B C 1
ATOM 2767 O O . GLY B 1 62 ? 100.771 17.222 26.586 1.00 10.67 62 GLY B O 1
ATOM 2768 N N . GLY B 1 63 ? 103.013 17.504 26.465 1.00 9.12 63 GLY B N 1
ATOM 2769 C CA . GLY B 1 63 ? 103.131 17.161 25.052 1.00 9.30 63 GLY B CA 1
ATOM 2770 C C . GLY B 1 63 ? 103.365 15.681 24.796 1.00 9.48 63 GLY B C 1
ATOM 2771 O O . GLY B 1 63 ? 103.540 15.276 23.646 1.00 10.12 63 GLY B O 1
ATOM 2772 N N . SER B 1 64 ? 103.324 14.858 25.836 1.00 9.03 64 SER B N 1
ATOM 2773 C CA . SER B 1 64 ? 103.672 13.427 25.679 1.00 9.41 64 SER B CA 1
ATOM 2774 C C . SER B 1 64 ? 102.464 12.570 25.330 1.00 9.43 64 SER B C 1
ATOM 2775 O O . SER B 1 64 ? 101.319 13.007 25.484 1.00 9.95 64 SER B O 1
ATOM 2778 N N . SER B 1 65 ? 102.707 11.348 24.859 1.00 8.64 65 SER B N 1
ATOM 2779 C CA . SER B 1 65 ? 101.606 10.462 24.455 1.00 9.17 65 SER B CA 1
ATOM 2780 C C . SER B 1 65 ? 100.537 10.303 25.533 1.00 9.60 65 SER B C 1
ATOM 2781 O O . SER B 1 65 ? 100.844 10.078 26.706 1.00 9.57 65 SER B O 1
ATOM 2784 N N . LYS B 1 66 ? 99.275 10.382 25.102 1.00 8.72 66 LYS B N 1
ATOM 2785 C CA . LYS B 1 66 ? 98.148 10.351 26.028 1.00 9.29 66 LYS B CA 1
ATOM 2786 C C . LYS B 1 66 ? 97.678 8.907 26.193 1.00 10.02 66 LYS B C 1
ATOM 2787 O O . LYS B 1 66 ? 96.588 8.521 25.737 1.00 10.83 66 LYS B O 1
ATOM 2793 N N . VAL B 1 67 ? 98.517 8.109 26.860 1.00 9.34 67 VAL B N 1
ATOM 2794 C CA . VAL B 1 67 ? 98.318 6.663 26.921 1.00 10.44 67 VAL B CA 1
ATOM 2795 C C . VAL B 1 67 ? 97.302 6.254 27.973 1.00 10.02 67 VAL B C 1
ATOM 2796 O O . VAL B 1 67 ? 96.920 7.059 28.843 1.00 10.06 67 VAL B O 1
ATOM 2800 N N . ASN B 1 68 ? 96.870 5.000 27.889 1.00 10.17 68 ASN B N 1
ATOM 2801 C CA . ASN B 1 68 ? 95.937 4.459 28.882 1.00 10.84 68 ASN B CA 1
ATOM 2802 C C . ASN B 1 68 ? 96.627 3.650 29.964 1.00 12.04 68 ASN B C 1
ATOM 2803 O O . ASN B 1 68 ? 96.043 3.437 31.033 1.00 13.61 68 ASN B O 1
ATOM 2808 N N . THR B 1 69 ? 97.828 3.156 29.687 1.00 13.69 69 THR B N 1
ATOM 2809 C CA . THR B 1 69 ? 98.493 2.293 30.685 1.00 15.23 69 THR B CA 1
ATOM 2810 C C . THR B 1 69 ? 99.868 2.755 31.074 1.00 12.82 69 THR B C 1
ATOM 2811 O O . THR B 1 69 ? 100.438 3.668 30.458 1.00 12.48 69 THR B O 1
ATOM 2815 N N . GLY B 1 70 ? 100.391 2.090 32.099 1.00 11.30 70 GLY B N 1
ATOM 2816 C CA . GLY B 1 70 ? 101.733 2.366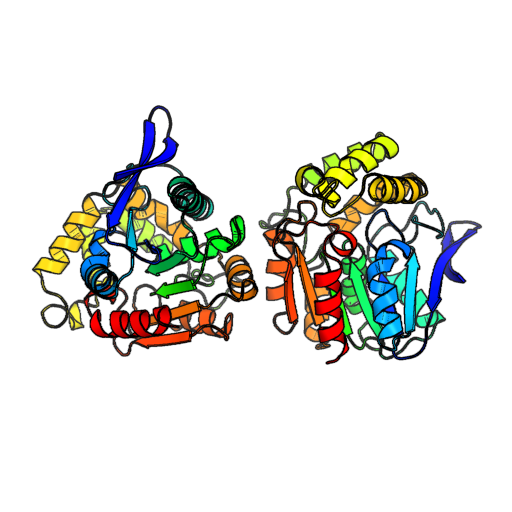 32.602 1.00 10.74 70 GLY B CA 1
ATOM 2817 C C . GLY B 1 70 ? 101.803 3.518 33.591 1.00 10.87 70 GLY B C 1
ATOM 2818 O O . GLY B 1 70 ? 102.866 4.118 33.772 1.00 10.69 70 GLY B O 1
ATOM 2819 N N . TYR B 1 71 ? 100.682 3.846 34.238 1.00 10.41 71 TYR B N 1
ATOM 2820 C CA . TYR B 1 71 ? 100.717 4.892 35.270 1.00 10.42 71 TYR B CA 1
ATOM 2821 C C . TYR B 1 71 ? 101.138 4.295 36.608 1.00 11.16 71 TYR B C 1
ATOM 2822 O O . TYR B 1 71 ? 100.335 4.179 37.557 1.00 11.00 71 TYR B O 1
ATOM 2831 N N . ASP B 1 72 ? 102.406 3.890 36.677 1.00 10.62 72 ASP B N 1
ATOM 2832 C CA . ASP B 1 72 ? 102.968 3.266 37.879 1.00 10.93 72 ASP B CA 1
ATOM 2833 C C . ASP B 1 72 ? 104.452 3.585 37.873 1.00 10.75 72 ASP B C 1
ATOM 2834 O O . ASP B 1 72 ? 105.001 3.865 36.799 1.00 10.22 72 ASP B O 1
ATOM 2839 N N . TYR B 1 73 ? 105.109 3.570 39.035 1.00 9.51 73 TYR B N 1
ATOM 2840 C CA . TYR B 1 73 ? 106.487 4.042 39.059 1.00 9.56 73 TYR B CA 1
ATOM 2841 C C . TYR B 1 73 ? 107.487 3.113 38.379 1.00 9.81 73 TYR B C 1
ATOM 2842 O O . TYR B 1 73 ? 108.513 3.580 37.902 1.00 9.54 73 TYR B O 1
ATOM 2851 N N . ASP B 1 74 ? 107.190 1.818 38.291 1.00 10.26 74 ASP B N 1
ATOM 2852 C CA . ASP B 1 74 ? 108.098 0.960 37.523 1.00 10.94 74 ASP B CA 1
ATOM 2853 C C . ASP B 1 74 ? 108.153 1.454 36.076 1.00 11.17 74 ASP B C 1
ATOM 2854 O O . ASP B 1 74 ? 109.226 1.573 35.473 1.00 10.99 74 ASP B O 1
ATOM 2859 N N . THR B 1 75 ? 106.988 1.766 35.522 1.00 10.60 75 THR B N 1
ATOM 2860 C CA . THR B 1 75 ? 106.951 2.304 34.153 1.00 10.23 75 THR B CA 1
ATOM 2861 C C . THR B 1 75 ? 107.518 3.713 34.037 1.00 9.86 75 THR B C 1
ATOM 2862 O O . THR B 1 75 ? 108.273 4.021 33.102 1.00 9.99 75 THR B O 1
ATOM 2866 N N . PHE B 1 76 ? 107.161 4.602 34.966 1.00 9.40 76 PHE B N 1
ATOM 2867 C CA . PHE B 1 76 ? 107.711 5.963 34.918 1.00 9.29 76 PHE B CA 1
ATOM 2868 C C . PHE B 1 76 ? 109.244 5.930 34.991 1.00 9.12 76 PHE B C 1
ATOM 2869 O O . PHE B 1 76 ? 109.907 6.734 34.335 1.00 9.89 76 PHE B O 1
ATOM 2877 N N . ALA B 1 77 ? 109.795 5.005 35.794 1.00 8.88 77 ALA B N 1
ATOM 2878 C CA . ALA B 1 77 ? 111.247 4.868 35.895 1.00 9.22 77 ALA B CA 1
ATOM 2879 C C . ALA B 1 77 ? 111.846 4.307 34.613 1.00 8.89 77 ALA B C 1
ATOM 2880 O O . ALA B 1 77 ? 112.924 4.731 34.195 1.00 9.73 77 ALA B O 1
ATOM 2882 N N . ALA B 1 78 ? 111.152 3.358 33.993 1.00 8.72 78 ALA B N 1
ATOM 2883 C CA . ALA B 1 78 ? 111.578 2.805 32.696 1.00 9.55 78 ALA B CA 1
ATOM 2884 C C . ALA B 1 78 ? 111.600 3.914 31.642 1.00 9.41 78 ALA B C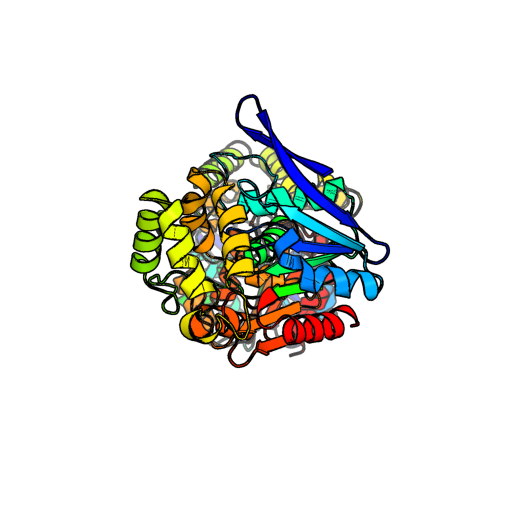 1
ATOM 2885 O O . ALA B 1 78 ? 112.470 3.962 30.788 1.00 8.90 78 ALA B O 1
ATOM 2887 N N . ASP B 1 79 ? 110.607 4.796 31.701 1.00 9.19 79 ASP B N 1
ATOM 2888 C CA . ASP B 1 79 ? 110.577 5.933 30.786 1.00 9.91 79 ASP B CA 1
ATOM 2889 C C . ASP B 1 79 ? 111.794 6.840 31.006 1.00 9.80 79 ASP B C 1
ATOM 2890 O O . ASP B 1 79 ? 112.448 7.245 30.037 1.00 10.25 79 ASP B O 1
ATOM 2895 N N . LEU B 1 80 ? 112.102 7.162 32.274 1.00 10.15 80 LEU B N 1
ATOM 2896 C CA . LEU B 1 80 ? 113.273 7.984 32.568 1.00 9.56 80 LEU B CA 1
ATOM 2897 C C . LEU B 1 80 ? 114.553 7.285 32.062 1.00 9.58 80 LEU B C 1
ATOM 2898 O O . LEU B 1 80 ? 115.427 7.915 31.452 1.00 9.54 80 LEU B O 1
ATOM 2903 N N . HIS B 1 81 ? 114.644 5.982 32.320 1.00 9.68 81 HIS B N 1
ATOM 2904 C CA . HIS B 1 81 ? 115.763 5.170 31.851 1.00 10.13 81 HIS B CA 1
ATOM 2905 C C . HIS B 1 81 ? 115.963 5.347 30.346 1.00 10.34 81 HIS B C 1
ATOM 2906 O O . HIS B 1 81 ? 117.079 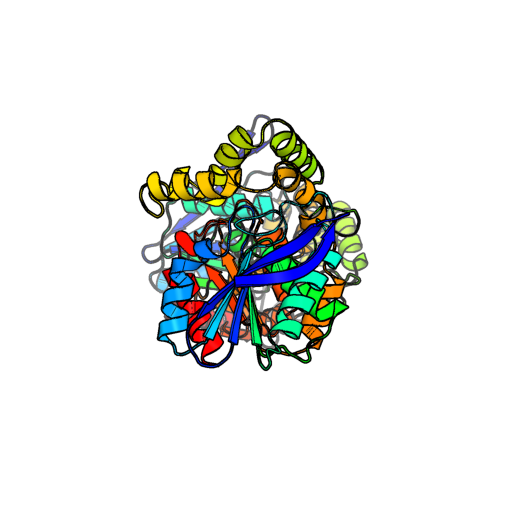5.617 29.870 1.00 10.59 81 HIS B O 1
ATOM 2913 N N . THR B 1 82 ? 114.878 5.214 29.593 1.00 10.24 82 THR B N 1
ATOM 2914 C CA . THR B 1 82 ? 114.994 5.343 28.142 1.00 10.42 82 THR B CA 1
ATOM 2915 C C . THR B 1 82 ? 115.414 6.758 27.731 1.00 10.34 82 THR B C 1
ATOM 2916 O O . THR B 1 82 ? 116.195 6.929 26.786 1.00 10.31 82 THR B O 1
ATOM 2920 N N . VAL B 1 83 ? 114.900 7.773 28.425 1.00 9.84 83 VAL B N 1
ATOM 2921 C CA . VAL B 1 83 ? 115.347 9.143 28.160 1.00 10.04 83 VAL B CA 1
ATOM 2922 C C . VAL B 1 83 ? 116.863 9.271 28.350 1.00 10.28 83 VAL B C 1
ATOM 2923 O O . VAL B 1 83 ? 117.568 9.797 27.481 1.00 10.07 83 VAL B O 1
ATOM 2927 N N . LEU B 1 84 ? 117.367 8.801 29.492 1.00 9.95 84 LEU B N 1
ATOM 2928 C CA . LEU B 1 84 ? 118.793 8.943 29.778 1.00 10.33 84 LEU B CA 1
ATOM 2929 C C . LEU B 1 84 ? 119.646 8.111 28.826 1.00 10.74 84 LEU B C 1
ATOM 2930 O O . LEU B 1 84 ? 120.730 8.550 28.437 1.00 11.33 84 LEU B O 1
ATOM 2935 N N . GLU B 1 85 ? 119.166 6.921 28.470 1.00 11.33 85 GLU B N 1
ATOM 2936 C CA . GLU B 1 85 ? 119.928 6.045 27.544 1.00 11.81 85 GLU B CA 1
ATOM 2937 C C . GLU B 1 85 ? 119.939 6.622 26.131 1.00 12.10 85 GLU B C 1
ATOM 2938 O O . GLU B 1 85 ? 120.978 6.610 25.437 1.00 12.15 85 GLU B O 1
ATOM 2944 N N . THR B 1 86 ? 118.789 7.151 25.709 1.00 11.49 86 THR B N 1
ATOM 2945 C CA . THR B 1 86 ? 118.666 7.703 24.352 1.00 11.77 86 THR B CA 1
ATOM 2946 C C . THR B 1 86 ? 119.573 8.911 24.157 1.00 12.53 86 THR B C 1
ATOM 2947 O O . THR B 1 86 ? 120.230 9.058 23.100 1.00 13.12 86 THR B O 1
ATOM 2951 N N . LEU B 1 87 ? 119.607 9.774 25.170 1.00 11.69 87 LEU B N 1
ATOM 2952 C CA . LEU B 1 87 ? 120.422 10.973 25.136 1.00 11.71 87 LEU B CA 1
ATOM 2953 C C . LEU B 1 87 ? 121.853 10.699 25.585 1.00 12.21 87 LEU B C 1
ATOM 2954 O O . LEU B 1 87 ? 122.724 11.583 25.475 1.00 12.60 87 LEU B O 1
ATOM 2959 N N . ASP B 1 88 ? 122.074 9.482 26.094 1.00 12.75 88 ASP B N 1
ATOM 2960 C CA . ASP B 1 88 ? 123.360 9.014 26.627 1.00 14.24 88 ASP B CA 1
ATOM 2961 C C . ASP B 1 88 ? 123.962 10.022 27.588 1.00 14.17 88 ASP B C 1
ATOM 2962 O O . ASP B 1 88 ? 125.125 10.465 27.455 1.00 14.41 88 ASP B O 1
ATOM 2967 N N . LEU B 1 89 ? 123.157 10.407 28.573 1.00 13.33 89 LEU B N 1
ATOM 2968 C CA . LEU B 1 89 ? 123.604 11.396 29.517 1.00 13.68 89 LEU B CA 1
ATOM 2969 C C . LEU B 1 89 ? 124.441 10.759 30.617 1.00 14.25 89 LEU B C 1
ATOM 2970 O O . LEU B 1 89 ? 124.100 9.702 31.128 1.00 15.26 89 LEU B O 1
ATOM 2975 N N . ARG B 1 90 ? 125.542 11.409 30.953 1.00 14.98 90 ARG B N 1
ATOM 2976 C CA . ARG B 1 90 ? 126.372 10.934 32.042 1.00 16.19 90 ARG B CA 1
ATOM 2977 C C . ARG B 1 90 ? 126.587 12.051 33.037 1.00 15.06 90 ARG B C 1
ATOM 2978 O O . ARG B 1 90 ? 126.465 13.238 32.686 1.00 14.89 90 ARG B O 1
ATOM 2990 N N . ASP B 1 91 ? 126.928 11.662 34.271 1.00 14.15 91 ASP B N 1
ATOM 2991 C CA . ASP B 1 91 ? 127.198 12.627 35.338 1.00 14.21 91 ASP B CA 1
ATOM 2992 C C . ASP B 1 91 ? 125.983 13.550 35.476 1.00 13.45 91 ASP B C 1
ATOM 2993 O O . ASP B 1 91 ? 126.110 14.773 35.600 1.00 13.35 91 ASP B O 1
ATOM 3002 N N . VAL B 1 92 ? 124.797 12.940 35.449 1.00 12.50 92 VAL B N 1
ATOM 3003 C CA . VAL B 1 92 ? 123.551 13.724 35.403 1.00 11.92 92 VAL B CA 1
ATOM 3004 C C . VAL B 1 92 ? 123.060 14.141 36.782 1.00 11.46 92 VAL B C 1
ATOM 3005 O O . VAL B 1 92 ? 123.133 13.373 37.741 1.00 11.89 92 VAL B O 1
ATOM 3012 N N . VAL B 1 93 ? 122.572 15.364 36.877 1.00 10.51 93 VAL B N 1
ATOM 3013 C CA . VAL B 1 93 ? 121.892 15.792 38.095 1.00 10.32 93 VAL B CA 1
ATOM 3014 C C . VAL B 1 93 ? 120.412 15.547 37.847 1.00 10.81 93 VAL B C 1
ATOM 3015 O O . VAL B 1 93 ? 119.859 16.143 36.928 1.00 11.89 93 VAL B O 1
ATOM 3019 N N . LEU B 1 94 ? 119.781 14.668 38.625 1.00 10.31 94 LEU B N 1
ATOM 3020 C CA . LEU B 1 94 ? 118.338 14.447 38.493 1.00 10.25 94 LEU B CA 1
ATOM 3021 C C . LEU B 1 94 ? 117.625 15.281 39.547 1.00 10.42 94 LEU B C 1
ATOM 3022 O O . LEU B 1 94 ? 118.017 15.280 40.721 1.00 10.60 94 LEU B O 1
ATOM 3027 N N . VAL B 1 95 ? 116.591 15.987 39.120 1.00 10.37 95 VAL B N 1
ATOM 3028 C CA . VAL B 1 95 ? 115.801 16.830 40.023 1.00 10.20 95 VAL B CA 1
ATOM 3029 C C . VAL B 1 95 ? 114.336 16.473 39.838 1.00 10.65 95 VAL B C 1
ATOM 3030 O O . VAL B 1 95 ? 113.796 16.578 38.727 1.00 10.75 95 VAL B O 1
ATOM 3034 N N . GLY B 1 96 ? 113.671 16.077 40.924 1.00 10.03 96 GLY B N 1
ATOM 3035 C CA . GLY B 1 96 ? 112.252 15.747 40.810 1.00 10.02 96 GLY B CA 1
ATOM 3036 C C . GLY B 1 96 ? 111.442 16.682 41.682 1.00 9.83 96 GLY B C 1
ATOM 3037 O O . GLY B 1 96 ? 111.918 17.109 42.736 1.00 10.83 96 GLY B O 1
ATOM 3038 N N . PHE B 1 97 ? 110.246 17.027 41.223 1.00 9.04 97 PHE B N 1
ATOM 3039 C CA . PHE B 1 97 ? 109.306 17.774 42.052 1.00 9.33 97 PHE B CA 1
ATOM 3040 C C . PHE B 1 97 ? 108.028 16.944 42.138 1.00 9.75 97 PHE B C 1
ATOM 3041 O O . PHE B 1 97 ? 107.493 16.507 41.112 1.00 9.41 97 PHE B O 1
ATOM 3049 N N . SER B 1 98 ? 107.538 16.749 43.369 1.00 9.65 98 SER B N 1
ATOM 3050 C CA . SER B 1 98 ? 106.267 16.066 43.634 1.00 10.08 98 SER B CA 1
ATOM 3051 C C . SER B 1 98 ? 106.272 14.684 42.936 1.00 9.88 98 SER B C 1
ATOM 3052 O O . SER B 1 98 ? 107.136 13.877 43.266 1.00 10.22 98 SER B O 1
ATOM 3057 N N . MET B 1 99 ? 105.397 14.414 41.962 1.00 9.42 99 MET B N 1
ATOM 3058 C CA . MET B 1 99 ? 105.501 13.112 41.276 1.00 9.43 99 MET B CA 1
ATOM 3059 C C . MET B 1 99 ? 106.914 12.775 40.800 1.00 9.40 99 MET B C 1
ATOM 3060 O O . MET B 1 99 ? 107.307 11.601 40.807 1.00 9.87 99 MET B O 1
ATOM 3065 N N . GLY B 1 100 ? 107.669 13.791 40.378 1.00 9.35 100 GLY B N 1
ATOM 3066 C CA . GLY B 1 100 ? 109.012 13.550 39.848 1.00 8.99 100 GLY B CA 1
ATOM 3067 C C . GLY B 1 100 ? 109.965 12.954 40.875 1.00 9.31 100 GLY B C 1
ATOM 3068 O O . GLY B 1 100 ? 110.950 12.310 40.496 1.00 9.30 100 GLY B O 1
ATOM 3069 N N . THR B 1 101 ? 109.688 13.150 42.172 1.00 9.04 101 THR B N 1
ATOM 3070 C CA . THR B 1 101 ? 110.550 12.529 43.187 1.00 9.04 101 THR B CA 1
ATOM 3071 C C . THR B 1 101 ? 110.432 11.013 43.189 1.00 9.68 101 THR B C 1
ATOM 3072 O O . THR B 1 101 ? 111.359 10.331 43.645 1.00 9.99 101 THR B O 1
ATOM 3076 N N . GLY B 1 102 ? 109.304 10.490 42.702 1.00 9.11 102 GLY B N 1
ATOM 3077 C CA . GLY B 1 102 ? 109.123 9.055 42.557 1.00 9.42 102 GLY B CA 1
ATOM 3078 C C . GLY B 1 102 ? 110.015 8.476 41.456 1.00 9.45 102 GLY B C 1
ATOM 3079 O O . GLY B 1 102 ? 110.624 7.412 41.649 1.00 8.97 102 GLY B O 1
ATOM 3080 N N . GLU B 1 103 ? 110.096 9.159 40.313 1.00 8.82 103 GLU B N 1
ATOM 3081 C CA . GLU B 1 103 ? 111.030 8.688 39.266 1.00 9.12 103 GLU B CA 1
ATOM 3082 C C . GLU B 1 103 ? 112.424 8.528 39.825 1.00 8.94 103 GLU B C 1
ATOM 3083 O O . GLU B 1 103 ? 113.086 7.523 39.537 1.00 10.00 103 GLU B O 1
ATOM 3089 N N . LEU B 1 104 ? 112.911 9.522 40.566 1.00 8.86 104 LEU B N 1
ATOM 3090 C CA . LEU B 1 104 ? 114.310 9.488 40.998 1.00 8.90 104 LEU B CA 1
ATOM 3091 C C . LEU B 1 104 ? 114.613 8.235 41.818 1.00 8.91 104 LEU B C 1
ATOM 3092 O O . LEU B 1 104 ? 115.591 7.529 41.547 1.00 9.26 104 LEU B O 1
ATOM 3097 N N . ALA B 1 105 ? 113.787 7.954 42.827 1.00 9.36 105 ALA B N 1
ATOM 3098 C CA . ALA B 1 105 ? 114.095 6.845 43.727 1.00 9.62 105 ALA B CA 1
ATOM 3099 C C . ALA B 1 105 ? 113.905 5.498 43.044 1.00 9.80 105 ALA B C 1
ATOM 3100 O O . ALA B 1 105 ? 114.743 4.609 43.180 1.00 9.87 105 ALA B O 1
ATOM 3102 N N . ARG B 1 106 ? 112.802 5.347 42.305 1.00 9.93 106 ARG B N 1
ATOM 3103 C CA . ARG B 1 106 ? 112.551 4.091 41.604 1.00 9.33 106 ARG B CA 1
ATOM 3104 C C . ARG B 1 106 ? 113.608 3.849 40.534 1.00 9.50 106 ARG B C 1
ATOM 3105 O O . ARG B 1 106 ? 114.027 2.695 40.333 1.00 9.34 106 ARG B O 1
ATOM 3113 N N . TYR B 1 107 ? 114.051 4.921 39.874 1.00 9.35 107 TYR B N 1
ATOM 3114 C CA . TYR B 1 107 ? 115.094 4.781 38.852 1.00 10.38 107 TYR B CA 1
ATOM 3115 C C . TYR B 1 107 ? 116.425 4.279 39.471 1.00 10.95 107 TYR B C 1
ATOM 3116 O O . TYR B 1 107 ? 117.060 3.323 38.971 1.00 10.85 107 TYR B O 1
ATOM 3125 N N . VAL B 1 108 ? 116.843 4.907 40.557 1.00 10.52 108 VAL B N 1
ATOM 3126 C CA . VAL B 1 108 ? 118.109 4.501 41.194 1.00 10.86 108 VAL B CA 1
ATOM 3127 C C . VAL B 1 108 ? 118.020 3.020 41.598 1.00 10.55 108 VAL B C 1
ATOM 3128 O O . VAL B 1 108 ? 118.967 2.259 41.412 1.00 10.93 108 VAL B O 1
ATOM 3132 N N . ALA B 1 109 ? 116.884 2.596 42.139 1.00 10.77 109 ALA B N 1
ATOM 3133 C CA . ALA B 1 109 ? 116.753 1.206 42.571 1.00 10.75 109 ALA B CA 1
ATOM 3134 C C . ALA B 1 109 ? 116.682 0.227 41.409 1.00 11.39 109 ALA B C 1
ATOM 3135 O O . ALA B 1 109 ? 117.397 -0.793 41.389 1.00 10.90 109 ALA B O 1
ATOM 3137 N N . ARG B 1 110 ? 115.827 0.526 40.434 1.00 10.75 110 ARG B N 1
ATOM 3138 C CA . ARG B 1 110 ? 115.578 -0.420 39.350 1.00 11.50 110 ARG B CA 1
ATOM 3139 C C . ARG B 1 110 ? 116.634 -0.392 38.246 1.00 11.16 110 ARG B C 1
ATOM 3140 O O . ARG B 1 110 ? 116.864 -1.412 37.603 1.00 10.90 110 ARG B O 1
ATOM 3155 N N . TYR B 1 111 ? 117.262 0.766 38.043 1.00 10.71 111 TYR B N 1
ATOM 3156 C CA . TYR B 1 111 ? 118.217 0.974 36.940 1.00 11.20 111 TYR B CA 1
ATOM 3157 C C . TYR B 1 111 ? 119.593 1.411 37.405 1.00 11.23 111 TYR B C 1
ATOM 3158 O O . TYR B 1 111 ? 120.496 1.600 36.575 1.00 11.81 111 TYR B O 1
ATOM 3167 N N . GLY B 1 112 ? 119.785 1.544 38.718 1.00 11.46 112 GLY B N 1
ATOM 3168 C CA . GLY B 1 112 ? 121.111 1.824 39.237 1.00 11.42 112 GLY B CA 1
ATOM 3169 C C . GLY B 1 112 ? 121.541 3.273 39.185 1.00 11.98 112 GLY B C 1
ATOM 3170 O O . GLY B 1 112 ? 120.819 4.145 38.691 1.00 11.77 112 GLY B O 1
ATOM 3171 N N . HIS B 1 113 ? 122.722 3.530 39.722 1.00 12.99 113 HIS B N 1
ATOM 3172 C CA . HIS B 1 113 ? 123.206 4.906 39.861 1.00 13.99 113 HIS B CA 1
ATOM 3173 C C . HIS B 1 113 ? 124.328 5.285 38.882 1.00 13.63 113 HIS B C 1
ATOM 3174 O O . HIS B 1 113 ? 124.866 6.388 38.968 1.00 13.16 113 HIS B O 1
ATOM 3181 N N . GLU B 1 114 ? 124.664 4.396 37.942 1.00 13.90 114 GLU B N 1
ATOM 3182 C CA . GLU B 1 114 ? 125.836 4.628 37.077 1.00 14.05 114 GLU B CA 1
ATOM 3183 C C . GLU B 1 114 ? 125.858 5.987 36.343 1.00 14.26 114 GLU B C 1
ATOM 3184 O O . GLU B 1 114 ? 126.928 6.590 36.185 1.00 14.68 114 GLU B O 1
ATOM 3194 N N . ARG B 1 115 ? 124.696 6.465 35.893 1.00 13.32 115 ARG B N 1
ATOM 3195 C CA . ARG B 1 115 ? 124.661 7.705 35.107 1.00 13.42 115 ARG B CA 1
ATOM 3196 C C . ARG B 1 115 ? 124.502 8.933 35.999 1.00 13.71 115 ARG B C 1
ATOM 3197 O O . ARG B 1 115 ? 124.581 10.055 35.517 1.00 14.40 115 ARG B O 1
ATOM 3205 N N . VAL B 1 116 ? 124.295 8.709 37.294 1.00 13.28 116 VAL B N 1
ATOM 3206 C CA . VAL B 1 116 ? 123.847 9.778 38.200 1.00 13.15 116 VAL B CA 1
ATOM 3207 C C . VAL B 1 116 ? 124.989 10.454 38.953 1.00 12.77 116 VAL B C 1
ATOM 3208 O O . VAL B 1 116 ? 125.788 9.774 39.612 1.00 13.60 116 VAL B O 1
ATOM 3212 N N . ALA B 1 117 ? 125.058 11.783 38.875 1.00 12.02 117 ALA B N 1
ATOM 3213 C CA . ALA B 1 117 ? 126.002 12.558 39.696 1.00 11.92 117 ALA B CA 1
ATOM 3214 C C . ALA B 1 117 ? 125.375 13.032 41.006 1.00 12.01 117 ALA B C 1
ATOM 3215 O O . ALA B 1 117 ? 126.028 12.955 42.065 1.00 12.03 117 ALA B O 1
ATOM 3217 N N . LYS B 1 118 ? 124.148 13.561 40.933 1.00 10.86 118 LYS B N 1
ATOM 3218 C CA . LYS B 1 118 ? 123.487 14.170 42.098 1.00 10.82 118 LYS B CA 1
ATOM 3219 C C . LYS B 1 118 ? 121.995 13.940 41.999 1.00 10.91 118 LYS B C 1
ATOM 3220 O O . LYS B 1 118 ? 121.476 13.741 40.903 1.00 11.42 118 LYS B O 1
ATOM 3231 N N . LEU B 1 119 ? 121.312 13.997 43.143 1.00 10.74 119 LEU B N 1
ATOM 3232 C CA . LEU B 1 119 ? 119.867 13.804 43.213 1.00 10.50 119 LEU B CA 1
ATOM 3233 C C . LEU B 1 119 ? 119.255 14.940 44.036 1.00 11.18 119 LEU B C 1
ATOM 3234 O O . LEU B 1 119 ? 119.706 15.203 45.148 1.00 12.23 119 LEU B O 1
ATOM 3239 N N . ALA B 1 120 ? 118.215 15.589 43.508 1.00 11.07 120 ALA B N 1
ATOM 3240 C CA . ALA B 1 120 ? 117.496 16.606 44.293 1.00 10.69 120 ALA B CA 1
ATOM 3241 C C . ALA B 1 120 ? 116.022 16.255 44.314 1.00 11.09 120 ALA B C 1
ATOM 3242 O O . ALA B 1 120 ? 115.400 16.124 43.248 1.00 10.88 120 ALA B O 1
ATOM 3244 N N . PHE B 1 121 ? 115.465 16.126 45.524 1.00 10.36 121 PHE B N 1
ATOM 3245 C CA . PHE B 1 121 ? 114.071 15.729 45.712 1.00 10.08 121 PHE B CA 1
ATOM 3246 C C . PHE B 1 121 ? 113.323 16.924 46.300 1.00 10.78 121 PHE B C 1
ATOM 3247 O O . PHE B 1 121 ? 113.597 17.324 47.445 1.00 10.30 121 PHE B O 1
ATOM 3255 N N . LEU B 1 122 ? 112.404 17.505 45.520 1.00 9.45 122 LEU B N 1
ATOM 3256 C CA . LEU B 1 122 ? 111.664 18.702 45.950 1.00 9.85 122 LEU B CA 1
ATOM 3257 C C . LEU B 1 122 ? 110.197 18.332 46.118 1.00 10.47 122 LEU B C 1
ATOM 3258 O O . LEU B 1 122 ? 109.570 17.812 45.182 1.00 10.14 122 LEU B O 1
ATOM 3263 N N . ALA B 1 123 ? 109.642 18.577 47.314 1.00 10.62 123 ALA B N 1
ATOM 3264 C CA . ALA B 1 123 ? 108.257 18.193 47.624 1.00 11.14 123 ALA B CA 1
ATOM 3265 C C . ALA B 1 123 ? 108.016 16.698 47.373 1.00 11.61 123 ALA B C 1
ATOM 3266 O O . ALA B 1 123 ? 107.221 16.300 46.501 1.00 11.69 123 ALA B O 1
ATOM 3268 N N . SER B 1 124 ? 108.734 15.879 48.141 1.00 11.31 124 SER B N 1
ATOM 3269 C CA . SER B 1 124 ? 108.839 14.432 47.912 1.00 11.29 124 SER B CA 1
ATOM 3270 C C . SER B 1 124 ? 107.623 13.612 48.340 1.00 11.17 124 SER B C 1
ATOM 3271 O O . SER B 1 124 ? 106.976 13.918 49.352 1.00 11.18 124 SER B O 1
ATOM 3274 N N . LEU B 1 125 ? 107.357 12.546 47.584 1.00 10.67 125 LEU B N 1
ATOM 3275 C CA . LEU B 1 125 ? 106.391 11.515 47.956 1.00 10.78 125 LEU B CA 1
ATOM 3276 C C . LEU B 1 125 ? 106.932 10.589 49.054 1.00 10.75 125 LEU B C 1
ATOM 3277 O O . LEU B 1 125 ? 106.153 10.003 49.801 1.00 11.36 125 LEU B O 1
ATOM 3282 N N . GLU B 1 126 ? 108.256 10.416 49.071 1.00 10.75 126 GLU B N 1
ATOM 3283 C CA . GLU B 1 126 ? 108.928 9.391 49.869 1.00 10.48 126 GLU B CA 1
ATOM 3284 C C . GLU B 1 126 ? 108.753 9.640 51.372 1.00 11.35 126 GLU B C 1
ATOM 3285 O O . GLU B 1 126 ? 108.653 10.799 51.787 1.00 11.25 126 GLU B O 1
ATOM 3291 N N . PRO B 1 127 ? 108.830 8.597 52.198 1.00 11.43 127 PRO B N 1
ATOM 3292 C CA . PRO B 1 127 ? 109.103 7.200 51.800 1.00 12.16 127 PRO B CA 1
ATOM 3293 C C . PRO B 1 127 ? 107.916 6.294 51.466 1.00 12.00 127 PRO B C 1
ATOM 3294 O O . PRO B 1 127 ? 108.108 5.265 50.800 1.00 12.13 127 PRO B O 1
ATOM 3298 N N . PHE B 1 128 ? 106.719 6.611 51.964 1.00 11.99 128 PHE B N 1
ATOM 3299 C CA . PHE B 1 128 ? 105.555 5.746 51.728 1.00 12.35 128 PHE B CA 1
ATOM 3300 C C . PHE B 1 128 ? 104.358 6.534 52.224 1.00 12.78 128 PHE B C 1
ATOM 3301 O O . PHE B 1 128 ? 104.153 6.699 53.435 1.00 12.71 128 PHE B O 1
ATOM 3309 N N . LEU B 1 129 ? 103.572 7.050 51.285 1.00 11.91 129 LEU B N 1
ATOM 3310 C CA . LEU B 1 129 ? 102.608 8.096 51.613 1.00 12.59 129 LEU B CA 1
ATOM 3311 C C . LEU B 1 129 ? 101.319 7.634 52.277 1.00 13.78 129 LEU B C 1
ATOM 3312 O O . LEU B 1 129 ? 100.693 8.409 53.011 1.00 15.09 129 LEU B O 1
ATOM 3317 N N . VAL B 1 130 ? 100.899 6.407 52.007 1.00 14.97 130 VAL B N 1
ATOM 3318 C CA . VAL B 1 130 ? 99.598 5.949 52.491 1.00 15.23 130 VAL B CA 1
ATOM 3319 C C . VAL B 1 130 ? 99.731 5.173 53.805 1.00 16.36 130 VAL B C 1
ATOM 3320 O O . VAL B 1 130 ? 100.651 4.379 53.983 1.00 16.15 130 VAL B O 1
ATOM 3324 N N . GLN B 1 131 ? 98.807 5.439 54.723 1.00 17.44 131 GLN B N 1
ATOM 3325 C CA . GLN B 1 131 ? 98.791 4.754 56.003 1.00 18.86 131 GLN B CA 1
ATOM 3326 C C . GLN B 1 131 ? 98.522 3.253 55.837 1.00 19.57 131 GLN B C 1
ATOM 3327 O O . GLN B 1 131 ? 97.622 2.847 55.109 1.00 19.54 131 GLN B O 1
ATOM 3333 N N . ARG B 1 132 ? 99.327 2.435 56.516 1.00 20.62 132 ARG B N 1
ATOM 3334 C CA . ARG B 1 132 ? 99.146 0.979 56.556 1.00 21.93 132 ARG B CA 1
ATOM 3335 C C . ARG B 1 132 ? 99.526 0.517 57.963 1.00 22.89 132 ARG B C 1
ATOM 3336 O O . ARG B 1 132 ? 100.035 1.314 58.770 1.00 22.40 132 ARG B O 1
ATOM 3344 N N . ASP B 1 133 ? 99.282 -0.758 58.263 1.00 24.58 133 ASP B N 1
ATOM 3345 C CA . ASP B 1 133 ? 99.646 -1.295 59.582 1.00 26.27 133 ASP B CA 1
ATOM 3346 C C . ASP B 1 133 ? 101.144 -1.150 59.859 1.00 25.93 133 ASP B C 1
ATOM 3347 O O . ASP B 1 133 ? 101.542 -0.813 60.979 1.00 26.43 133 ASP B O 1
ATOM 3352 N N . ASP B 1 134 ? 101.963 -1.366 58.829 1.00 25.40 134 ASP B N 1
ATOM 3353 C CA . ASP B 1 134 ? 103.407 -1.193 58.950 1.00 24.42 134 ASP B CA 1
ATOM 3354 C C . ASP B 1 134 ? 103.887 0.215 58.557 1.00 23.34 134 ASP B C 1
ATOM 3355 O O . ASP B 1 134 ? 105.093 0.456 58.416 1.00 22.76 134 ASP B O 1
ATOM 3360 N N . ASN B 1 135 ? 102.938 1.139 58.425 1.00 21.69 135 ASN B N 1
ATOM 3361 C CA . ASN B 1 135 ? 103.240 2.520 58.056 1.00 21.10 135 ASN B CA 1
ATOM 3362 C C . ASN B 1 135 ? 102.261 3.504 58.702 1.00 21.06 135 ASN B C 1
ATOM 3363 O O . ASN B 1 135 ? 101.490 4.173 58.009 1.00 20.37 135 ASN B O 1
ATOM 3368 N N . PRO B 1 136 ? 102.265 3.599 60.036 1.00 21.63 136 PRO B N 1
ATOM 3369 C CA . PRO B 1 136 ? 101.265 4.416 60.739 1.00 21.63 136 PRO B CA 1
ATOM 3370 C C . PRO B 1 136 ? 101.366 5.912 60.455 1.00 21.38 136 PRO B C 1
ATOM 3371 O O . PRO B 1 136 ? 100.388 6.620 60.645 1.00 21.83 136 PRO B O 1
ATOM 3375 N N . GLU B 1 137 ? 102.515 6.386 59.973 1.00 21.44 137 GLU B N 1
ATOM 3376 C CA . GLU B 1 137 ? 102.736 7.817 59.729 1.00 21.07 137 GLU B CA 1
ATOM 3377 C C . GLU B 1 137 ? 102.079 8.333 58.429 1.00 21.09 137 GLU B C 1
ATOM 3378 O O . GLU B 1 137 ? 102.028 9.545 58.178 1.00 21.18 137 GLU B O 1
ATOM 3389 N N . GLY B 1 138 ? 101.610 7.408 57.598 1.00 20.17 138 GLY B N 1
ATOM 3390 C CA . GLY B 1 138 ? 101.039 7.762 56.304 1.00 19.53 138 GLY B CA 1
ATOM 3391 C C . GLY B 1 138 ? 99.664 8.415 56.383 1.00 19.18 138 GLY B C 1
ATOM 3392 O O . GLY B 1 138 ? 99.039 8.489 57.451 1.00 19.39 138 GLY B O 1
ATOM 3393 N N . VAL B 1 139 ? 99.206 8.894 55.237 1.00 18.23 139 VAL B N 1
ATOM 3394 C CA . VAL B 1 139 ? 97.907 9.540 55.086 1.00 18.44 139 VAL B CA 1
ATOM 3395 C C . VAL B 1 139 ? 96.865 8.452 54.848 1.00 18.45 139 VAL B C 1
ATOM 3396 O O . VAL B 1 139 ? 97.095 7.541 54.058 1.00 17.42 139 VAL B O 1
ATOM 3400 N N . PRO B 1 140 ? 95.714 8.500 55.531 1.00 18.86 140 PRO B N 1
ATOM 3401 C CA . PRO B 1 140 ? 94.715 7.432 55.370 1.00 18.77 140 PRO B CA 1
ATOM 3402 C C . PRO B 1 140 ? 94.276 7.179 53.913 1.00 18.63 140 PRO B C 1
ATOM 3403 O O . PRO B 1 140 ? 94.110 8.127 53.149 1.00 18.09 140 PRO B O 1
ATOM 3407 N N . GLN B 1 141 ? 94.085 5.908 53.571 1.00 18.46 141 GLN B N 1
ATOM 3408 C CA . GLN B 1 141 ? 93.632 5.478 52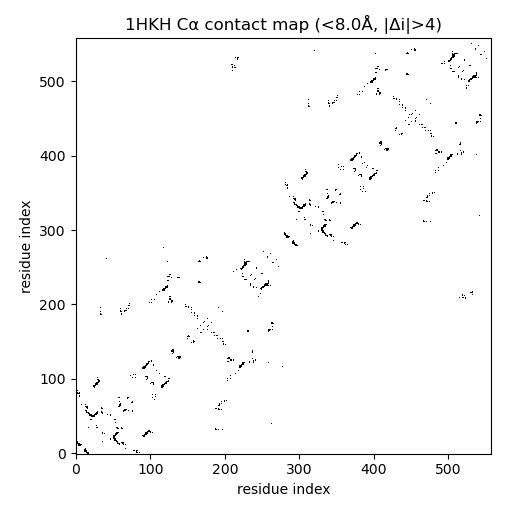.248 1.00 19.01 141 GLN B CA 1
ATOM 3409 C C . GLN B 1 141 ? 92.424 6.259 51.732 1.00 19.38 141 GLN B C 1
ATOM 3410 O O . GLN B 1 141 ? 92.319 6.550 50.527 1.00 17.65 141 GLN B O 1
ATOM 3416 N N . GLU B 1 142 ? 91.489 6.579 52.631 1.00 19.76 142 GLU B N 1
ATOM 3417 C CA . GLU B 1 142 ? 90.249 7.253 52.213 1.00 20.63 142 GLU B CA 1
ATOM 3418 C C . GLU B 1 142 ? 90.501 8.587 51.506 1.00 19.68 142 GLU B C 1
ATOM 3419 O O . GLU B 1 142 ? 89.722 8.979 50.618 1.00 19.14 142 GLU B O 1
ATOM 3425 N N . VAL B 1 143 ? 91.574 9.282 51.890 1.00 18.38 143 VAL B N 1
ATOM 3426 C CA . VAL B 1 143 ? 91.943 10.534 51.247 1.00 17.96 143 VAL B CA 1
ATOM 3427 C C . VAL B 1 143 ? 92.177 10.276 49.752 1.00 17.03 143 VAL B C 1
ATOM 3428 O O . VAL B 1 143 ? 91.680 11.013 48.885 1.00 16.62 143 VAL B O 1
ATOM 3432 N N . PHE B 1 144 ? 92.918 9.213 49.464 1.00 16.03 144 PHE B N 1
ATOM 3433 C CA . PHE B 1 144 ? 93.242 8.872 48.073 1.00 15.61 144 PHE B CA 1
ATOM 3434 C C . PHE B 1 144 ? 92.058 8.339 47.303 1.00 15.74 144 PHE B C 1
ATOM 3435 O O . PHE B 1 144 ? 91.895 8.663 46.127 1.00 15.80 144 PHE B O 1
ATOM 3443 N N . ASP B 1 145 ? 91.228 7.527 47.956 1.00 15.91 145 ASP B N 1
ATOM 3444 C CA . ASP B 1 145 ? 90.006 7.047 47.308 1.00 16.97 145 ASP B CA 1
ATOM 3445 C C . ASP B 1 145 ? 89.132 8.246 46.907 1.00 16.64 145 ASP B C 1
ATOM 3446 O O . ASP B 1 145 ? 88.524 8.241 45.825 1.00 16.37 145 ASP B O 1
ATOM 3451 N N . GLY B 1 146 ? 89.072 9.255 47.781 1.00 16.30 146 GLY B N 1
ATOM 3452 C CA . GLY B 1 146 ? 88.308 10.472 47.521 1.00 15.60 146 GLY B CA 1
ATOM 3453 C C . GLY B 1 146 ? 88.842 11.257 46.325 1.00 15.64 146 GLY B C 1
ATOM 3454 O O . GLY B 1 146 ? 88.076 11.702 45.455 1.00 15.25 146 GLY B O 1
ATOM 3455 N N . ILE B 1 147 ? 90.163 11.410 46.271 1.00 14.46 147 ILE B N 1
ATOM 3456 C CA . ILE B 1 147 ? 90.787 12.144 45.175 1.00 14.21 147 ILE B CA 1
ATOM 3457 C C . ILE B 1 147 ? 90.570 11.383 43.870 1.00 13.63 147 ILE B C 1
ATOM 3458 O O . ILE B 1 147 ? 90.228 11.974 42.834 1.00 13.49 147 ILE B O 1
ATOM 3463 N N . GLU B 1 148 ? 90.784 10.074 43.908 1.00 13.69 148 GLU B N 1
ATOM 3464 C CA . GLU B 1 148 ? 90.596 9.249 42.722 1.00 13.95 148 GLU B CA 1
ATOM 3465 C C . GLU B 1 148 ? 89.174 9.421 42.168 1.00 14.30 148 GLU B C 1
ATOM 3466 O O . GLU B 1 148 ? 88.985 9.617 40.966 1.00 14.27 148 GLU B O 1
ATOM 3472 N N . ALA B 1 149 ? 88.181 9.388 43.056 1.00 13.72 149 ALA B N 1
ATOM 3473 C CA . ALA B 1 149 ? 86.794 9.523 42.634 1.00 14.00 149 ALA B CA 1
ATOM 3474 C C . ALA B 1 149 ? 86.487 10.922 42.094 1.00 13.64 149 ALA B C 1
ATOM 3475 O O . ALA B 1 149 ? 85.718 11.051 41.145 1.00 13.86 149 ALA B O 1
ATOM 3477 N N . ALA B 1 150 ? 87.079 11.954 42.689 1.00 13.34 150 ALA B N 1
ATOM 3478 C CA . ALA B 1 150 ? 86.868 13.328 42.224 1.00 13.40 150 ALA B CA 1
ATOM 3479 C C . ALA B 1 150 ? 87.486 13.537 40.840 1.00 13.54 150 ALA B C 1
ATOM 3480 O O . ALA B 1 150 ? 86.871 14.142 39.947 1.00 13.23 150 ALA B O 1
ATOM 3482 N N . ALA B 1 151 ? 88.710 13.043 40.670 1.00 13.12 151 ALA B N 1
ATOM 3483 C CA . ALA B 1 151 ? 89.436 13.228 39.411 1.00 13.35 151 ALA B CA 1
ATOM 3484 C C . ALA B 1 151 ? 88.818 12.420 38.262 1.00 13.96 151 ALA B C 1
ATOM 3485 O O . ALA B 1 151 ? 88.835 12.855 37.095 1.00 14.60 151 ALA B O 1
ATOM 3487 N N . LYS B 1 152 ? 88.285 11.249 38.590 1.00 13.23 152 LYS B N 1
ATOM 3488 C CA . LYS B 1 152 ? 87.534 10.458 37.617 1.00 14.23 152 LYS B CA 1
ATOM 3489 C C . LYS B 1 152 ? 86.167 11.070 37.347 1.00 14.51 152 LYS B C 1
ATOM 3490 O O . LYS B 1 152 ? 85.695 11.049 36.208 1.00 15.50 152 LYS B O 1
ATOM 3496 N N . GLY B 1 153 ? 85.534 11.574 38.407 1.00 14.38 153 GLY B N 1
ATOM 3497 C CA . GLY B 1 153 ? 84.182 12.114 38.347 1.00 14.55 153 GLY B CA 1
ATOM 3498 C C . GLY B 1 153 ? 84.043 13.308 37.420 1.00 14.57 153 GLY B C 1
ATOM 3499 O O . GLY B 1 153 ? 83.087 13.380 36.654 1.00 16.16 153 GLY B O 1
ATOM 3500 N N . ASP B 1 154 ? 84.980 14.247 37.498 1.00 12.66 154 ASP B N 1
ATOM 3501 C CA . ASP B 1 154 ? 84.984 15.415 36.613 1.00 11.59 154 ASP B CA 1
ATOM 3502 C C . ASP B 1 154 ? 86.349 16.059 36.751 1.00 11.08 154 ASP B C 1
ATOM 3503 O O . ASP B 1 154 ? 86.583 16.841 37.673 1.00 10.69 154 ASP B O 1
ATOM 3508 N N . ARG B 1 155 ? 87.268 15.713 35.845 1.00 10.53 155 ARG B N 1
ATOM 3509 C CA . ARG B 1 155 ? 88.644 16.189 36.001 1.00 10.52 155 ARG B CA 1
ATOM 3510 C C . ARG B 1 155 ? 88.737 17.707 35.892 1.00 10.69 155 ARG B C 1
ATOM 3511 O O . ARG B 1 155 ? 89.629 18.307 36.490 1.00 10.78 155 ARG B O 1
ATOM 3519 N N . PHE B 1 156 ? 87.827 18.320 35.135 1.00 10.27 156 PHE B N 1
ATOM 3520 C CA . PHE B 1 156 ? 87.868 19.770 34.922 1.00 10.23 156 PHE B CA 1
ATOM 3521 C C . PHE B 1 156 ? 87.626 20.513 36.228 1.00 10.97 156 PHE B C 1
ATOM 3522 O O . PHE B 1 156 ? 88.362 21.448 36.592 1.00 11.21 156 PHE B O 1
ATOM 3530 N N . ALA B 1 157 ? 86.576 20.095 36.926 1.00 10.95 157 ALA B N 1
ATOM 3531 C CA . ALA B 1 157 ? 86.270 20.701 38.221 1.00 11.33 157 ALA B CA 1
ATOM 3532 C C . ALA B 1 157 ? 87.299 20.285 39.263 1.00 11.34 157 ALA B C 1
ATOM 3533 O O . ALA B 1 157 ? 87.674 21.083 40.126 1.00 12.02 157 ALA B O 1
ATOM 3535 N N . TRP B 1 158 ? 87.751 19.033 39.194 1.00 11.52 158 TRP B N 1
ATOM 3536 C CA . TRP B 1 158 ? 88.770 18.539 40.126 1.00 11.40 158 TRP B CA 1
ATOM 3537 C C . TRP B 1 158 ? 90.048 19.390 40.051 1.00 11.43 158 TRP B C 1
ATOM 3538 O O . TRP B 1 158 ? 90.613 19.772 41.079 1.00 11.77 158 TRP B O 1
ATOM 3549 N N . PHE B 1 159 ? 90.515 19.713 38.848 1.00 11.09 159 PHE B N 1
ATOM 3550 C CA . PHE B 1 159 ? 91.780 20.461 38.796 1.00 11.04 159 PHE B CA 1
ATOM 3551 C C . PHE B 1 159 ? 91.666 21.829 39.463 1.00 11.86 159 PHE B C 1
ATOM 3552 O O . PHE B 1 159 ? 92.624 22.288 40.092 1.00 11.98 159 PHE B O 1
ATOM 3560 N N . THR B 1 160 ? 90.508 22.474 39.329 1.00 12.15 160 THR B N 1
ATOM 3561 C CA . THR B 1 160 ? 90.267 23.742 40.030 1.00 13.22 160 THR B CA 1
ATOM 3562 C C . THR B 1 160 ? 90.412 23.571 41.540 1.00 13.41 160 THR B C 1
ATOM 3563 O O . THR B 1 160 ? 91.110 24.354 42.206 1.00 13.87 160 THR B O 1
ATOM 3567 N N . ASP B 1 161 ? 89.767 22.543 42.067 1.00 13.40 161 ASP B N 1
ATOM 3568 C CA . ASP B 1 161 ? 89.837 22.238 43.504 1.00 14.22 161 ASP B CA 1
ATOM 3569 C C . ASP B 1 161 ? 91.260 21.904 43.953 1.00 14.04 161 ASP B C 1
ATOM 3570 O O . ASP B 1 161 ? 91.732 22.367 45.002 1.00 14.55 161 ASP B O 1
ATOM 3579 N N . PHE B 1 162 ? 91.945 21.091 43.159 1.00 12.54 162 PHE B N 1
ATOM 3580 C CA . PHE B 1 162 ? 93.310 20.664 43.473 1.00 12.21 162 PHE B CA 1
ATOM 3581 C C . PHE B 1 162 ? 94.254 21.856 43.570 1.00 11.95 162 PHE B C 1
ATOM 3582 O O . PHE B 1 162 ? 95.062 21.946 44.505 1.00 11.08 162 PHE B O 1
ATOM 3590 N N . TYR B 1 163 ? 94.136 22.799 42.640 1.00 11.71 163 TYR B N 1
ATOM 3591 C CA . TYR B 1 163 ? 95.088 23.893 42.618 1.00 12.00 163 TYR B CA 1
ATOM 3592 C C . TYR B 1 163 ? 94.936 24.835 43.810 1.00 12.64 163 TYR B C 1
ATOM 3593 O O . TYR B 1 163 ? 95.905 25.485 44.214 1.00 12.00 163 TYR B O 1
ATOM 3602 N N . LYS B 1 164 ? 93.735 24.896 44.383 1.00 12.98 164 LYS B N 1
ATOM 3603 C CA . LYS B 1 164 ? 93.548 25.678 45.609 1.00 14.53 164 LYS B CA 1
ATOM 3604 C C . LYS B 1 164 ? 94.466 25.182 46.734 1.00 14.79 164 LYS B C 1
ATOM 3605 O O . LYS B 1 164 ? 95.114 25.977 47.431 1.00 15.06 164 LYS B O 1
ATOM 3611 N N . ASN B 1 165 ? 94.540 23.867 46.885 1.00 14.68 165 ASN B N 1
ATOM 3612 C CA . ASN B 1 165 ? 95.363 23.266 47.917 1.00 15.11 165 ASN B CA 1
ATOM 3613 C C . ASN B 1 165 ? 96.817 23.161 47.494 1.00 14.09 165 ASN B C 1
ATOM 3614 O O . ASN B 1 165 ? 97.708 23.167 48.318 1.00 14.45 165 ASN B O 1
ATOM 3619 N N . PHE B 1 166 ? 97.045 23.033 46.189 1.00 12.53 166 PHE B N 1
ATOM 3620 C CA . PHE B 1 166 ? 98.400 22.962 45.629 1.00 11.53 166 PHE B CA 1
ATOM 3621 C C . PHE B 1 166 ? 99.181 24.229 45.966 1.00 11.56 166 PHE B C 1
ATOM 3622 O O . PHE B 1 166 ? 100.344 24.167 46.418 1.00 11.04 166 PHE B O 1
ATOM 3630 N N . TYR B 1 167 ? 98.536 25.387 45.792 1.00 11.37 167 TYR B N 1
ATOM 3631 C CA . TYR B 1 167 ? 99.228 26.663 45.946 1.00 11.71 167 TYR B CA 1
ATOM 3632 C C . TYR B 1 167 ? 98.889 27.384 47.260 1.00 12.19 167 TYR B C 1
ATOM 3633 O O . TYR B 1 167 ? 99.410 28.480 47.484 1.00 12.49 167 TYR B O 1
ATOM 3642 N N . ASN B 1 168 ? 98.064 26.763 48.112 1.00 12.25 168 ASN B N 1
ATOM 3643 C CA . ASN B 1 168 ? 97.468 27.469 49.273 1.00 12.60 168 ASN B CA 1
ATOM 3644 C C . ASN B 1 168 ? 96.865 28.808 48.855 1.00 12.81 168 ASN B C 1
ATOM 3645 O O . ASN B 1 168 ? 97.268 29.874 49.343 1.00 13.67 168 ASN B O 1
ATOM 3650 N N . LEU B 1 169 ? 95.910 28.759 47.931 1.00 12.89 169 LEU B N 1
ATOM 3651 C CA . LEU B 1 169 ? 95.439 29.986 47.311 1.00 13.46 169 LEU B CA 1
ATOM 3652 C C . LEU B 1 169 ? 94.795 30.981 48.293 1.00 14.96 169 LEU B C 1
ATOM 3653 O O . LEU B 1 169 ? 94.909 32.174 48.092 1.00 14.55 169 LEU B O 1
ATOM 3658 N N . ASP B 1 170 ? 94.154 30.492 49.355 1.00 16.28 170 ASP B N 1
ATOM 3659 C CA . ASP B 1 170 ? 93.573 31.436 50.340 1.00 17.88 170 ASP B CA 1
ATOM 3660 C C . ASP B 1 170 ? 94.643 32.377 50.880 1.00 17.83 170 ASP B C 1
ATOM 3661 O O . ASP B 1 170 ? 94.382 33.563 51.132 1.00 18.78 170 ASP B O 1
ATOM 3666 N N . GLU B 1 171 ? 95.858 31.857 51.039 1.00 16.71 171 GLU B N 1
ATOM 3667 C CA . GLU B 1 171 ? 96.989 32.642 51.516 1.00 16.79 171 GLU B CA 1
ATOM 3668 C C . GLU B 1 171 ? 97.755 33.352 50.400 1.00 16.29 171 GLU B C 1
ATOM 3669 O O . GLU B 1 171 ? 98.213 34.494 50.571 1.00 15.94 171 GLU B O 1
ATOM 3675 N N . ASN B 1 172 ? 97.908 32.670 49.262 1.00 14.59 172 ASN B N 1
ATOM 3676 C CA . ASN B 1 172 ? 98.902 33.096 48.296 1.00 14.19 172 ASN B CA 1
ATOM 3677 C C . ASN B 1 172 ? 98.363 33.750 47.034 1.00 14.20 172 ASN B C 1
ATOM 3678 O O . ASN B 1 172 ? 99.129 34.378 46.308 1.00 14.32 172 ASN B O 1
ATOM 3683 N N . LEU B 1 173 ? 97.077 33.585 46.754 1.00 14.55 173 LEU B N 1
ATOM 3684 C CA . LEU B 1 173 ? 96.522 34.200 45.545 1.00 15.85 173 LEU B CA 1
ATOM 3685 C C . LEU B 1 173 ? 96.644 35.722 45.639 1.00 17.19 173 LEU B C 1
ATOM 3686 O O . LEU B 1 173 ? 96.198 36.316 46.627 1.00 17.52 173 LEU B O 1
ATOM 3691 N N . GLY B 1 174 ? 97.278 36.338 44.645 1.00 17.82 174 GLY B N 1
ATOM 3692 C CA . GLY B 1 174 ? 97.483 37.785 44.635 1.00 18.93 174 GLY B CA 1
ATOM 3693 C C . GLY B 1 174 ? 98.713 38.300 45.370 1.00 19.52 174 GLY B C 1
ATOM 3694 O O . GLY B 1 174 ? 99.008 39.507 45.309 1.00 21.14 174 GLY B O 1
ATOM 3695 N N . SER B 1 175 ? 99.425 37.423 46.078 1.00 18.61 175 SER B N 1
ATOM 3696 C CA . SER B 1 175 ? 100.684 37.801 46.723 1.00 17.73 175 SER B CA 1
ATOM 3697 C C . SER B 1 175 ? 101.874 36.998 46.201 1.00 17.14 175 SER B C 1
ATOM 3698 O O . SER B 1 175 ? 102.926 37.577 45.922 1.00 18.08 175 SER B O 1
ATOM 3701 N N . ARG B 1 176 ? 101.713 35.680 46.115 1.00 15.02 176 ARG B N 1
ATOM 3702 C CA . ARG B 1 176 ? 102.763 34.811 45.577 1.00 13.51 176 ARG B CA 1
ATOM 3703 C C . ARG B 1 176 ? 102.364 34.075 44.301 1.00 13.43 176 ARG B C 1
ATOM 3704 O O . ARG B 1 176 ? 103.205 33.404 43.703 1.00 13.40 176 ARG B O 1
ATOM 3712 N N . ILE B 1 177 ? 101.099 34.155 43.907 1.00 12.53 177 ILE B N 1
ATOM 3713 C CA . ILE B 1 177 ? 100.700 33.646 42.576 1.00 12.29 177 ILE B CA 1
ATOM 3714 C C . ILE B 1 177 ? 99.502 34.427 42.051 1.00 12.83 177 ILE B C 1
ATOM 3715 O O . ILE B 1 177 ? 98.549 34.660 42.791 1.00 13.66 177 ILE B O 1
ATOM 3720 N N . SER B 1 178 ? 99.568 34.831 40.786 1.00 12.09 178 SER B N 1
ATOM 3721 C CA . SER B 1 178 ? 98.481 35.574 40.155 1.00 12.02 178 SER B CA 1
ATOM 3722 C C . SER B 1 178 ? 97.353 34.649 39.707 1.00 12.12 178 SER B C 1
ATOM 3723 O O . SER B 1 178 ? 97.553 33.445 39.473 1.00 11.43 178 SER B O 1
ATOM 3726 N N . GLU B 1 179 ? 96.160 35.223 39.605 1.00 11.95 179 GLU B N 1
ATOM 3727 C CA . GLU B 1 179 ? 95.000 34.527 39.048 1.00 13.42 179 GLU B CA 1
ATOM 3728 C C . GLU B 1 179 ? 95.354 33.949 37.682 1.00 12.56 179 GLU B C 1
ATOM 3729 O O . GLU B 1 179 ? 94.940 32.818 37.343 1.00 12.52 179 GLU B O 1
ATOM 3740 N N . GLN B 1 180 ? 96.100 34.727 36.900 1.00 11.57 180 GLN B N 1
ATOM 3741 C CA . GLN B 1 180 ? 96.457 34.312 35.537 1.00 11.04 180 GLN B CA 1
ATOM 3742 C C . GLN B 1 180 ? 97.404 33.106 35.537 1.00 10.59 180 GLN B C 1
ATOM 3743 O O . GLN B 1 180 ? 97.253 32.191 34.710 1.00 10.98 180 GLN B O 1
ATOM 3749 N N . ALA B 1 181 ? 98.375 33.100 36.442 1.00 10.66 181 ALA B N 1
ATOM 3750 C CA . ALA B 1 181 ? 99.252 31.931 36.570 1.00 10.26 181 ALA B CA 1
ATOM 3751 C C . ALA B 1 181 ? 98.455 30.691 36.995 1.00 10.89 181 ALA B C 1
ATOM 3752 O O . ALA B 1 181 ? 98.719 29.576 36.527 1.00 11.17 181 ALA B O 1
ATOM 3754 N N . VAL B 1 182 ? 97.465 30.873 37.864 1.00 10.31 182 VAL B N 1
ATOM 3755 C CA . VAL B 1 182 ? 96.630 29.733 38.243 1.00 11.32 182 VAL B CA 1
ATOM 3756 C C . VAL B 1 182 ? 95.856 29.217 37.027 1.00 11.49 182 VAL B C 1
ATOM 3757 O O . VAL B 1 182 ? 95.761 28.011 36.808 1.00 11.88 182 VAL B O 1
ATOM 3761 N N . THR B 1 183 ? 95.319 30.119 36.220 1.00 11.30 183 THR B N 1
ATOM 3762 C CA . THR B 1 183 ? 94.635 29.692 35.003 1.00 11.32 183 THR B CA 1
ATOM 3763 C C . THR B 1 183 ? 95.604 28.960 34.072 1.00 11.78 183 THR B C 1
ATOM 3764 O O . THR B 1 183 ? 95.237 27.956 33.440 1.00 11.87 183 THR B O 1
ATOM 3768 N N . GLY B 1 184 ? 96.835 29.447 33.972 1.00 11.58 184 GLY B N 1
ATOM 3769 C CA . GLY B 1 184 ? 97.814 28.732 33.161 1.00 11.73 184 GLY B CA 1
ATOM 3770 C C . GLY B 1 184 ? 98.016 27.300 33.641 1.00 11.97 184 GLY B C 1
ATOM 3771 O O . GLY B 1 184 ? 98.162 26.366 32.833 1.00 11.33 184 GLY B O 1
ATOM 3772 N N . SER B 1 185 ? 98.075 27.108 34.959 1.00 10.75 185 SER B N 1
ATOM 3773 C CA . SER B 1 185 ? 98.199 25.760 35.501 1.00 11.43 185 SER B CA 1
ATOM 3774 C C . SER B 1 185 ? 96.999 24.876 35.119 1.00 10.82 185 SER B C 1
ATOM 3775 O O . SER B 1 185 ? 97.158 23.678 34.829 1.00 10.93 185 SER B O 1
ATOM 3778 N N . TRP B 1 186 ? 95.805 25.458 35.155 1.00 10.49 186 TRP B N 1
ATOM 3779 C CA . TRP B 1 186 ? 94.596 24.730 34.811 1.00 10.35 186 TRP B CA 1
ATOM 3780 C C . TRP B 1 186 ? 94.574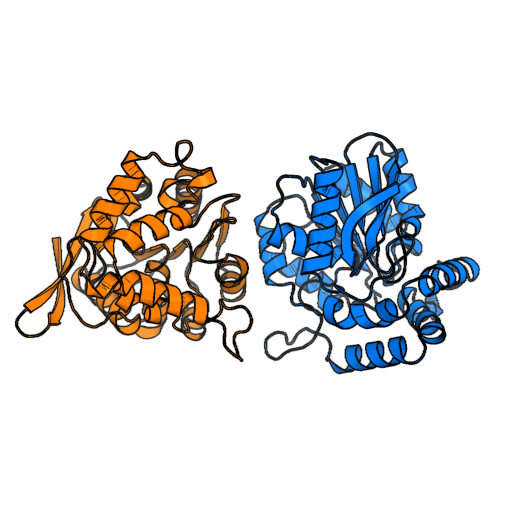 24.382 33.312 1.00 10.23 186 TRP B C 1
ATOM 3781 O O . TRP B 1 186 ? 94.237 23.242 32.931 1.00 9.86 186 TRP B O 1
ATOM 3792 N N . ASN B 1 187 ? 94.953 25.333 32.463 1.00 10.38 187 ASN B N 1
ATOM 3793 C CA . ASN B 1 187 ? 94.959 25.033 31.016 1.00 10.79 187 ASN B CA 1
ATOM 3794 C C . ASN B 1 187 ? 95.906 23.871 30.683 1.00 11.20 187 ASN B C 1
ATOM 3795 O O . ASN B 1 187 ? 95.575 23.004 29.843 1.00 11.75 187 ASN B O 1
ATOM 3800 N N . VAL B 1 188 ? 97.075 23.839 31.322 1.00 11.11 188 VAL B N 1
ATOM 3801 C CA . VAL B 1 188 ? 98.009 22.738 31.095 1.00 11.30 188 VAL B CA 1
ATOM 3802 C C . VAL B 1 188 ? 97.424 21.432 31.637 1.00 11.00 188 VAL B C 1
ATOM 3803 O O . VAL B 1 188 ? 97.497 20.397 30.975 1.00 11.62 188 VAL B O 1
ATOM 3807 N N . ALA B 1 189 ? 96.815 21.482 32.826 1.00 9.75 189 ALA B N 1
ATOM 3808 C CA . ALA B 1 189 ? 96.244 20.273 33.417 1.00 10.16 189 ALA B CA 1
ATOM 3809 C C . ALA B 1 189 ? 95.210 19.607 32.512 1.00 9.87 189 ALA B C 1
ATOM 3810 O O . ALA B 1 189 ? 95.222 18.377 32.340 1.00 10.14 189 ALA B O 1
ATOM 3812 N N . ILE B 1 190 ? 94.285 20.394 31.964 1.00 9.89 190 ILE B N 1
ATOM 3813 C CA . ILE B 1 190 ? 93.193 19.747 31.221 1.00 9.99 190 ILE B CA 1
ATOM 3814 C C . ILE B 1 190 ? 93.669 19.167 29.892 1.00 9.89 190 ILE B C 1
ATOM 3815 O O . ILE B 1 190 ? 92.935 18.415 29.262 1.00 10.68 190 ILE B O 1
ATOM 3820 N N . GLY B 1 191 ? 94.873 19.533 29.451 1.00 9.71 191 GLY B N 1
ATOM 3821 C CA . GLY B 1 191 ? 95.426 18.917 28.248 1.00 10.75 191 GLY B CA 1
ATOM 3822 C C . GLY B 1 191 ? 95.941 17.503 28.467 1.00 10.77 191 GLY B C 1
ATOM 3823 O O . GLY B 1 191 ? 96.177 16.766 27.492 1.00 11.72 191 GLY B O 1
ATOM 3824 N N . SER B 1 192 ? 96.096 17.096 29.727 1.00 10.33 192 SER B N 1
ATOM 3825 C CA . SER B 1 192 ? 96.552 15.731 30.017 1.00 9.41 192 SER B CA 1
ATOM 3826 C C . SER B 1 192 ? 95.529 14.678 29.561 1.00 9.07 192 SER B C 1
ATOM 3827 O O . SER B 1 192 ? 94.375 15.000 29.303 1.00 9.45 192 SER B O 1
ATOM 3830 N N . ALA B 1 193 ? 95.956 13.415 29.438 1.00 8.82 193 ALA B N 1
ATOM 3831 C CA . ALA B 1 193 ? 95.045 12.338 29.054 1.00 9.13 193 ALA B CA 1
ATOM 3832 C C . ALA B 1 193 ? 93.932 12.272 30.089 1.00 9.49 193 ALA B C 1
ATOM 3833 O O . ALA B 1 193 ? 94.206 12.349 31.277 1.00 10.18 193 ALA B O 1
ATOM 3835 N N . PRO B 1 194 ? 92.678 12.158 29.666 1.00 10.15 194 PRO B N 1
ATOM 3836 C CA . PRO B 1 194 ? 91.591 12.046 30.650 1.00 9.93 194 PRO B CA 1
ATOM 3837 C C . PRO B 1 194 ? 91.883 11.008 31.747 1.00 10.41 194 PRO B C 1
ATOM 3838 O O . PRO B 1 194 ? 91.695 11.305 32.945 1.00 10.58 194 PRO B O 1
ATOM 3842 N N . VAL B 1 195 ? 92.345 9.817 31.354 1.00 9.27 195 VAL B N 1
ATOM 3843 C CA . VAL B 1 195 ? 92.592 8.760 32.328 1.00 11.04 195 VAL B CA 1
ATOM 3844 C C . VAL B 1 195 ? 93.697 9.135 33.318 1.00 10.43 195 VAL B C 1
ATOM 3845 O O . VAL B 1 195 ? 93.687 8.689 34.481 1.00 10.73 195 VAL B O 1
ATOM 3849 N N . ALA B 1 196 ? 94.639 9.970 32.873 1.00 10.52 196 ALA B N 1
ATOM 3850 C CA . ALA B 1 196 ? 95.803 10.304 33.687 1.00 10.76 196 ALA B CA 1
ATOM 3851 C C . ALA B 1 196 ? 95.435 11.132 34.918 1.00 10.46 196 ALA B C 1
ATOM 3852 O O . ALA B 1 196 ? 96.198 11.168 35.898 1.00 10.52 196 ALA B O 1
ATOM 3854 N N . ALA B 1 197 ? 94.277 11.799 34.872 1.00 10.48 197 ALA B N 1
ATOM 3855 C CA . ALA B 1 197 ? 93.847 12.595 36.035 1.00 10.14 197 ALA B CA 1
ATOM 3856 C C . ALA B 1 197 ? 93.728 11.727 37.291 1.00 10.61 197 ALA B C 1
ATOM 3857 O O . ALA B 1 197 ? 94.037 12.186 38.388 1.00 11.24 197 ALA B O 1
ATOM 3859 N N . TYR B 1 198 ? 93.270 10.487 37.131 1.00 10.17 198 TYR B N 1
ATOM 3860 C CA . TYR B 1 198 ? 93.109 9.602 38.290 1.00 10.22 198 TYR B CA 1
ATOM 3861 C C . TYR B 1 198 ? 94.007 8.372 38.276 1.00 10.45 198 TYR B C 1
ATOM 3862 O O . TYR B 1 198 ? 94.225 7.757 39.337 1.00 10.46 198 TYR B O 1
ATOM 3871 N N . ALA B 1 199 ? 94.484 7.956 37.098 1.00 10.06 199 ALA B N 1
ATOM 3872 C CA . ALA B 1 199 ? 95.263 6.714 37.043 1.00 10.37 199 ALA B CA 1
ATOM 3873 C C . ALA B 1 199 ? 96.550 6.799 37.856 1.00 10.60 199 ALA B C 1
ATOM 3874 O O . ALA B 1 199 ? 97.086 5.767 38.280 1.00 10.55 199 ALA B O 1
ATOM 3876 N N . VAL B 1 200 ? 97.048 8.020 38.061 1.00 10.08 200 VAL B N 1
ATOM 3877 C CA . VAL B 1 200 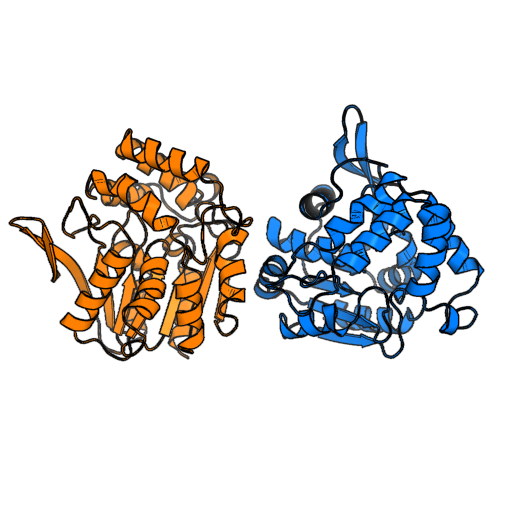? 98.283 8.224 38.818 1.00 9.98 200 VAL B CA 1
ATOM 3878 C C . VAL B 1 200 ? 98.100 8.064 40.331 1.00 10.31 200 VAL B C 1
ATOM 3879 O O . VAL B 1 200 ? 99.079 7.970 41.054 1.00 10.29 200 VAL B O 1
ATOM 3883 N N . VAL B 1 201 ? 96.860 8.066 40.817 1.00 10.82 201 VAL B N 1
ATOM 3884 C CA . VAL B 1 201 ? 96.660 8.004 42.278 1.00 11.89 201 VAL B CA 1
ATOM 3885 C C . VAL B 1 201 ? 97.348 6.794 42.948 1.00 11.90 201 VAL B C 1
ATOM 3886 O O . VAL B 1 201 ? 98.090 6.981 43.921 1.00 12.35 201 VAL B O 1
ATOM 3890 N N . PRO B 1 202 ? 97.135 5.573 42.467 1.00 12.55 202 PRO B N 1
ATOM 3891 C CA . PRO B 1 202 ? 97.838 4.429 43.080 1.00 12.68 202 PRO B CA 1
ATOM 3892 C C . PRO B 1 202 ? 99.358 4.554 42.976 1.00 12.36 202 PRO B C 1
ATOM 3893 O O . PRO B 1 202 ? 100.067 4.063 43.872 1.00 12.15 202 PRO B O 1
ATOM 3897 N N . ALA B 1 203 ? 99.853 5.205 41.923 1.00 10.98 203 ALA B N 1
ATOM 3898 C CA . ALA B 1 203 ? 101.304 5.407 41.817 1.00 10.98 203 ALA B CA 1
ATOM 3899 C C . ALA B 1 203 ? 101.846 6.288 42.948 1.00 10.75 203 ALA B C 1
ATOM 3900 O O . ALA B 1 203 ? 102.923 6.005 43.517 1.00 10.67 203 ALA B O 1
ATOM 3902 N N . TRP B 1 204 ? 101.107 7.354 43.288 1.00 11.35 204 TRP B N 1
ATOM 3903 C CA . TRP B 1 204 ? 101.544 8.278 44.338 1.00 11.38 204 TRP B CA 1
ATOM 3904 C C . TRP B 1 204 ? 101.841 7.563 45.646 1.00 11.59 204 TRP B C 1
ATOM 3905 O O . TRP B 1 204 ? 102.729 7.996 46.404 1.00 11.96 204 TRP B O 1
ATOM 3916 N N . ILE B 1 205 ? 101.064 6.515 45.910 1.00 11.80 205 ILE B N 1
ATOM 3917 C CA . ILE B 1 205 ? 101.082 5.866 47.228 1.00 12.38 205 ILE B CA 1
ATOM 3918 C C . ILE B 1 205 ? 101.815 4.536 47.225 1.00 12.58 205 ILE B C 1
ATOM 3919 O O . ILE B 1 205 ? 101.663 3.729 48.138 1.00 13.28 205 ILE B O 1
ATOM 3924 N N . GLU B 1 206 ? 102.651 4.318 46.211 1.00 12.10 206 GLU B N 1
ATOM 3925 C CA . GLU B 1 206 ? 103.511 3.138 46.215 1.00 12.08 206 GLU B CA 1
ATOM 3926 C C . GLU B 1 206 ? 104.521 3.219 47.365 1.00 11.86 206 GLU B C 1
ATOM 3927 O O . GLU B 1 206 ? 104.874 4.291 47.830 1.00 12.36 206 GLU B O 1
ATOM 3933 N N . ASP B 1 207 ? 104.992 2.055 47.799 1.00 12.03 207 ASP B N 1
ATOM 3934 C CA . ASP B 1 207 ? 105.971 2.002 48.880 1.00 12.84 207 ASP B CA 1
ATOM 3935 C C . ASP B 1 207 ? 107.361 2.253 48.287 1.00 12.70 207 ASP B C 1
ATOM 3936 O O . ASP B 1 207 ? 107.832 1.464 47.457 1.00 14.61 207 ASP B O 1
ATOM 3941 N N . PHE B 1 208 ? 108.009 3.347 48.681 1.00 12.11 208 PHE B N 1
ATOM 3942 C CA . PHE B 1 208 ? 109.364 3.653 48.219 1.00 11.97 208 PHE B CA 1
ATOM 3943 C C . PHE B 1 208 ? 110.429 3.344 49.268 1.00 11.45 208 PHE B C 1
ATOM 3944 O O . PHE B 1 208 ? 111.574 3.759 49.111 1.00 11.87 208 PHE B O 1
ATOM 3952 N N . ARG B 1 209 ? 110.081 2.620 50.332 1.00 11.98 209 ARG B N 1
ATOM 3953 C CA . ARG B 1 209 ? 111.051 2.506 51.428 1.00 12.91 209 ARG B CA 1
ATOM 3954 C C . ARG B 1 209 ? 112.337 1.780 50.996 1.00 13.23 209 ARG B C 1
ATOM 3955 O O . ARG B 1 209 ? 113.443 2.220 51.343 1.00 14.49 209 ARG B O 1
ATOM 3963 N N . SER B 1 210 ? 112.200 0.699 50.231 1.00 13.38 210 SER B N 1
ATOM 3964 C CA . SER B 1 210 ? 113.402 -0.005 49.755 1.00 13.51 210 SER B CA 1
ATOM 3965 C C . SER B 1 210 ? 114.118 0.808 48.682 1.00 13.08 210 SER B C 1
ATOM 3966 O O . SER B 1 210 ? 115.347 0.796 48.610 1.00 12.72 210 SER B O 1
ATOM 3970 N N . ASP B 1 211 ? 113.356 1.553 47.873 1.00 12.67 211 ASP B N 1
ATOM 3971 C CA . ASP B 1 211 ? 114.002 2.416 46.874 1.00 12.84 211 ASP B CA 1
ATOM 3972 C C . ASP B 1 211 ? 114.879 3.463 47.574 1.00 13.33 211 ASP B C 1
ATOM 3973 O O . ASP B 1 211 ? 115.977 3.785 47.108 1.00 13.25 211 ASP B O 1
ATOM 3978 N N . VAL B 1 212 ? 114.374 4.010 48.678 1.00 13.31 212 VAL B N 1
ATOM 3979 C CA . VAL B 1 212 ? 115.103 5.054 49.391 1.00 13.44 212 VAL B CA 1
ATOM 3980 C C . VAL B 1 212 ? 116.406 4.482 49.986 1.00 13.08 212 VAL B C 1
ATOM 3981 O O . VAL B 1 212 ? 117.429 5.167 50.045 1.00 12.99 212 VAL B O 1
ATOM 3985 N N . GLU B 1 213 ? 116.359 3.224 50.394 1.00 13.87 213 GLU B N 1
ATOM 3986 C CA . GLU B 1 213 ? 117.560 2.536 50.890 1.00 14.17 213 GLU B CA 1
ATOM 3987 C C . GLU B 1 213 ? 118.603 2.452 49.772 1.00 13.68 213 GLU B C 1
ATOM 3988 O O . GLU B 1 213 ? 119.794 2.640 50.029 1.00 13.05 213 GLU B O 1
ATOM 3994 N N . ALA B 1 214 ? 118.162 2.220 48.529 1.00 12.99 214 ALA B N 1
ATOM 3995 C CA . ALA B 1 214 ? 119.105 2.210 47.394 1.00 12.92 214 ALA B CA 1
ATOM 3996 C C . ALA B 1 214 ? 119.654 3.611 47.145 1.00 12.82 214 ALA B C 1
ATOM 3997 O O . ALA B 1 214 ? 120.845 3.784 46.861 1.00 13.07 214 ALA B O 1
ATOM 3999 N N . VAL B 1 215 ? 118.788 4.621 47.255 1.00 12.32 215 VAL B N 1
ATOM 4000 C CA . VAL B 1 215 ? 119.254 6.002 47.155 1.00 12.28 215 VAL B CA 1
ATOM 4001 C C . VAL B 1 215 ? 120.334 6.305 48.200 1.00 12.23 215 VAL B C 1
ATOM 4002 O O . VAL B 1 215 ? 121.394 6.871 47.880 1.00 12.69 215 VAL B O 1
ATOM 4006 N N . ARG B 1 216 ? 120.077 5.917 49.443 1.00 12.41 216 ARG B N 1
ATOM 4007 C CA . ARG B 1 216 ? 121.061 6.151 50.496 1.00 12.57 216 ARG B CA 1
ATOM 4008 C C . ARG B 1 216 ? 122.397 5.453 50.171 1.00 12.24 216 ARG B C 1
ATOM 4009 O O . ARG B 1 216 ? 123.474 6.066 50.250 1.00 12.63 216 ARG B O 1
ATOM 4024 N N . ALA B 1 217 ? 122.316 4.183 49.813 1.00 12.64 217 ALA B N 1
ATOM 4025 C CA . ALA B 1 217 ? 123.520 3.377 49.529 1.00 12.71 217 ALA B CA 1
ATOM 4026 C C . ALA B 1 217 ? 124.339 3.937 48.362 1.00 12.86 217 ALA B C 1
ATOM 4027 O O . ALA B 1 217 ? 125.570 3.851 48.372 1.00 13.56 217 ALA B O 1
ATOM 4029 N N . ALA B 1 218 ? 123.680 4.575 47.394 1.00 12.47 218 ALA B N 1
ATOM 4030 C CA . ALA B 1 218 ? 124.394 5.124 46.237 1.00 12.52 218 ALA B CA 1
ATOM 4031 C C . ALA B 1 218 ? 125.429 6.177 46.651 1.00 13.34 218 ALA B C 1
ATOM 4032 O O . ALA B 1 218 ? 126.440 6.358 45.981 1.00 14.73 218 ALA B O 1
ATOM 4034 N N . GLY B 1 219 ? 125.161 6.883 47.748 1.00 12.97 219 GLY B N 1
ATOM 4035 C CA . GLY B 1 219 ? 126.130 7.807 48.319 1.00 14.60 219 GLY B CA 1
ATOM 4036 C C . GLY B 1 219 ? 126.494 8.976 47.424 1.00 14.53 219 GLY B C 1
ATOM 4037 O O . GLY B 1 219 ? 127.643 9.439 47.440 1.00 16.70 219 GLY B O 1
ATOM 4038 N N . LYS B 1 220 ? 125.526 9.437 46.624 1.00 14.24 220 LYS B N 1
ATOM 4039 C CA . LYS B 1 220 ? 125.716 10.605 45.771 1.00 14.52 220 LYS B CA 1
ATOM 4040 C C . LYS B 1 220 ? 125.229 11.836 46.523 1.00 13.55 220 LYS B C 1
ATOM 4041 O O . LYS B 1 220 ? 124.333 11.712 47.371 1.00 13.84 220 LYS B O 1
ATOM 4047 N N . PRO B 1 221 ? 125.751 13.016 46.198 1.00 12.85 221 PRO B N 1
ATOM 4048 C CA . PRO B 1 221 ? 125.230 14.251 46.798 1.00 12.59 221 PRO B CA 1
ATOM 4049 C C . PRO B 1 221 ? 123.731 14.318 46.554 1.00 12.84 221 PRO B C 1
ATOM 4050 O O . PRO B 1 221 ? 123.264 14.108 45.426 1.00 12.11 221 PRO B O 1
ATOM 4054 N N . THR B 1 222 ? 122.980 14.533 47.630 1.00 11.74 222 THR B N 1
ATOM 4055 C CA . THR B 1 222 ? 121.526 14.457 47.568 1.00 11.82 222 THR B CA 1
ATOM 4056 C C . THR B 1 222 ? 120.966 15.657 48.320 1.00 11.89 222 THR B C 1
ATOM 4057 O O . THR B 1 222 ? 121.530 16.067 49.345 1.00 12.90 222 THR B O 1
ATOM 4061 N N . LEU B 1 223 ? 119.895 16.239 47.784 1.00 11.43 223 LEU B N 1
ATOM 4062 C CA . LEU B 1 223 ? 119.174 17.335 48.427 1.00 11.12 223 LEU B CA 1
ATOM 4063 C C . LEU B 1 223 ? 117.730 16.899 48.602 1.00 11.56 223 LEU B C 1
ATOM 4064 O O . LEU B 1 223 ? 117.144 16.304 47.693 1.00 10.82 223 LEU B O 1
ATOM 4069 N N . ILE B 1 224 ? 117.165 17.198 49.776 1.00 10.95 224 ILE B N 1
ATOM 4070 C CA . ILE B 1 224 ? 115.743 16.980 50.041 1.00 11.30 224 ILE B CA 1
ATOM 4071 C C . ILE B 1 224 ? 115.197 18.318 50.525 1.00 11.51 224 ILE B C 1
ATOM 4072 O O . ILE B 1 224 ? 115.767 18.948 51.422 1.00 12.15 224 ILE B O 1
ATOM 4077 N N . LEU B 1 225 ? 114.129 18.776 49.883 1.00 10.90 225 LEU B N 1
ATOM 4078 C CA . LEU B 1 225 ? 113.607 20.123 50.153 1.00 11.25 225 LEU B CA 1
ATOM 4079 C C . LEU B 1 225 ? 112.097 20.044 50.186 1.00 11.33 225 LEU B C 1
ATOM 4080 O O . LEU B 1 225 ? 111.494 19.346 49.374 1.00 11.50 225 LEU B O 1
ATOM 4085 N N . HIS B 1 226 ? 111.464 20.762 51.121 1.00 11.27 226 HIS B N 1
ATOM 4086 C CA . HIS B 1 226 ? 110.009 20.692 51.245 1.00 10.81 226 HIS B CA 1
ATOM 4087 C C . HIS B 1 226 ? 109.481 21.977 51.857 1.00 10.99 226 HIS B C 1
ATOM 4088 O O . HIS B 1 226 ? 110.204 22.646 52.609 1.00 11.23 226 HIS B O 1
ATOM 4095 N N . GLY B 1 227 ? 108.230 22.317 51.541 1.00 10.82 227 GLY B N 1
ATOM 4096 C CA . GLY B 1 227 ? 107.568 23.468 52.157 1.00 11.52 227 GLY B CA 1
ATOM 4097 C C . GLY B 1 227 ? 106.887 23.108 53.474 1.00 11.51 227 GLY B C 1
ATOM 4098 O O . GLY B 1 227 ? 106.265 22.050 53.583 1.00 11.46 227 GLY B O 1
ATOM 4099 N N . THR B 1 228 ? 106.981 23.992 54.474 1.00 11.75 228 THR B N 1
ATOM 4100 C CA . THR B 1 228 ? 106.376 23.665 55.765 1.00 12.69 228 THR B CA 1
ATOM 4101 C C . THR B 1 228 ? 104.862 23.813 55.803 1.00 13.75 228 THR B C 1
ATOM 4102 O O . THR B 1 228 ? 104.249 23.424 56.801 1.00 14.81 228 THR B O 1
ATOM 4106 N N . LYS B 1 229 ? 104.261 24.391 54.760 1.00 12.84 229 LYS B N 1
ATOM 4107 C CA . LYS B 1 229 ? 102.807 24.494 54.669 1.00 12.94 229 LYS B CA 1
ATOM 4108 C C . LYS B 1 229 ? 102.306 23.716 53.474 1.00 12.71 229 LYS B C 1
ATOM 4109 O O . LYS B 1 229 ? 101.312 24.090 52.846 1.00 12.42 229 LYS B O 1
ATOM 4118 N N . ASP B 1 230 ? 102.959 22.594 53.197 1.00 11.97 230 ASP B N 1
ATOM 4119 C CA . ASP B 1 230 ? 102.528 21.760 52.077 1.00 12.67 230 ASP B CA 1
ATOM 4120 C C . ASP B 1 230 ? 101.287 20.983 52.496 1.00 13.24 230 ASP B C 1
ATOM 4121 O O . ASP B 1 230 ? 101.347 20.115 53.391 1.00 13.49 230 ASP B O 1
ATOM 4126 N N . ASN B 1 231 ? 100.169 21.310 51.853 1.00 13.50 231 ASN B N 1
ATOM 4127 C CA . ASN B 1 231 ? 98.872 20.693 52.169 1.00 14.47 231 ASN B CA 1
ATOM 4128 C C . ASN B 1 231 ? 98.482 19.567 51.217 1.00 14.82 231 ASN B C 1
ATOM 4129 O O . ASN B 1 231 ? 97.356 19.037 51.287 1.00 16.30 231 ASN B O 1
ATOM 4134 N N . ILE B 1 232 ? 99.417 19.186 50.346 1.00 13.51 232 ILE B N 1
ATOM 4135 C CA . ILE B 1 232 ? 99.239 18.048 49.444 1.00 13.79 232 ILE B CA 1
ATOM 4136 C C . ILE B 1 232 ? 100.063 16.882 49.991 1.00 13.36 232 ILE B C 1
ATOM 4137 O O . ILE B 1 232 ? 99.525 15.774 50.201 1.00 14.67 232 ILE B O 1
ATOM 4142 N N . LEU B 1 233 ? 101.354 17.139 50.234 1.00 12.79 233 LEU B N 1
ATOM 4143 C CA . LEU B 1 233 ? 102.270 16.132 50.786 1.00 12.41 233 LEU B CA 1
ATOM 4144 C C . LEU B 1 233 ? 102.720 16.614 52.163 1.00 12.35 233 LEU B C 1
ATOM 4145 O O . LEU B 1 233 ? 103.613 17.444 52.278 1.00 12.76 233 LEU B O 1
ATOM 4150 N N . PRO B 1 234 ? 102.066 16.143 53.214 1.00 12.88 234 PRO B N 1
ATOM 4151 C CA . PRO B 1 234 ? 102.376 16.655 54.560 1.00 12.76 234 PRO B CA 1
ATOM 4152 C C . PRO B 1 234 ? 103.845 16.428 54.884 1.00 12.71 234 PRO B C 1
ATOM 4153 O O . PRO B 1 234 ? 104.367 15.318 54.703 1.00 12.84 234 PRO B O 1
ATOM 4157 N N . ILE B 1 235 ? 104.496 17.469 55.385 1.00 12.67 235 ILE B N 1
ATOM 4158 C CA . ILE B 1 235 ? 105.940 17.426 55.590 1.00 12.70 235 ILE B CA 1
ATOM 4159 C C . ILE B 1 235 ? 106.312 16.351 56.635 1.00 12.81 235 ILE B C 1
ATOM 4160 O O . ILE B 1 235 ? 107.364 15.716 56.533 1.00 12.37 235 ILE B O 1
ATOM 4165 N N . ASP B 1 236 ? 105.437 16.118 57.620 1.00 13.79 236 ASP B N 1
ATOM 4166 C CA . ASP B 1 236 ? 105.715 15.058 58.607 1.00 14.96 236 ASP B CA 1
ATOM 4167 C C . ASP B 1 236 ? 105.624 13.665 58.036 1.00 15.05 236 ASP B C 1
ATOM 4168 O O . ASP B 1 236 ? 106.299 12.736 58.535 1.00 16.10 236 ASP B O 1
ATOM 4173 N N . ALA B 1 237 ? 104.787 13.501 57.007 1.00 13.80 237 ALA B N 1
ATOM 4174 C CA . ALA B 1 237 ? 104.567 12.186 56.407 1.00 13.92 237 ALA B CA 1
ATOM 4175 C C . ALA B 1 237 ? 105.609 11.905 55.319 1.00 13.50 237 ALA B C 1
ATOM 4176 O O . ALA B 1 237 ? 105.703 10.773 54.833 1.00 14.53 237 ALA B O 1
ATOM 4178 N N . THR B 1 238 ? 106.343 12.934 54.917 1.00 12.89 238 THR B N 1
ATOM 4179 C CA . THR B 1 238 ? 107.242 12.789 53.757 1.00 12.66 238 THR B CA 1
ATOM 4180 C C . THR B 1 238 ? 108.673 13.221 54.080 1.00 12.48 238 THR B C 1
ATOM 4181 O O . THR B 1 238 ? 109.457 12.422 54.598 1.00 12.78 238 THR B O 1
ATOM 4185 N N . ALA B 1 239 ? 108.993 14.489 53.833 1.00 11.94 239 ALA B N 1
ATOM 4186 C CA . ALA B 1 239 ? 110.357 14.988 53.923 1.00 12.17 239 ALA B CA 1
ATOM 4187 C C . ALA B 1 239 ? 111.049 14.665 55.259 1.00 12.13 239 ALA B C 1
ATOM 4188 O O . ALA B 1 239 ? 112.230 14.280 55.284 1.00 11.94 239 ALA B O 1
ATOM 4190 N N . ARG B 1 240 ? 110.323 14.836 56.367 1.00 12.46 240 ARG B N 1
ATOM 4191 C CA . ARG B 1 240 ? 110.961 14.646 57.667 1.00 12.35 240 ARG B CA 1
ATOM 4192 C C . ARG B 1 240 ? 111.280 13.172 57.943 1.00 13.15 240 ARG B C 1
ATOM 4193 O O . ARG B 1 240 ? 112.181 12.880 58.717 1.00 14.97 240 ARG B O 1
ATOM 4201 N N . ARG B 1 241 ? 110.535 12.258 57.320 1.00 12.59 241 ARG B N 1
ATOM 4202 C CA . ARG B 1 241 ? 110.838 10.836 57.387 1.00 12.77 241 ARG B CA 1
ATOM 4203 C C . ARG B 1 241 ? 111.942 10.509 56.380 1.00 13.29 241 ARG B C 1
ATOM 4204 O O . ARG B 1 241 ? 112.829 9.711 56.647 1.00 12.84 241 ARG B O 1
ATOM 4212 N N . PHE B 1 242 ? 111.846 11.129 55.206 1.00 12.64 242 PHE B N 1
ATOM 4213 C CA . PHE B 1 242 ? 112.783 10.865 54.103 1.00 12.33 242 PHE B CA 1
ATOM 4214 C C . PHE B 1 242 ? 114.205 11.210 54.520 1.00 12.60 242 PHE B C 1
ATOM 4215 O O . PHE B 1 242 ? 115.132 10.433 54.254 1.00 12.99 242 PHE B O 1
ATOM 4223 N N . HIS B 1 243 ? 114.386 12.342 55.200 1.00 12.66 243 HIS B N 1
ATOM 4224 C CA . HIS B 1 243 ? 115.732 12.729 55.590 1.00 14.41 243 HIS B CA 1
ATOM 4225 C C . HIS B 1 243 ? 116.344 11.754 56.603 1.00 14.94 243 HIS B C 1
ATOM 4226 O O . HIS B 1 243 ? 117.540 11.515 56.566 1.00 15.56 243 HIS B O 1
ATOM 4233 N N . GLN B 1 244 ? 115.520 11.187 57.485 1.00 14.99 244 GLN B N 1
ATOM 4234 C CA . GLN B 1 244 ? 116.013 10.140 58.393 1.00 15.31 244 GLN B CA 1
ATOM 4235 C C . GLN B 1 244 ? 116.610 8.965 57.626 1.00 16.33 244 GLN B C 1
ATOM 4236 O O . GLN B 1 244 ? 117.592 8.347 58.070 1.00 16.42 244 GLN B O 1
ATOM 4247 N N . ALA B 1 245 ? 116.021 8.664 56.467 1.00 15.43 245 ALA B N 1
ATOM 4248 C CA . ALA B 1 245 ? 116.435 7.514 55.678 1.00 15.82 245 ALA B CA 1
ATOM 4249 C C . ALA B 1 245 ? 117.615 7.843 54.760 1.00 15.37 245 ALA B C 1
ATOM 4250 O O . ALA B 1 245 ? 118.273 6.932 54.250 1.00 16.84 245 ALA B O 1
ATOM 4252 N N . VAL B 1 246 ? 117.878 9.132 54.543 1.00 14.62 246 VAL B N 1
ATOM 4253 C CA . VAL B 1 246 ? 119.055 9.561 53.773 1.00 14.12 246 VAL B CA 1
ATOM 4254 C C . VAL B 1 246 ? 119.741 10.692 54.537 1.00 14.16 246 VAL B C 1
ATOM 4255 O O . VAL B 1 246 ? 119.741 11.840 54.117 1.00 12.65 246 VAL B O 1
ATOM 4259 N N . PRO B 1 247 ? 120.304 10.372 55.704 1.00 15.13 247 PRO B N 1
ATOM 4260 C CA . PRO B 1 247 ? 120.781 11.419 56.614 1.00 15.71 247 PRO B CA 1
ATOM 4261 C C . PRO B 1 247 ? 121.951 12.227 56.056 1.00 16.03 247 PRO B C 1
ATOM 4262 O O . PRO B 1 247 ? 122.179 13.344 56.521 1.00 16.61 247 PRO B O 1
ATOM 4266 N N . GLU B 1 248 ? 122.669 11.683 55.071 1.00 16.25 248 GLU B N 1
ATOM 4267 C CA . GLU B 1 248 ? 123.760 12.435 54.443 1.00 16.60 248 GLU B CA 1
ATOM 4268 C C . GLU B 1 248 ? 123.274 13.506 53.457 1.00 15.66 248 GLU B C 1
ATOM 4269 O O . GLU B 1 248 ? 124.059 14.354 53.005 1.00 15.30 248 GLU B O 1
ATOM 4275 N N . ALA B 1 249 ? 121.987 13.468 53.114 1.00 14.21 249 ALA B N 1
ATOM 4276 C CA . ALA B 1 249 ? 121.447 14.483 52.210 1.00 13.93 249 ALA B CA 1
ATOM 4277 C C . ALA B 1 249 ? 121.452 15.854 52.862 1.00 14.44 249 ALA B C 1
ATOM 4278 O O . ALA B 1 249 ? 121.254 15.974 54.090 1.00 14.66 249 ALA B O 1
ATOM 4280 N N . ASP B 1 250 ? 121.667 16.880 52.044 1.00 13.81 250 ASP B N 1
ATOM 4281 C CA . ASP B 1 250 ? 121.368 18.251 52.434 1.00 14.28 250 ASP B CA 1
ATOM 4282 C C . ASP B 1 250 ? 119.863 18.356 52.575 1.00 14.24 250 ASP B C 1
ATOM 4283 O O . ASP B 1 250 ? 119.125 17.674 51.859 1.00 13.69 250 ASP B O 1
ATOM 4288 N N . TYR B 1 251 ? 119.419 19.160 53.534 1.00 13.87 251 TYR B N 1
ATOM 4289 C CA . TYR B 1 251 ? 118.008 19.185 53.890 1.00 13.88 251 TYR B CA 1
ATOM 4290 C C . TYR B 1 251 ? 117.548 20.619 54.060 1.00 14.56 251 TYR B C 1
ATOM 4291 O O . TYR B 1 251 ? 118.183 21.404 54.787 1.00 15.24 251 TYR B O 1
ATOM 4300 N N . VAL B 1 252 ? 116.475 20.987 53.359 1.00 12.68 252 VAL B N 1
ATOM 4301 C CA . VAL B 1 252 ? 115.966 22.353 53.408 1.00 13.32 252 VAL B CA 1
ATOM 4302 C C . VAL B 1 252 ? 114.468 22.344 53.604 1.00 13.23 252 VAL B C 1
ATOM 4303 O O . VAL B 1 252 ? 113.740 21.711 52.828 1.00 13.01 252 VAL B O 1
ATOM 4307 N N . GLU B 1 253 ? 114.002 23.025 54.653 1.00 12.83 253 GLU B N 1
ATOM 4308 C CA . GLU B 1 253 ? 112.578 23.274 54.803 1.00 12.88 253 GLU B CA 1
ATOM 4309 C C . GLU B 1 253 ? 112.316 24.743 54.462 1.00 13.34 253 GLU B C 1
ATOM 4310 O O . GLU B 1 253 ? 112.959 25.666 54.996 1.00 14.57 253 GLU B O 1
ATOM 4316 N N . VAL B 1 254 ? 111.392 24.969 53.543 1.00 12.96 254 VAL B N 1
ATOM 4317 C CA . VAL B 1 254 ? 111.118 26.337 53.111 1.00 12.70 254 VAL B CA 1
ATOM 4318 C C . VAL B 1 254 ? 109.957 26.844 53.956 1.00 13.16 254 VAL B C 1
ATOM 4319 O O . VAL B 1 254 ? 108.828 26.375 53.801 1.00 12.56 254 VAL B O 1
ATOM 4323 N N . GLU B 1 255 ? 110.242 27.794 54.850 1.00 13.48 255 GLU B N 1
ATOM 4324 C CA . GLU B 1 255 ? 109.250 28.236 55.829 1.00 14.62 255 GLU B CA 1
ATOM 4325 C C . GLU B 1 255 ? 108.036 28.860 55.155 1.00 14.50 255 GLU B C 1
ATOM 4326 O O . GLU B 1 255 ? 108.160 29.775 54.332 1.00 16.20 255 GLU B O 1
ATOM 4337 N N . GLY B 1 256 ? 106.863 28.331 55.489 1.00 14.07 256 GLY B N 1
ATOM 4338 C CA . GLY B 1 256 ? 105.613 28.904 55.028 1.00 14.08 256 GLY B CA 1
ATOM 4339 C C . GLY B 1 256 ? 105.210 28.520 53.610 1.00 13.92 256 GLY B C 1
ATOM 4340 O O . GLY B 1 256 ? 104.172 28.987 53.130 1.00 14.79 256 GLY B O 1
ATOM 4341 N N . ALA B 1 257 ? 106.002 27.675 52.950 1.00 12.95 257 ALA B N 1
ATOM 4342 C CA . ALA B 1 257 ? 105.736 27.377 51.521 1.00 12.17 257 ALA B CA 1
ATOM 4343 C C . ALA B 1 257 ? 104.710 26.278 51.318 1.00 11.62 257 ALA B C 1
ATOM 4344 O O . ALA B 1 257 ? 104.634 25.332 52.115 1.00 11.81 257 ALA B O 1
ATOM 4346 N N . PRO B 1 258 ? 103.929 26.369 50.230 1.00 11.10 258 PRO B N 1
ATOM 4347 C CA . PRO B 1 258 ? 102.919 25.353 49.919 1.00 10.47 258 PRO B CA 1
ATOM 4348 C C . PRO B 1 258 ? 103.547 24.238 49.089 1.00 10.91 258 PRO B C 1
ATOM 4349 O O . PRO B 1 258 ? 104.778 24.208 48.914 1.00 11.47 258 PRO B O 1
ATOM 4353 N N . HIS B 1 259 ? 102.704 23.354 48.570 1.00 11.28 259 HIS B N 1
ATOM 4354 C CA . HIS B 1 259 ? 103.189 22.323 47.665 1.00 11.19 259 HIS B CA 1
ATOM 4355 C C . HIS B 1 259 ? 103.783 22.940 46.398 1.00 11.93 259 HIS B C 1
ATOM 4356 O O . HIS B 1 259 ? 104.856 22.526 45.931 1.00 12.21 259 HIS B O 1
ATOM 4363 N N . GLY B 1 260 ? 103.093 23.946 45.854 1.00 11.52 260 GLY B N 1
ATOM 4364 C CA . GLY B 1 260 ? 103.470 24.544 44.572 1.00 11.56 260 GLY B CA 1
ATOM 4365 C C . GLY B 1 260 ? 104.581 25.568 44.662 1.00 11.57 260 GLY B C 1
ATOM 4366 O O . GLY B 1 260 ? 104.507 26.659 44.084 1.00 11.51 260 GLY B O 1
ATOM 4367 N N . LEU B 1 261 ? 105.642 25.205 45.376 1.00 10.87 261 LEU B N 1
ATOM 4368 C CA . LEU B 1 261 ? 106.652 26.182 45.766 1.00 10.77 261 LEU B CA 1
ATOM 4369 C C . LEU B 1 261 ? 107.686 26.485 44.677 1.00 10.80 261 LEU B C 1
ATOM 4370 O O . LEU B 1 261 ? 108.463 27.427 44.822 1.00 11.43 261 LEU B O 1
ATOM 4378 N N . LEU B 1 262 ? 107.691 25.712 43.583 1.00 10.72 262 LEU B N 1
ATOM 4379 C CA . LEU B 1 262 ? 108.569 26.083 42.475 1.00 10.07 262 LEU B CA 1
ATOM 4380 C C . LEU B 1 262 ? 108.185 27.471 41.996 1.00 10.22 262 LEU B C 1
ATOM 4381 O O . LEU B 1 262 ? 109.044 28.242 41.561 1.00 10.61 262 LEU B O 1
ATOM 4386 N N . TRP B 1 263 ? 106.887 27.785 42.052 1.00 10.37 263 TRP B N 1
ATOM 4387 C CA . TRP B 1 263 ? 106.430 29.096 41.622 1.00 10.60 263 TRP B CA 1
ATOM 4388 C C . TRP B 1 263 ? 106.419 30.062 42.820 1.00 10.62 263 TRP B C 1
ATOM 4389 O O . TRP B 1 263 ? 107.047 31.111 42.764 1.00 10.55 263 TRP B O 1
ATOM 4400 N N . THR B 1 264 ? 105.716 29.691 43.889 1.00 10.75 264 THR B N 1
ATOM 4401 C CA . THR B 1 264 ? 105.458 30.677 44.956 1.00 10.88 264 THR B CA 1
ATOM 4402 C C . THR B 1 264 ? 106.725 31.066 45.702 1.00 11.71 264 THR B C 1
ATOM 4403 O O . THR B 1 264 ? 106.828 32.206 46.184 1.00 12.51 264 THR B O 1
ATOM 4407 N N . HIS B 1 265 ? 107.662 30.120 45.818 1.00 11.42 265 HIS B N 1
ATOM 4408 C CA . HIS B 1 265 ? 108.901 30.334 46.571 1.00 11.17 265 HIS B CA 1
ATOM 4409 C C . HIS B 1 265 ? 110.099 30.013 45.679 1.00 11.29 265 HIS B C 1
ATOM 4410 O O . HIS B 1 265 ? 111.067 29.376 46.100 1.00 10.66 265 HIS B O 1
ATOM 4417 N N . ALA B 1 266 ? 110.012 30.472 44.429 1.00 11.42 266 ALA B N 1
ATOM 4418 C CA . ALA B 1 266 ? 111.070 30.220 43.444 1.00 11.85 266 ALA B CA 1
ATOM 4419 C C . ALA B 1 266 ? 112.427 30.684 43.968 1.00 12.01 266 ALA B C 1
ATOM 4420 O O . ALA B 1 266 ? 113.430 29.994 43.774 1.00 11.92 266 ALA B O 1
ATOM 4422 N N . ASP B 1 267 ? 112.461 31.828 44.662 1.00 12.81 267 ASP B N 1
ATOM 4423 C CA . ASP B 1 267 ? 113.748 32.320 45.147 1.00 13.68 267 ASP B CA 1
ATOM 4424 C C . ASP B 1 267 ? 114.420 31.336 46.099 1.00 13.23 267 ASP B C 1
ATOM 4425 O O . ASP B 1 267 ? 115.621 31.079 45.979 1.00 13.10 267 ASP B O 1
ATOM 4430 N N . GLU B 1 268 ? 113.647 30.794 47.043 1.00 13.43 268 GLU B N 1
ATOM 4431 C CA . GLU B 1 268 ? 114.198 29.857 48.013 1.00 13.04 268 GLU B CA 1
ATOM 4432 C C . GLU B 1 268 ? 114.611 28.558 47.349 1.00 12.79 268 GLU B C 1
ATOM 4433 O O . GLU B 1 268 ? 115.645 27.963 47.694 1.00 12.78 268 GLU B O 1
ATOM 4439 N N . VAL B 1 269 ? 113.793 28.099 46.401 1.00 11.95 269 VAL B N 1
ATOM 4440 C CA . VAL B 1 269 ? 114.113 26.850 45.711 1.00 11.27 269 VAL B CA 1
ATOM 4441 C C . VAL B 1 269 ? 115.403 27.054 44.902 1.00 11.74 269 VAL B C 1
ATOM 4442 O O . VAL B 1 269 ? 116.317 26.202 44.925 1.00 12.48 269 VAL B O 1
ATOM 4446 N N . ASN B 1 270 ? 115.472 28.180 44.202 1.00 11.73 270 ASN B N 1
ATOM 4447 C CA . ASN B 1 270 ? 116.643 28.496 43.369 1.00 12.11 270 ASN B CA 1
ATOM 4448 C C . ASN B 1 270 ? 117.916 28.617 44.199 1.00 12.53 270 ASN B C 1
ATOM 4449 O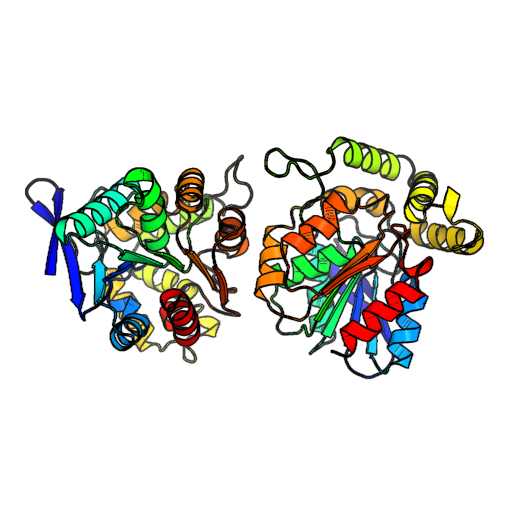 O . ASN B 1 270 ? 118.986 28.160 43.786 1.00 12.32 270 ASN B O 1
ATOM 4454 N N . ALA B 1 271 ? 117.801 29.242 45.371 1.00 12.90 271 ALA B N 1
ATOM 4455 C CA . ALA B 1 271 ? 118.987 29.389 46.228 1.00 13.62 271 ALA B CA 1
ATOM 4456 C C . ALA B 1 271 ? 119.493 28.020 46.693 1.00 13.66 271 ALA B C 1
ATOM 4457 O O . ALA B 1 271 ? 120.701 27.763 46.688 1.00 13.02 271 ALA B O 1
ATOM 4459 N N . ALA B 1 272 ? 118.566 27.138 47.075 1.00 13.51 272 ALA B N 1
ATOM 4460 C CA . ALA B 1 272 ? 118.953 25.793 47.504 1.00 13.15 272 ALA B CA 1
ATOM 4461 C C . ALA B 1 272 ? 119.598 25.011 46.353 1.00 13.24 272 ALA B C 1
ATOM 4462 O O . ALA B 1 272 ? 120.635 24.356 46.536 1.00 13.13 272 ALA B O 1
ATOM 4464 N N . LEU B 1 273 ? 119.005 25.096 45.162 1.00 12.77 273 LEU B N 1
ATOM 4465 C CA . LEU B 1 273 ? 119.576 24.385 44.014 1.00 12.59 273 LEU B CA 1
ATOM 4466 C C . LEU B 1 273 ? 120.943 24.950 43.631 1.00 13.13 273 LEU B C 1
ATOM 4467 O O . LEU B 1 273 ? 121.854 24.186 43.282 1.00 13.76 273 LEU B O 1
ATOM 4472 N N . LYS B 1 274 ? 121.089 26.270 43.692 1.00 13.49 274 LYS B N 1
ATOM 4473 C CA . LYS B 1 274 ? 122.350 26.898 43.290 1.00 14.23 274 LYS B CA 1
ATOM 4474 C C . LYS B 1 274 ? 123.489 26.389 44.191 1.00 15.27 274 LYS B C 1
ATOM 4475 O O . LYS B 1 274 ? 124.535 25.948 43.697 1.00 15.87 274 LYS B O 1
ATOM 4481 N N . THR B 1 275 ? 123.252 26.433 45.502 1.00 15.49 275 THR B N 1
ATOM 4482 C CA . THR B 1 275 ? 124.214 25.952 46.502 1.00 16.27 275 THR B CA 1
ATOM 4483 C C . THR B 1 275 ? 124.557 24.486 46.284 1.00 16.77 275 THR B C 1
ATOM 4484 O O . THR B 1 275 ? 125.751 24.093 46.281 1.00 16.39 275 THR B O 1
ATOM 4488 N N . PHE B 1 276 ? 123.510 23.683 46.060 1.00 16.20 276 PHE B N 1
ATOM 4489 C CA . PHE B 1 276 ? 123.650 22.246 45.904 1.00 16.02 276 PHE B CA 1
ATOM 4490 C C . PHE B 1 276 ? 124.430 21.884 44.649 1.00 16.52 276 PHE B C 1
ATOM 4491 O O . PHE B 1 276 ? 125.312 21.020 44.668 1.00 16.48 276 PHE B O 1
ATOM 4499 N N . LEU B 1 277 ? 124.089 22.525 43.545 1.00 16.93 277 LEU B N 1
ATOM 4500 C CA . LEU B 1 277 ? 124.773 22.231 42.291 1.00 18.34 277 LEU B CA 1
ATOM 4501 C C . LEU B 1 277 ? 126.239 22.691 42.307 1.00 18.94 277 LEU B C 1
ATOM 4502 O O . LEU B 1 277 ? 127.068 22.126 41.581 1.00 19.22 277 LEU B O 1
ATOM 4509 N N . ALA B 1 278 ? 126.545 23.698 43.120 1.00 19.96 278 ALA B N 1
ATOM 4510 C CA . ALA B 1 278 ? 127.912 24.254 43.164 1.00 21.52 278 ALA B CA 1
ATOM 4511 C C . ALA B 1 278 ? 128.873 23.331 43.912 1.00 23.31 278 ALA B C 1
ATOM 4512 O O . ALA B 1 278 ? 130.089 23.450 43.760 1.00 24.05 278 ALA B O 1
ATOM 4514 N N . LYS B 1 279 ? 128.332 22.396 44.695 1.00 24.25 279 LYS B N 1
ATOM 4515 C CA . LYS B 1 279 ? 129.174 21.462 45.460 1.00 26.07 279 LYS B CA 1
ATOM 4516 C C . LYS B 1 279 ? 129.893 20.480 44.552 1.00 26.61 279 LYS B C 1
ATOM 4517 O O . LYS B 1 279 ? 129.428 20.120 43.455 1.00 26.30 279 LYS B O 1
#